Protein 1YBD (pdb70)

Nearest PDB structures (foldseek):
  2bnf-assembly1_A  TM=9.638E-01  e=8.164E-30  Escherichia coli K-12
  2bne-assembly1_A  TM=9.513E-01  e=4.466E-29  Escherichia coli K-12
  2v4y-assembly1_F  TM=9.463E-01  e=2.380E-29  Escherichia coli K-12
  2v4y-assembly1_D  TM=9.470E-01  e=2.154E-28  Escherichia coli K-12
  3nwy-assembly1_C  TM=9.348E-01  e=4.104E-25  Mycobacterium tuberculosis H37Rv

Radius of gyration: 32.01 Å; Cα contacts (8 Å, |Δi|>4): 1488; chains: 3; bounding box: 89×68×78 Å

Foldseek 3Di:
DFDWQEDEEEEEQVQLDDDQADHDPVRLLLLLVVVVVVLVRHQYEYQYFAPRHLVVVVVVCVVPQFVSLCGHQLCLQVSQVSNVVVVAHEFEAECDDPDSHHHDDLVVSVVCSVVSHYYYYYDQNVGGPDDSLQSSLVVPLSDTQAEYADQAFAWWLDPCVVPVPIDHAQEDELVRCVVSVTPPPPNSSVSCQVSFHKYFYGHSSPPPQVVCVRHPHRTYYIYGD/DFPWQEEEEEEEQVQLDPDPADHDVVRLLLLLVQVLVVLVRHQYEYQYFAVRHLVVVVVVCVVPQFVSLCGHQLVLLVNQVSNVVVVAHEAEAECDDDPSHHHDDLVVSVVCSVVSHYYYYYSQNVGTPDDSLLSSLVVCLSDTQAEYADQAFAWWPDDCVVPVVIDHAQEDELVRCVVSVTDPPPNNSVSCVVSQHKYFYGHPVPRPQVVCVRVVHRTYHIYGD/DWPWQEEEEEEELVQLDPDQADHDVVRLLQLLVLVLVVLVRHQYEYQYFAVRHLVVCVVVCVVDQQVSLCGRQLCLLVNQVSCVVVVAHEFEEECDDPPSHHHDDLVVSVVQSVVSHYYYYYCQNVGTPDDSLLSSLVVCLSDTQAEYADQAFAWWLDDCVVPVPIDHAQEEELVVCVVSVTPPPPNSSVSCVVSQHKYFYGHSSPPCQVVQVRRPHRIYYIYGD

B-factor: mean 40.15, std 12.82, range [10.44, 80.34]

Sequence (675 aa):
QIKYKRVLLKLSGESLGSDPFGINHDTIVQTVGEIAEVVKGVQVGIVVGGGNIFRGVSAQAGSDRATADYGATVNALALKDAFETLGIKARVQSALSQQIAETYARPKAIQYLEEGKVVIFAAGTGNPFFTTDTAAALRGAENCDVLKATNVDGVYTADPKKDPSATRYETITFDEALLKNLKVDATAFALCRERKLNIVVFGIAKEGSLKRVITGEDEGTLVHCQIKYKRVLLKLSGESLGSDPFGINHDTIVQTVGEIAEVVKGVQVGIVVGGGNIFRGVSAQAGSDRATADYGATVNALALKDAFETLGIKARVQSALSQQIAETYARPKAIQYLEEGKVVIFAAGTGNPFFTTDTAAALRGAENCDVLKATNVDGVYTADPKKDPSATRYETITFDEALLKNLKVDATAFALCRERKLNIVVFGIAKEGSLKRVITGEDEGTLVHCQIKYKRVLLKLSGESLGSDPFGINHDTIVQTVGEIAEVVKGVQVGIVVGGGNIFRGVSAQAGSDRATADYGATVNALALKDAFETLGIKARVQSALSQQIAETYARPKAIQYLEEGKVVIFAAGTGNPFFTTDTAAALRGAENCDVLKATNVDGVYTADPKKDPSATRYETITFDEALLKNLKVDATAFALCRERKLNIVVFGIAKEGSLKRVITGEDEGTLVHC

Organism: Neisseria meningitidis serogroup B (strain ATCC BAA-335 / MC58) (NCBI:txid122586)

InterPro domains:
  IPR001048 Aspartate/glutamate/uridylate kinase [PF00696] (8-216)
  IPR011817 Uridylate kinase [PIRSF005650] (4-238)
  IPR015963 Uridylate kinase, bacteria [MF_01220_B] (5-238)
  IPR015963 Uridylate kinase, bacteria [TIGR02075] (7-238)
  IPR015963 Uridylate kinase, bacteria [cd04254] (8-238)
  IPR036393 Acetylglutamate kinase-like superfamily [G3DSA:3.40.1160.10] (1-239)
  IPR036393 Acetylglutamate kinase-like superfamily [SSF53633] (5-238)

CATH classification: 3.40.1160.10

Structure (mmCIF, N/CA/C/O backbone):
data_1YBD
#
_entry.id   1YBD
#
_cell.length_a   158.292
_cell.length_b   158.292
_cell.length_c   58.741
_cell.angle_alpha   90.00
_cell.angle_beta   90.00
_cell.angle_gamma   120.00
#
_symmetry.space_group_name_H-M   'P 3 2 1'
#
loop_
_entity.id
_entity.type
_entity.pdbx_description
1 polymer 'Uridylate kinase'
2 non-polymer 'FORMIC ACID'
3 non-polymer GLYCEROL
4 water water
#
loop_
_atom_site.group_PDB
_atom_site.id
_atom_site.type_symbol
_atom_site.label_atom_id
_atom_site.label_alt_id
_atom_site.label_comp_id
_atom_site.label_asym_id
_atom_site.label_entity_id
_atom_site.label_seq_id
_atom_site.pdbx_PDB_ins_code
_atom_site.Cartn_x
_atom_site.Cartn_y
_atom_site.Cartn_z
_atom_site.occupancy
_atom_site.B_iso_or_equiv
_atom_site.auth_seq_id
_atom_site.auth_comp_id
_atom_site.auth_asym_id
_atom_site.auth_atom_id
_atom_site.pdbx_PDB_model_num
ATOM 1 N N . GLN A 1 4 ? 27.224 185.740 36.331 1.00 57.93 6 GLN A N 1
ATOM 2 C CA . GLN A 1 4 ? 26.627 184.448 35.883 1.00 57.44 6 GLN A CA 1
ATOM 3 C C . GLN A 1 4 ? 26.511 184.382 34.355 1.00 56.13 6 GLN A C 1
ATOM 4 O O . GLN A 1 4 ? 27.267 183.661 33.708 1.00 57.07 6 GLN A O 1
ATOM 10 N N . ILE A 1 5 ? 25.571 185.139 33.785 1.00 54.03 7 ILE A N 1
ATOM 11 C CA . ILE A 1 5 ? 25.345 185.166 32.334 1.00 51.13 7 ILE A CA 1
ATOM 12 C C . ILE A 1 5 ? 25.763 186.489 31.679 1.00 49.67 7 ILE A C 1
ATOM 13 O O . ILE A 1 5 ? 25.242 187.546 32.014 1.00 48.76 7 ILE A O 1
ATOM 18 N N . LYS A 1 6 ? 26.691 186.425 30.728 1.00 48.80 8 LYS A N 1
ATOM 19 C CA . LYS A 1 6 ? 27.163 187.629 30.050 1.00 47.38 8 LYS A CA 1
ATOM 20 C C . LYS A 1 6 ? 26.302 188.070 28.868 1.00 46.78 8 LYS A C 1
ATOM 21 O O . LYS A 1 6 ? 26.133 189.265 28.632 1.00 47.36 8 LYS A O 1
ATOM 27 N N . TYR A 1 7 ? 25.773 187.108 28.121 1.00 43.90 9 TYR A N 1
ATOM 28 C CA . TYR A 1 7 ? 24.939 187.401 26.964 1.00 41.86 9 TYR A CA 1
ATOM 29 C C . TYR A 1 7 ? 23.532 186.851 27.189 1.00 41.88 9 TYR A C 1
ATOM 30 O O . TYR A 1 7 ? 23.350 185.638 27.325 1.00 41.09 9 TYR A O 1
ATOM 39 N N . LYS A 1 8 ? 22.539 187.735 27.211 1.00 41.87 10 LYS A N 1
ATOM 40 C CA . LYS A 1 8 ? 21.163 187.312 27.443 1.00 41.44 10 LYS A CA 1
ATOM 41 C C . LYS A 1 8 ? 20.492 186.742 26.201 1.00 38.88 10 LYS A C 1
ATOM 42 O O . LYS A 1 8 ? 19.850 185.692 26.265 1.00 40.26 10 LYS A O 1
ATOM 48 N N . ARG A 1 9 ? 20.628 187.440 25.080 1.00 36.14 11 ARG A N 1
ATOM 49 C CA . ARG A 1 9 ? 20.039 186.994 23.823 1.00 33.80 11 ARG A CA 1
ATOM 50 C C . ARG A 1 9 ? 21.117 186.869 22.764 1.00 33.63 11 ARG A C 1
ATOM 51 O O . ARG A 1 9 ? 21.820 187.839 22.451 1.00 32.90 11 ARG A O 1
ATOM 59 N N . VAL A 1 10 ? 21.224 185.678 22.189 1.00 30.19 12 VAL A N 1
ATOM 60 C CA . VAL A 1 10 ? 22.245 185.423 21.192 1.00 27.61 12 VAL A CA 1
ATOM 61 C C . VAL A 1 10 ? 21.735 184.845 19.889 1.00 25.78 12 VAL A C 1
ATOM 62 O O . VAL A 1 10 ? 20.720 184.155 19.855 1.00 25.52 12 VAL A O 1
ATOM 66 N N . LEU A 1 11 ? 22.446 185.140 18.806 1.00 24.93 13 LEU A N 1
ATOM 67 C CA . LEU A 1 11 ? 22.102 184.541 17.537 1.00 22.60 13 LEU A CA 1
ATOM 68 C C . LEU A 1 11 ? 23.258 183.593 17.248 1.00 22.31 13 LEU A C 1
ATOM 69 O O . LEU A 1 11 ? 24.382 184.015 16.956 1.00 21.90 13 LEU A O 1
ATOM 74 N N . LEU A 1 12 ? 22.975 182.304 17.378 1.00 23.14 14 LEU A N 1
ATOM 75 C CA . LEU A 1 12 ? 23.959 181.251 17.155 1.00 24.07 14 LEU A CA 1
ATOM 76 C C . LEU A 1 12 ? 23.940 180.861 15.700 1.00 24.36 14 LEU A C 1
ATOM 77 O O . LEU A 1 12 ? 22.908 180.437 15.187 1.00 26.55 14 LEU A O 1
ATOM 82 N N . LYS A 1 13 ? 25.071 181.010 15.026 1.00 24.23 15 LYS A N 1
ATOM 83 C CA . LYS A 1 13 ? 25.137 180.637 13.625 1.00 25.02 15 LYS A CA 1
ATOM 84 C C . LYS A 1 13 ? 25.847 179.290 13.504 1.00 24.51 15 LYS A C 1
ATOM 85 O O . LYS A 1 13 ? 27.011 179.168 13.858 1.00 23.87 15 LYS A O 1
ATOM 91 N N . LEU A 1 14 ? 25.126 178.283 13.024 1.00 23.83 16 LEU A N 1
ATOM 92 C CA . LEU A 1 14 ? 25.668 176.943 12.843 1.00 25.28 16 LEU A CA 1
ATOM 93 C C . LEU A 1 14 ? 25.695 176.592 11.375 1.00 27.38 16 LEU A C 1
ATOM 94 O O . LEU A 1 14 ? 24.678 176.718 10.684 1.00 27.53 16 LEU A O 1
ATOM 99 N N . SER A 1 15 ? 26.846 176.140 10.893 1.00 26.71 17 SER A N 1
ATOM 100 C CA . SER A 1 15 ? 26.949 175.742 9.498 1.00 27.32 17 SER A CA 1
ATOM 101 C C . SER A 1 15 ? 26.384 174.328 9.430 1.00 26.79 17 SER A C 1
ATOM 102 O O . SER A 1 15 ? 26.354 173.616 10.432 1.00 27.17 17 SER A O 1
ATOM 105 N N . GLY A 1 16 ? 25.923 173.924 8.259 1.00 27.04 18 GLY A N 1
ATOM 106 C CA . GLY A 1 16 ? 25.396 172.583 8.126 1.00 30.62 18 GLY A CA 1
ATOM 107 C C . GLY A 1 16 ? 26.460 171.553 8.464 1.00 31.31 18 GLY A C 1
ATOM 108 O O . GLY A 1 16 ? 26.165 170.511 9.049 1.00 32.63 18 GLY A O 1
ATOM 109 N N . GLU A 1 17 ? 27.707 171.853 8.117 1.00 30.91 19 GLU A N 1
ATOM 110 C CA . GLU A 1 17 ? 28.803 170.929 8.374 1.00 30.32 19 GLU A CA 1
ATOM 111 C C . GLU A 1 17 ? 28.962 170.587 9.846 1.00 29.74 19 GLU A C 1
ATOM 112 O O . GLU A 1 17 ? 29.379 169.484 10.192 1.00 29.00 19 GLU A O 1
ATOM 118 N N . SER A 1 18 ? 28.631 171.525 10.721 1.00 28.50 20 SER A N 1
ATOM 119 C CA . SER A 1 18 ? 28.761 171.253 12.136 1.00 29.17 20 SER A CA 1
ATOM 120 C C . SER A 1 18 ? 27.920 170.042 12.548 1.00 29.00 20 SER A C 1
ATOM 121 O O . SER A 1 18 ? 28.295 169.310 13.447 1.00 32.43 20 SER A O 1
ATOM 124 N N . LEU A 1 19 ? 26.795 169.812 11.882 1.00 29.38 21 LEU A N 1
ATOM 125 C CA . LEU A 1 19 ? 25.930 168.682 12.228 1.00 29.06 21 LEU A CA 1
ATOM 126 C C . LEU A 1 19 ? 26.372 167.388 11.515 1.00 30.38 21 LEU A C 1
ATOM 127 O O . LEU A 1 19 ? 25.795 166.313 11.697 1.00 30.33 21 LEU A O 1
ATOM 140 N N . GLY A 1 21 ? 29.477 165.883 11.758 1.00 38.37 23 GLY A N 1
ATOM 141 C CA . GLY A 1 21 ? 30.432 165.041 12.464 1.00 40.79 23 GLY A CA 1
ATOM 142 C C . GLY A 1 21 ? 31.523 164.524 11.536 1.00 42.83 23 GLY A C 1
ATOM 143 O O . GLY A 1 21 ? 32.049 165.264 10.706 1.00 43.66 23 GLY A O 1
ATOM 144 N N . SER A 1 22 ? 31.869 163.251 11.655 1.00 44.52 24 SER A N 1
ATOM 145 C CA . SER A 1 22 ? 32.903 162.692 10.794 1.00 46.02 24 SER A CA 1
ATOM 146 C C . SER A 1 22 ? 32.333 162.238 9.461 1.00 46.64 24 SER A C 1
ATOM 147 O O . SER A 1 22 ? 33.058 162.157 8.471 1.00 47.92 24 SER A O 1
ATOM 150 N N . ASP A 1 23 ? 31.039 161.940 9.428 1.00 46.47 25 ASP A N 1
ATOM 151 C CA . ASP A 1 23 ? 30.426 161.492 8.187 1.00 46.46 25 ASP A CA 1
ATOM 152 C C . ASP A 1 23 ? 30.758 162.443 7.041 1.00 45.89 25 ASP A C 1
ATOM 153 O O . ASP A 1 23 ? 31.133 163.597 7.261 1.00 45.06 25 ASP A O 1
ATOM 158 N N . PRO A 1 24 ? 30.635 161.962 5.797 1.00 45.70 26 PRO A N 1
ATOM 159 C CA . PRO A 1 24 ? 30.925 162.772 4.611 1.00 46.20 26 PRO A CA 1
ATOM 160 C C . PRO A 1 24 ? 29.692 163.430 3.993 1.00 44.62 26 PRO A C 1
ATOM 161 O O . PRO A 1 24 ? 29.784 164.045 2.936 1.00 45.15 26 PRO A O 1
ATOM 165 N N . PHE A 1 25 ? 28.548 163.302 4.658 1.00 44.63 27 PHE A N 1
ATOM 166 C CA . PHE A 1 25 ? 27.294 163.846 4.145 1.00 43.00 27 PHE A CA 1
ATOM 167 C C . PHE A 1 25 ? 26.188 163.750 5.192 1.00 40.78 27 PHE A C 1
ATOM 168 O O . PHE A 1 25 ? 26.220 162.881 6.058 1.00 40.41 27 PHE A O 1
ATOM 176 N N . GLY A 1 26 ? 25.222 164.659 5.109 1.00 37.90 28 GLY A N 1
ATOM 177 C CA . GLY A 1 26 ? 24.090 164.637 6.016 1.00 34.92 28 GLY A CA 1
ATOM 178 C C . GLY A 1 26 ? 24.279 164.956 7.484 1.00 33.39 28 GLY A C 1
ATOM 179 O O . GLY A 1 26 ? 25.235 165.613 7.878 1.00 33.93 28 GLY A O 1
ATOM 180 N N . ILE A 1 27 ? 23.336 164.478 8.291 1.00 32.18 29 ILE A N 1
ATOM 181 C CA . ILE A 1 27 ? 23.335 164.701 9.730 1.00 31.30 29 ILE A CA 1
ATOM 182 C C . ILE A 1 27 ? 23.726 163.457 10.519 1.00 33.32 29 ILE A C 1
ATOM 183 O O . ILE A 1 27 ? 23.103 162.400 10.382 1.00 33.66 29 ILE A O 1
ATOM 188 N N . ASN A 1 28 ? 24.762 163.598 11.341 1.00 33.94 30 ASN A N 1
ATOM 189 C CA . ASN A 1 28 ? 25.230 162.510 12.181 1.00 34.96 30 ASN A CA 1
ATOM 190 C C . ASN A 1 28 ? 24.503 162.605 13.519 1.00 36.83 30 ASN A C 1
ATOM 191 O O . ASN A 1 28 ? 24.673 163.575 14.266 1.00 36.76 30 ASN A O 1
ATOM 196 N N . HIS A 1 29 ? 23.689 161.594 13.810 1.00 37.26 31 HIS A N 1
ATOM 197 C CA . HIS A 1 29 ? 22.911 161.543 15.044 1.00 38.69 31 HIS A CA 1
ATOM 198 C C . HIS A 1 29 ? 23.675 161.977 16.289 1.00 38.79 31 HIS A C 1
ATOM 199 O O . HIS A 1 29 ? 23.193 162.795 17.066 1.00 38.16 31 HIS A O 1
ATOM 206 N N . ASP A 1 30 ? 24.867 161.431 16.482 1.00 39.36 32 ASP A N 1
ATOM 207 C CA . ASP A 1 30 ? 25.655 161.779 17.658 1.00 41.08 32 ASP A CA 1
ATOM 208 C C . ASP A 1 30 ? 26.023 163.246 17.744 1.00 40.09 32 ASP A C 1
ATOM 209 O O . ASP A 1 30 ? 25.914 163.850 18.809 1.00 41.95 32 ASP A O 1
ATOM 214 N N . THR A 1 31 ? 26.457 163.826 16.632 1.00 36.91 33 THR A N 1
ATOM 215 C CA . THR A 1 31 ? 26.859 165.221 16.650 1.00 33.83 33 THR A CA 1
ATOM 216 C C . THR A 1 31 ? 25.701 166.158 16.960 1.00 32.97 33 THR A C 1
ATOM 217 O O . THR A 1 31 ? 25.821 167.039 17.814 1.00 31.17 33 THR A O 1
ATOM 221 N N . ILE A 1 32 ? 24.574 165.974 16.278 1.00 30.93 34 ILE A N 1
ATOM 222 C CA . ILE A 1 32 ? 23.459 166.867 16.513 1.00 30.02 34 ILE A CA 1
ATOM 223 C C . ILE A 1 32 ? 22.963 166.765 17.942 1.00 31.61 34 ILE A C 1
ATOM 224 O O . ILE A 1 32 ? 22.617 167.782 18.551 1.00 31.43 34 ILE A O 1
ATOM 229 N N . VAL A 1 33 ? 22.954 165.554 18.495 1.00 29.79 35 VAL A N 1
ATOM 230 C CA . VAL A 1 33 ? 22.502 165.385 19.872 1.00 30.21 35 VAL A CA 1
ATOM 231 C C . VAL A 1 33 ? 23.451 166.099 20.830 1.00 29.51 35 VAL A C 1
ATOM 232 O O . VAL A 1 33 ? 23.022 166.746 21.781 1.00 28.52 35 VAL A O 1
ATOM 236 N N . GLN A 1 34 ? 24.746 165.995 20.567 1.00 29.63 36 GLN A N 1
ATOM 237 C CA . GLN A 1 34 ? 25.738 166.658 21.406 1.00 29.56 36 GLN A CA 1
ATOM 238 C C . GLN A 1 34 ? 25.572 168.174 21.308 1.00 28.23 36 GLN A C 1
ATOM 239 O O . GLN A 1 34 ? 25.663 168.884 22.309 1.00 27.57 36 GLN A O 1
ATOM 245 N N . THR A 1 35 ? 25.314 168.654 20.093 1.00 28.64 37 THR A N 1
ATOM 246 C CA . THR A 1 35 ? 25.144 170.083 19.834 1.00 28.66 37 THR A CA 1
ATOM 247 C C . THR A 1 35 ? 23.865 170.637 20.468 1.00 27.98 37 THR A C 1
ATOM 248 O O . THR A 1 35 ? 23.891 171.648 21.163 1.00 27.22 37 THR A O 1
ATOM 252 N N . VAL A 1 36 ? 22.742 169.982 20.216 1.00 27.74 38 VAL A N 1
ATOM 253 C CA . VAL A 1 36 ? 21.490 170.445 20.775 1.00 29.38 38 VAL A CA 1
ATOM 254 C C . VAL A 1 36 ? 21.599 170.481 22.291 1.00 29.68 38 VAL A C 1
ATOM 255 O O . VAL A 1 36 ? 21.228 171.470 22.921 1.00 30.33 38 VAL A O 1
ATOM 259 N N . GLY A 1 37 ? 22.128 169.408 22.868 1.00 29.01 39 GLY A N 1
ATOM 260 C CA . GLY A 1 37 ? 22.276 169.346 24.306 1.00 28.28 39 GLY A CA 1
ATOM 261 C C . GLY A 1 37 ? 23.046 170.530 24.850 1.00 30.31 39 GLY A C 1
ATOM 262 O O . GLY A 1 37 ? 22.667 171.113 25.869 1.00 31.26 39 GLY A O 1
ATOM 263 N N . GLU A 1 38 ? 24.130 170.896 24.176 1.00 30.55 40 GLU A N 1
ATOM 264 C CA . GLU A 1 38 ? 24.932 172.027 24.615 1.00 31.76 40 GLU A CA 1
ATOM 265 C C . GLU A 1 38 ? 24.181 173.330 24.515 1.00 31.36 40 GLU A C 1
ATOM 266 O O . GLU A 1 38 ? 24.355 174.210 25.345 1.00 34.02 40 GLU A O 1
ATOM 272 N N . ILE A 1 39 ? 23.348 173.468 23.497 1.00 31.01 41 ILE A N 1
ATOM 273 C CA . ILE A 1 39 ? 22.582 174.691 23.359 1.00 32.41 41 ILE A CA 1
ATOM 274 C C . ILE A 1 39 ? 21.500 174.682 24.435 1.00 34.29 41 ILE A C 1
ATOM 275 O O . ILE A 1 39 ? 21.219 175.705 25.055 1.00 34.01 41 ILE A O 1
ATOM 280 N N . ALA A 1 40 ? 20.913 173.512 24.668 1.00 36.83 42 ALA A N 1
ATOM 281 C CA . ALA A 1 40 ? 19.863 173.366 25.675 1.00 39.64 42 ALA A CA 1
ATOM 282 C C . ALA A 1 40 ? 20.351 173.833 27.035 1.00 42.05 42 ALA A C 1
ATOM 283 O O . ALA A 1 40 ? 19.621 174.482 27.782 1.00 42.13 42 ALA A O 1
ATOM 285 N N . GLU A 1 41 ? 21.595 173.500 27.349 1.00 44.03 43 GLU A N 1
ATOM 286 C CA . GLU A 1 41 ? 22.163 173.886 28.620 1.00 46.52 43 GLU A CA 1
ATOM 287 C C . GLU A 1 41 ? 22.114 175.391 28.874 1.00 46.69 43 GLU A C 1
ATOM 288 O O . GLU A 1 41 ? 21.731 175.816 29.964 1.00 48.45 43 GLU A O 1
ATOM 294 N N . VAL A 1 42 ? 22.493 176.200 27.886 1.00 44.94 44 VAL A N 1
ATOM 295 C CA . VAL A 1 42 ? 22.475 177.652 28.074 1.00 43.30 44 VAL A CA 1
ATOM 296 C C . VAL A 1 42 ? 21.055 178.213 28.043 1.00 43.14 44 VAL A C 1
ATOM 297 O O . VAL A 1 42 ? 20.799 179.301 28.560 1.00 42.17 44 VAL A O 1
ATOM 301 N N . VAL A 1 43 ? 20.135 177.481 27.424 1.00 41.35 45 VAL A N 1
ATOM 302 C CA . VAL A 1 43 ? 18.758 177.937 27.385 1.00 41.62 45 VAL A CA 1
ATOM 303 C C . VAL A 1 43 ? 18.202 177.757 28.794 1.00 42.75 45 VAL A C 1
ATOM 304 O O . VAL A 1 43 ? 17.572 178.656 29.345 1.00 42.95 45 VAL A O 1
ATOM 308 N N . LYS A 1 44 ? 18.454 176.590 29.380 1.00 43.85 46 LYS A N 1
ATOM 309 C CA . LYS A 1 44 ? 17.985 176.302 30.731 1.00 45.10 46 LYS A CA 1
ATOM 310 C C . LYS A 1 44 ? 18.604 177.259 31.741 1.00 44.67 46 LYS A C 1
ATOM 311 O O . LYS A 1 44 ? 18.102 177.408 32.853 1.00 46.21 46 LYS A O 1
ATOM 325 N N . GLY A 1 46 ? 18.626 180.182 31.134 1.00 42.88 48 GLY A N 1
ATOM 326 C CA . GLY A 1 46 ? 17.854 181.381 30.861 1.00 42.95 48 GLY A CA 1
ATOM 327 C C . GLY A 1 46 ? 18.247 182.209 29.648 1.00 42.41 48 GLY A C 1
ATOM 328 O O . GLY A 1 46 ? 17.716 183.309 29.460 1.00 43.19 48 GLY A O 1
ATOM 329 N N . VAL A 1 47 ? 19.169 181.708 28.828 1.00 40.71 49 VAL A N 1
ATOM 330 C CA . VAL A 1 47 ? 19.587 182.438 27.632 1.00 38.29 49 VAL A CA 1
ATOM 331 C C . VAL A 1 47 ? 18.557 182.278 26.521 1.00 36.59 49 VAL A C 1
ATOM 332 O O . VAL A 1 47 ? 18.038 181.188 26.303 1.00 36.00 49 VAL A O 1
ATOM 336 N N . GLN A 1 48 ? 18.256 183.367 25.826 1.00 35.51 50 GLN A N 1
ATOM 337 C CA . GLN A 1 48 ? 17.315 183.309 24.719 1.00 33.37 50 GLN A CA 1
ATOM 338 C C . GLN A 1 48 ? 18.175 183.054 23.494 1.00 30.41 50 GLN A C 1
ATOM 339 O O . GLN A 1 48 ? 19.059 183.843 23.169 1.00 29.44 50 GLN A O 1
ATOM 345 N N . VAL A 1 49 ? 17.921 181.949 22.809 1.00 28.81 51 VAL A N 1
ATOM 346 C CA . VAL A 1 49 ? 18.721 181.606 21.646 1.00 25.37 51 VAL A CA 1
ATOM 347 C C . VAL A 1 49 ? 18.044 181.621 20.291 1.00 24.23 51 VAL A C 1
ATOM 348 O O . VAL A 1 49 ? 16.992 181.022 20.098 1.00 23.69 51 VAL A O 1
ATOM 352 N N . GLY A 1 50 ? 18.686 182.302 19.349 1.00 24.09 52 GLY A N 1
ATOM 353 C CA . GLY A 1 50 ? 18.200 182.352 17.986 1.00 22.90 52 GLY A CA 1
ATOM 354 C C . GLY A 1 50 ? 19.233 181.604 17.155 1.00 22.70 52 GLY A C 1
ATOM 355 O O . GLY A 1 50 ? 20.434 181.817 17.309 1.00 22.44 52 GLY A O 1
ATOM 356 N N . ILE A 1 51 ? 18.782 180.722 16.278 1.00 22.00 53 ILE A N 1
ATOM 357 C CA . ILE A 1 51 ? 19.702 179.950 15.454 1.00 20.92 53 ILE A CA 1
ATOM 358 C C . ILE A 1 51 ? 19.447 180.119 13.963 1.00 19.60 53 ILE A C 1
ATOM 359 O O . ILE A 1 51 ? 18.316 180.009 13.506 1.00 22.05 53 ILE A O 1
ATOM 364 N N . VAL A 1 52 ? 20.509 180.400 13.216 1.00 19.17 54 VAL A N 1
ATOM 365 C CA . VAL A 1 52 ? 20.453 180.515 11.765 1.00 16.78 54 VAL A CA 1
ATOM 366 C C . VAL A 1 52 ? 21.342 179.354 11.374 1.00 18.21 54 VAL A C 1
ATOM 367 O O . VAL A 1 52 ? 22.509 179.324 11.747 1.00 20.67 54 VAL A O 1
ATOM 371 N N . VAL A 1 53 ? 20.803 178.391 10.641 1.00 19.22 55 VAL A N 1
ATOM 372 C CA . VAL A 1 53 ? 21.579 177.211 10.266 1.00 19.68 55 VAL A CA 1
ATOM 373 C C . VAL A 1 53 ? 21.786 177.047 8.760 1.00 19.32 55 VAL A C 1
ATOM 374 O O . VAL A 1 53 ? 20.894 177.318 7.966 1.00 20.03 55 VAL A O 1
ATOM 378 N N . GLY A 1 54 ? 22.981 176.599 8.382 1.00 21.29 56 GLY A N 1
ATOM 379 C CA . GLY A 1 54 ? 23.310 176.400 6.977 1.00 19.50 56 GLY A CA 1
ATOM 380 C C . GLY A 1 54 ? 22.929 175.036 6.426 1.00 19.85 56 GLY A C 1
ATOM 381 O O . GLY A 1 54 ? 22.314 174.215 7.128 1.00 20.74 56 GLY A O 1
ATOM 382 N N . GLY A 1 55 ? 23.294 174.786 5.171 1.00 17.13 57 GLY A N 1
ATOM 383 C CA . GLY A 1 55 ? 22.957 173.517 4.557 1.00 19.68 57 GLY A CA 1
ATOM 384 C C . GLY A 1 55 ? 24.083 172.846 3.790 1.00 21.76 57 GLY A C 1
ATOM 385 O O . GLY A 1 55 ? 23.836 172.006 2.916 1.00 21.83 57 GLY A O 1
ATOM 386 N N . GLY A 1 56 ? 25.321 173.194 4.119 1.00 21.33 58 GLY A N 1
ATOM 387 C CA . GLY A 1 56 ? 26.448 172.603 3.424 1.00 22.38 58 GLY A CA 1
ATOM 388 C C . GLY A 1 56 ? 26.541 171.096 3.569 1.00 23.86 58 GLY A C 1
ATOM 389 O O . GLY A 1 56 ? 26.909 170.404 2.622 1.00 24.07 58 GLY A O 1
ATOM 390 N N . ASN A 1 57 ? 26.214 170.581 4.750 1.00 24.43 59 ASN A N 1
ATOM 391 C CA . ASN A 1 57 ? 26.274 169.147 4.995 1.00 23.75 59 ASN A CA 1
ATOM 392 C C . ASN A 1 57 ? 25.348 168.359 4.075 1.00 24.66 59 ASN A C 1
ATOM 393 O O . ASN A 1 57 ? 25.633 167.212 3.749 1.00 26.17 59 ASN A O 1
ATOM 398 N N . ILE A 1 58 ? 24.239 168.964 3.659 1.00 24.97 60 ILE A N 1
ATOM 399 C CA . ILE A 1 58 ? 23.298 168.278 2.775 1.00 25.86 60 ILE A CA 1
ATOM 400 C C . ILE A 1 58 ? 23.451 168.712 1.318 1.00 26.84 60 ILE A C 1
ATOM 401 O O . ILE A 1 58 ? 23.119 167.960 0.398 1.00 26.84 60 ILE A O 1
ATOM 406 N N . PHE A 1 59 ? 23.960 169.921 1.112 1.00 27.93 61 PHE A N 1
ATOM 407 C CA . PHE A 1 59 ? 24.181 170.434 -0.235 1.00 32.87 61 PHE A CA 1
ATOM 408 C C . PHE A 1 59 ? 25.214 169.550 -0.959 1.00 36.27 61 PHE A C 1
ATOM 409 O O . PHE A 1 59 ? 25.121 169.329 -2.169 1.00 36.18 61 PHE A O 1
ATOM 417 N N . ARG A 1 60 ? 26.194 169.054 -0.204 1.00 38.28 62 ARG A N 1
ATOM 418 C CA . ARG A 1 60 ? 27.239 168.185 -0.744 1.00 40.88 62 ARG A CA 1
ATOM 419 C C . ARG A 1 60 ? 26.698 167.138 -1.708 1.00 42.35 62 ARG A C 1
ATOM 420 O O . ARG A 1 60 ? 27.269 166.911 -2.775 1.00 43.34 62 ARG A O 1
ATOM 428 N N . GLY A 1 61 ? 25.600 166.497 -1.322 1.00 42.36 63 GLY A N 1
ATOM 429 C CA . GLY A 1 61 ? 25.015 165.466 -2.159 1.00 42.48 63 GLY A CA 1
ATOM 430 C C . GLY A 1 61 ? 24.504 165.978 -3.487 1.00 41.63 63 GLY A C 1
ATOM 431 O O . GLY A 1 61 ? 24.195 165.208 -4.394 1.00 40.81 63 GLY A O 1
ATOM 432 N N . VAL A 1 62 ? 24.418 167.289 -3.619 1.00 42.27 64 VAL A N 1
ATOM 433 C CA . VAL A 1 62 ? 23.919 167.849 -4.851 1.00 43.39 64 VAL A CA 1
ATOM 434 C C . VAL A 1 62 ? 24.877 168.903 -5.374 1.00 44.24 64 VAL A C 1
ATOM 435 O O . VAL A 1 62 ? 24.606 169.571 -6.373 1.00 44.37 64 VAL A O 1
ATOM 439 N N . SER A 1 63 ? 26.015 169.029 -4.698 1.00 45.30 65 SER A N 1
ATOM 440 C CA . SER A 1 63 ? 27.040 169.998 -5.078 1.00 46.49 65 SER A CA 1
ATOM 441 C C . SER A 1 63 ? 27.460 169.803 -6.533 1.00 46.85 65 SER A C 1
ATOM 442 O O . SER A 1 63 ? 27.430 170.742 -7.338 1.00 45.92 65 SER A O 1
ATOM 445 N N . ALA A 1 64 ? 27.845 168.571 -6.855 1.00 47.96 66 ALA A N 1
ATOM 446 C CA . ALA A 1 64 ? 28.287 168.212 -8.195 1.00 48.21 66 ALA A CA 1
ATOM 447 C C . ALA A 1 64 ? 27.350 168.719 -9.291 1.00 48.71 66 ALA A C 1
ATOM 448 O O . ALA A 1 64 ? 27.784 169.415 -10.207 1.00 48.47 66 ALA A O 1
ATOM 450 N N . GLN A 1 65 ? 26.069 168.381 -9.203 1.00 49.78 67 GLN A N 1
ATOM 451 C CA . GLN A 1 65 ? 25.119 168.826 -10.217 1.00 51.08 67 GLN A CA 1
ATOM 452 C C . GLN A 1 65 ? 24.979 170.343 -10.233 1.00 51.83 67 GLN A C 1
ATOM 453 O O . GLN A 1 65 ? 24.758 170.938 -11.289 1.00 51.99 67 GLN A O 1
ATOM 459 N N . ALA A 1 66 ? 25.103 170.963 -9.059 1.00 52.67 68 ALA A N 1
ATOM 460 C CA . ALA A 1 66 ? 24.985 172.416 -8.932 1.00 51.81 68 ALA A CA 1
ATOM 461 C C . ALA A 1 66 ? 25.910 173.096 -9.928 1.00 52.61 68 ALA A C 1
ATOM 462 O O . ALA A 1 66 ? 25.532 174.078 -10.577 1.00 50.96 68 ALA A O 1
ATOM 464 N N . GLY A 1 67 ? 27.121 172.550 -10.038 1.00 52.62 69 GLY A N 1
ATOM 465 C CA . GLY A 1 67 ? 28.126 173.078 -10.944 1.00 52.62 69 GLY A CA 1
ATOM 466 C C . GLY A 1 67 ? 27.581 173.485 -12.295 1.00 52.67 69 GLY A C 1
ATOM 467 O O . GLY A 1 67 ? 27.898 174.564 -12.796 1.00 54.49 69 GLY A O 1
ATOM 468 N N . SER A 1 68 ? 26.758 172.631 -12.890 1.00 52.06 70 SER A N 1
ATOM 469 C CA . SER A 1 68 ? 26.180 172.931 -14.190 1.00 52.50 70 SER A CA 1
ATOM 470 C C . SER A 1 68 ? 24.764 173.492 -14.072 1.00 52.35 70 SER A C 1
ATOM 471 O O . SER A 1 68 ? 23.940 173.322 -14.971 1.00 52.53 70 SER A O 1
ATOM 482 N N . ASP A 1 70 ? 22.170 176.960 -12.747 1.00 47.36 72 ASP A N 1
ATOM 483 C CA . ASP A 1 70 ? 22.139 178.401 -12.569 1.00 46.35 72 ASP A CA 1
ATOM 484 C C . ASP A 1 70 ? 22.363 178.642 -11.075 1.00 44.97 72 ASP A C 1
ATOM 485 O O . ASP A 1 70 ? 21.629 178.106 -10.243 1.00 44.39 72 ASP A O 1
ATOM 490 N N . ARG A 1 71 ? 23.365 179.446 -10.737 1.00 43.63 73 ARG A N 1
ATOM 491 C CA . ARG A 1 71 ? 23.694 179.715 -9.336 1.00 43.53 73 ARG A CA 1
ATOM 492 C C . ARG A 1 71 ? 22.482 179.964 -8.438 1.00 41.37 73 ARG A C 1
ATOM 493 O O . ARG A 1 71 ? 22.361 179.368 -7.368 1.00 40.85 73 ARG A O 1
ATOM 501 N N . ALA A 1 72 ? 21.592 180.847 -8.861 1.00 38.03 74 ALA A N 1
ATOM 502 C CA . ALA A 1 72 ? 20.414 181.135 -8.068 1.00 37.76 74 ALA A CA 1
ATOM 503 C C . ALA A 1 72 ? 19.698 179.834 -7.712 1.00 36.99 74 ALA A C 1
ATOM 504 O O . ALA A 1 72 ? 19.319 179.604 -6.559 1.00 37.39 74 ALA A O 1
ATOM 506 N N . THR A 1 73 ? 19.522 178.976 -8.705 1.00 34.90 75 THR A N 1
ATOM 507 C CA . THR A 1 73 ? 18.841 177.717 -8.473 1.00 33.67 75 THR A CA 1
ATOM 508 C C . THR A 1 73 ? 19.638 176.864 -7.505 1.00 32.15 75 THR A C 1
ATOM 509 O O . THR A 1 73 ? 19.074 176.214 -6.625 1.00 31.89 75 THR A O 1
ATOM 513 N N . ALA A 1 74 ? 20.956 176.871 -7.659 1.00 30.67 76 ALA A N 1
ATOM 514 C CA . ALA A 1 74 ? 21.803 176.094 -6.767 1.00 28.81 76 ALA A CA 1
ATOM 515 C C . ALA A 1 74 ? 21.605 176.596 -5.340 1.00 28.41 76 ALA A C 1
ATOM 516 O O . ALA A 1 74 ? 21.545 175.809 -4.398 1.00 27.55 76 ALA A O 1
ATOM 518 N N . ASP A 1 75 ? 21.500 177.914 -5.192 1.00 28.30 77 ASP A N 1
ATOM 519 C CA . ASP A 1 75 ? 21.304 178.518 -3.888 1.00 28.31 77 ASP A CA 1
ATOM 520 C C . ASP A 1 75 ? 19.936 178.175 -3.304 1.00 28.37 77 ASP A C 1
ATOM 521 O O . ASP A 1 75 ? 19.790 178.044 -2.084 1.00 27.15 77 ASP A O 1
ATOM 526 N N . TYR A 1 76 ? 18.930 178.042 -4.158 1.00 26.36 78 TYR A N 1
ATOM 527 C CA . TYR A 1 76 ? 17.619 177.703 -3.644 1.00 27.46 78 TYR A CA 1
ATOM 528 C C . TYR A 1 76 ? 17.671 176.310 -3.059 1.00 28.69 78 TYR A C 1
ATOM 529 O O . TYR A 1 76 ? 16.997 176.027 -2.064 1.00 29.38 78 TYR A O 1
ATOM 546 N N . GLY A 1 78 ? 20.214 175.099 -1.648 1.00 23.56 80 GLY A N 1
ATOM 547 C CA . GLY A 1 78 ? 20.905 175.257 -0.393 1.00 24.09 80 GLY A CA 1
ATOM 548 C C . GLY A 1 78 ? 19.920 175.646 0.688 1.00 23.98 80 GLY A C 1
ATOM 549 O O . GLY A 1 78 ? 19.969 175.125 1.811 1.00 21.71 80 GLY A O 1
ATOM 566 N N . ALA A 1 81 ? 18.015 172.913 1.848 1.00 26.82 83 ALA A N 1
ATOM 567 C CA . ALA A 1 81 ? 18.841 172.101 2.720 1.00 23.44 83 ALA A CA 1
ATOM 568 C C . ALA A 1 81 ? 18.795 172.663 4.152 1.00 22.34 83 ALA A C 1
ATOM 569 O O . ALA A 1 81 ? 18.679 171.888 5.098 1.00 25.93 83 ALA A O 1
ATOM 571 N N . THR A 1 82 ? 18.871 173.983 4.334 1.00 18.68 84 THR A N 1
ATOM 572 C CA . THR A 1 82 ? 18.827 174.523 5.704 1.00 19.42 84 THR A CA 1
ATOM 573 C C . THR A 1 82 ? 17.523 174.126 6.407 1.00 18.77 84 THR A C 1
ATOM 574 O O . THR A 1 82 ? 17.515 173.789 7.595 1.00 15.89 84 THR A O 1
ATOM 578 N N . VAL A 1 83 ? 16.422 174.164 5.668 1.00 17.80 85 VAL A N 1
ATOM 579 C CA . VAL A 1 83 ? 15.145 173.802 6.239 1.00 18.79 85 VAL A CA 1
ATOM 580 C C . VAL A 1 83 ? 15.208 172.382 6.788 1.00 19.85 85 VAL A C 1
ATOM 581 O O . VAL A 1 83 ? 14.652 172.095 7.846 1.00 21.07 85 VAL A O 1
ATOM 593 N N . ASN A 1 85 ? 17.839 170.860 8.011 1.00 24.34 87 ASN A N 1
ATOM 594 C CA . ASN A 1 85 ? 18.588 170.919 9.265 1.00 25.40 87 ASN A CA 1
ATOM 595 C C . ASN A 1 85 ? 17.751 171.628 10.310 1.00 25.70 87 ASN A C 1
ATOM 596 O O . ASN A 1 85 ? 17.782 171.267 11.483 1.00 25.67 87 ASN A O 1
ATOM 601 N N . ALA A 1 86 ? 17.001 172.640 9.889 1.00 25.15 88 ALA A N 1
ATOM 602 C CA . ALA A 1 86 ? 16.158 173.361 10.829 1.00 26.76 88 ALA A CA 1
ATOM 603 C C . ALA A 1 86 ? 15.170 172.370 11.470 1.00 27.55 88 ALA A C 1
ATOM 604 O O . ALA A 1 86 ? 15.019 172.317 12.692 1.00 25.29 88 ALA A O 1
ATOM 606 N N . LEU A 1 87 ? 14.517 171.571 10.635 1.00 27.70 89 LEU A N 1
ATOM 607 C CA . LEU A 1 87 ? 13.556 170.598 11.117 1.00 28.11 89 LEU A CA 1
ATOM 608 C C . LEU A 1 87 ? 14.149 169.623 12.106 1.00 29.96 89 LEU A C 1
ATOM 609 O O . LEU A 1 87 ? 13.648 169.480 13.224 1.00 31.86 89 LEU A O 1
ATOM 614 N N . ALA A 1 88 ? 15.214 168.946 11.690 1.00 30.51 90 ALA A N 1
ATOM 615 C CA . ALA A 1 88 ? 15.862 167.962 12.539 1.00 29.72 90 ALA A CA 1
ATOM 616 C C . ALA A 1 88 ? 16.337 168.609 13.822 1.00 29.02 90 ALA A C 1
ATOM 617 O O . ALA A 1 88 ? 16.269 168.016 14.897 1.00 31.10 90 ALA A O 1
ATOM 619 N N . LEU A 1 89 ? 16.808 169.837 13.703 1.00 27.55 91 LEU A N 1
ATOM 620 C CA . LEU A 1 89 ? 17.307 170.572 14.848 1.00 28.49 91 LEU A CA 1
ATOM 621 C C . LEU A 1 89 ? 16.188 170.761 15.863 1.00 30.88 91 LEU A C 1
ATOM 622 O O . LEU A 1 89 ? 16.384 170.565 17.065 1.00 31.81 91 LEU A O 1
ATOM 627 N N . LYS A 1 90 ? 15.006 171.125 15.375 1.00 33.26 92 LYS A N 1
ATOM 628 C CA . LYS A 1 90 ? 13.856 171.347 16.245 1.00 34.74 92 LYS A CA 1
ATOM 629 C C . LYS A 1 90 ? 13.442 170.047 16.922 1.00 35.96 92 LYS A C 1
ATOM 630 O O . LYS A 1 90 ? 13.213 170.003 18.130 1.00 36.88 92 LYS A O 1
ATOM 636 N N . ASP A 1 91 ? 13.338 168.992 16.128 1.00 35.50 93 ASP A N 1
ATOM 637 C CA . ASP A 1 91 ? 12.955 167.699 16.644 1.00 36.20 93 ASP A CA 1
ATOM 638 C C . ASP A 1 91 ? 13.845 167.321 17.815 1.00 36.74 93 ASP A C 1
ATOM 639 O O . ASP A 1 91 ? 13.372 166.822 18.830 1.00 37.79 93 ASP A O 1
ATOM 644 N N . ALA A 1 92 ? 15.142 167.550 17.660 1.00 36.81 94 ALA A N 1
ATOM 645 C CA . ALA A 1 92 ? 16.105 167.240 18.704 1.00 36.39 94 ALA A CA 1
ATOM 646 C C . ALA A 1 92 ? 15.860 168.031 19.992 1.00 35.79 94 ALA A C 1
ATOM 647 O O . ALA A 1 92 ? 16.104 167.529 21.083 1.00 37.23 94 ALA A O 1
ATOM 649 N N . PHE A 1 93 ? 15.397 169.269 19.876 1.00 34.66 95 PHE A N 1
ATOM 650 C CA . PHE A 1 93 ? 15.142 170.051 21.072 1.00 34.11 95 PHE A CA 1
ATOM 651 C C . PHE A 1 93 ? 13.914 169.521 21.790 1.00 36.39 95 PHE A C 1
ATOM 652 O O . PHE A 1 93 ? 13.906 169.394 23.017 1.00 34.45 95 PHE A O 1
ATOM 660 N N . GLU A 1 94 ? 12.875 169.208 21.023 1.00 39.83 96 GLU A N 1
ATOM 661 C CA . GLU A 1 94 ? 11.637 168.699 21.605 1.00 43.25 96 GLU A CA 1
ATOM 662 C C . GLU A 1 94 ? 11.932 167.435 22.423 1.00 43.08 96 GLU A C 1
ATOM 663 O O . GLU A 1 94 ? 11.316 167.196 23.462 1.00 43.22 96 GLU A O 1
ATOM 669 N N . THR A 1 95 ? 12.887 166.639 21.952 1.00 42.56 97 THR A N 1
ATOM 670 C CA . THR A 1 95 ? 13.285 165.418 22.643 1.00 41.73 97 THR A CA 1
ATOM 671 C C . THR A 1 95 ? 13.912 165.767 24.002 1.00 41.56 97 THR A C 1
ATOM 672 O O . THR A 1 95 ? 13.814 164.997 24.952 1.00 43.17 97 THR A O 1
ATOM 676 N N . LEU A 1 96 ? 14.553 166.928 24.091 1.00 41.41 98 LEU A N 1
ATOM 677 C CA . LEU A 1 96 ? 15.182 167.353 25.338 1.00 40.57 98 LEU A CA 1
ATOM 678 C C . LEU A 1 96 ? 14.226 168.135 26.205 1.00 40.35 98 LEU A C 1
ATOM 679 O O . LEU A 1 96 ? 14.619 168.638 27.256 1.00 40.93 98 LEU A O 1
ATOM 684 N N . GLY A 1 97 ? 12.980 168.253 25.759 1.00 40.51 99 GLY A N 1
ATOM 685 C CA . GLY A 1 97 ? 11.996 169.006 26.516 1.00 39.82 99 GLY A CA 1
ATOM 686 C C . GLY A 1 97 ? 12.015 170.514 26.280 1.00 40.35 99 GLY A C 1
ATOM 687 O O . GLY A 1 97 ? 11.361 171.260 27.012 1.00 41.75 99 GLY A O 1
ATOM 688 N N . ILE A 1 98 ? 12.763 170.971 25.273 1.00 40.32 100 ILE A N 1
ATOM 689 C CA . ILE A 1 98 ? 12.841 172.402 24.942 1.00 38.44 100 ILE A CA 1
ATOM 690 C C . ILE A 1 98 ? 12.004 172.698 23.694 1.00 37.39 100 ILE A C 1
ATOM 691 O O . ILE A 1 98 ? 12.232 172.117 22.635 1.00 36.69 100 ILE A O 1
ATOM 696 N N . LYS A 1 99 ? 11.038 173.601 23.815 1.00 36.82 101 LYS A N 1
ATOM 697 C CA . LYS A 1 99 ? 10.195 173.939 22.673 1.00 36.39 101 LYS A CA 1
ATOM 698 C C . LYS A 1 99 ? 10.941 174.830 21.685 1.00 33.94 101 LYS A C 1
ATOM 699 O O . LYS A 1 99 ? 11.614 175.779 22.083 1.00 32.05 101 LYS A O 1
ATOM 705 N N . ALA A 1 100 ? 10.815 174.523 20.396 1.00 32.13 102 ALA A N 1
ATOM 706 C CA . ALA A 1 100 ? 11.494 175.298 19.363 1.00 30.62 102 ALA A CA 1
ATOM 707 C C . ALA A 1 100 ? 10.608 175.551 18.160 1.00 29.66 102 ALA A C 1
ATOM 708 O O . ALA A 1 100 ? 9.797 174.707 17.791 1.00 28.64 102 ALA A O 1
ATOM 710 N N . ARG A 1 101 ? 10.784 176.715 17.541 1.00 30.14 103 ARG A N 1
ATOM 711 C CA . ARG A 1 101 ? 9.993 177.107 16.371 1.00 28.91 103 ARG A CA 1
ATOM 712 C C . ARG A 1 101 ? 10.890 177.430 15.193 1.00 26.85 103 ARG A C 1
ATOM 713 O O . ARG A 1 101 ? 11.915 178.089 15.349 1.00 26.10 103 ARG A O 1
ATOM 721 N N . VAL A 1 102 ? 10.490 176.973 14.012 1.00 25.09 104 VAL A N 1
ATOM 722 C CA . VAL A 1 102 ? 11.253 177.209 12.798 1.00 23.64 104 VAL A CA 1
ATOM 723 C C . VAL A 1 102 ? 10.621 178.297 11.941 1.00 24.79 104 VAL A C 1
ATOM 724 O O . VAL A 1 102 ? 9.509 178.136 11.439 1.00 26.08 104 VAL A O 1
ATOM 728 N N . GLN A 1 103 ? 11.325 179.409 11.772 1.00 23.84 105 GLN A N 1
ATOM 729 C CA . GLN A 1 103 ? 10.806 180.482 10.943 1.00 23.22 105 GLN A CA 1
ATOM 730 C C . GLN A 1 103 ? 11.599 180.523 9.652 1.00 21.18 105 GLN A C 1
ATOM 731 O O . GLN A 1 103 ? 12.814 180.646 9.675 1.00 23.82 105 GLN A O 1
ATOM 737 N N . SER A 1 104 ? 10.911 180.418 8.526 1.00 21.60 106 SER A N 1
ATOM 738 C CA . SER A 1 104 ? 11.571 180.425 7.234 1.00 20.06 106 SER A CA 1
ATOM 739 C C . SER A 1 104 ? 11.517 181.804 6.582 1.00 21.46 106 SER A C 1
ATOM 740 O O . SER A 1 104 ? 10.548 182.544 6.745 1.00 21.95 106 SER A O 1
ATOM 743 N N . ALA A 1 105 ? 12.570 182.160 5.856 1.00 20.57 107 ALA A N 1
ATOM 744 C CA . ALA A 1 105 ? 12.614 183.456 5.202 1.00 20.74 107 ALA A CA 1
ATOM 745 C C . ALA A 1 105 ? 11.682 183.412 3.992 1.00 22.36 107 ALA A C 1
ATOM 746 O O . ALA A 1 105 ? 11.193 184.445 3.525 1.00 20.11 107 ALA A O 1
ATOM 748 N N . LEU A 1 106 ? 11.459 182.204 3.481 1.00 22.78 108 LEU A N 1
ATOM 749 C CA . LEU A 1 106 ? 10.552 181.986 2.361 1.00 22.97 108 LEU A CA 1
ATOM 750 C C . LEU A 1 106 ? 9.355 181.281 2.976 1.00 26.53 108 LEU A C 1
ATOM 751 O O . LEU A 1 106 ? 9.516 180.324 3.736 1.00 26.76 108 LEU A O 1
ATOM 756 N N . SER A 1 107 ? 8.155 181.766 2.676 1.00 30.59 109 SER A N 1
ATOM 757 C CA . SER A 1 107 ? 6.943 181.181 3.246 1.00 36.20 109 SER A CA 1
ATOM 758 C C . SER A 1 107 ? 6.731 179.725 2.847 1.00 37.76 109 SER A C 1
ATOM 759 O O . SER A 1 107 ? 6.888 179.355 1.686 1.00 36.72 109 SER A O 1
ATOM 770 N N . GLN A 1 109 ? 4.036 176.328 3.743 1.00 48.82 111 GLN A N 1
ATOM 771 C CA . GLN A 1 109 ? 2.765 175.894 4.307 1.00 49.57 111 GLN A CA 1
ATOM 772 C C . GLN A 1 109 ? 2.731 175.149 5.637 1.00 47.94 111 GLN A C 1
ATOM 773 O O . GLN A 1 109 ? 2.314 175.703 6.654 1.00 49.30 111 GLN A O 1
ATOM 779 N N . GLN A 1 110 ? 3.138 173.891 5.650 1.00 45.87 112 GLN A N 1
ATOM 780 C CA . GLN A 1 110 ? 3.070 173.153 6.902 1.00 42.70 112 GLN A CA 1
ATOM 781 C C . GLN A 1 110 ? 4.424 172.825 7.510 1.00 41.46 112 GLN A C 1
ATOM 782 O O . GLN A 1 110 ? 4.500 172.523 8.696 1.00 40.34 112 GLN A O 1
ATOM 788 N N . ILE A 1 111 ? 5.487 172.874 6.709 1.00 39.25 113 ILE A N 1
ATOM 789 C CA . ILE A 1 111 ? 6.809 172.558 7.225 1.00 37.72 113 ILE A CA 1
ATOM 790 C C . ILE A 1 111 ? 7.254 173.591 8.240 1.00 35.95 113 ILE A C 1
ATOM 791 O O . ILE A 1 111 ? 7.788 173.244 9.290 1.00 34.89 113 ILE A O 1
ATOM 796 N N . ALA A 1 112 ? 7.043 174.866 7.929 1.00 34.01 114 ALA A N 1
ATOM 797 C CA . ALA A 1 112 ? 7.446 175.918 8.852 1.00 33.47 114 ALA A CA 1
ATOM 798 C C . ALA A 1 112 ? 6.719 177.255 8.735 1.00 33.01 114 ALA A C 1
ATOM 799 O O . ALA A 1 112 ? 6.188 177.637 7.691 1.00 34.19 114 ALA A O 1
ATOM 801 N N . GLU A 1 113 ? 6.730 177.965 9.849 1.00 31.29 115 GLU A N 1
ATOM 802 C CA . GLU A 1 113 ? 6.118 179.268 9.978 1.00 31.66 115 GLU A CA 1
ATOM 803 C C . GLU A 1 113 ? 6.924 180.278 9.161 1.00 31.93 115 GLU A C 1
ATOM 804 O O . GLU A 1 113 ? 8.138 180.142 9.019 1.00 33.36 115 GLU A O 1
ATOM 810 N N . THR A 1 114 ? 6.258 181.282 8.611 1.00 30.75 116 THR A N 1
ATOM 811 C CA . THR A 1 114 ? 6.966 182.303 7.852 1.00 30.06 116 THR A CA 1
ATOM 812 C C . THR A 1 114 ? 7.626 183.272 8.825 1.00 29.68 116 THR A C 1
ATOM 813 O O . THR A 1 114 ? 7.089 183.531 9.903 1.00 31.24 116 THR A O 1
ATOM 817 N N . TYR A 1 115 ? 8.788 183.806 8.458 1.00 28.45 117 TYR A N 1
ATOM 818 C CA . TYR A 1 115 ? 9.479 184.728 9.342 1.00 26.58 117 TYR A CA 1
ATOM 819 C C . TYR A 1 115 ? 8.638 185.944 9.636 1.00 26.18 117 TYR A C 1
ATOM 820 O O . TYR A 1 115 ? 8.075 186.549 8.733 1.00 28.54 117 TYR A O 1
ATOM 829 N N . ALA A 1 116 ? 8.569 186.308 10.905 1.00 27.93 118 ALA A N 1
ATOM 830 C CA . ALA A 1 116 ? 7.810 187.477 11.330 1.00 30.52 118 ALA A CA 1
ATOM 831 C C . ALA A 1 116 ? 8.404 187.957 12.653 1.00 33.18 118 ALA A C 1
ATOM 832 O O . ALA A 1 116 ? 8.274 187.295 13.691 1.00 34.36 118 ALA A O 1
ATOM 834 N N . ARG A 1 117 ? 9.054 189.117 12.599 1.00 34.95 119 ARG A N 1
ATOM 835 C CA . ARG A 1 117 ? 9.727 189.719 13.746 1.00 35.66 119 ARG A CA 1
ATOM 836 C C . ARG A 1 117 ? 8.994 189.738 15.081 1.00 35.60 119 ARG A C 1
ATOM 837 O O . ARG A 1 117 ? 9.547 189.354 16.107 1.00 33.58 119 ARG A O 1
ATOM 845 N N . PRO A 1 118 ? 7.739 190.189 15.092 1.00 37.08 120 PRO A N 1
ATOM 846 C CA . PRO A 1 118 ? 7.018 190.222 16.367 1.00 37.21 120 PRO A CA 1
ATOM 847 C C . PRO A 1 118 ? 6.859 188.849 17.019 1.00 37.99 120 PRO A C 1
ATOM 848 O O . PRO A 1 118 ? 7.019 188.717 18.234 1.00 37.97 120 PRO A O 1
ATOM 852 N N . LYS A 1 119 ? 6.542 187.832 16.214 1.00 38.18 121 LYS A N 1
ATOM 853 C CA . LYS A 1 119 ? 6.344 186.478 16.734 1.00 39.22 121 LYS A CA 1
ATOM 854 C C . LYS A 1 119 ? 7.632 185.858 17.237 1.00 37.93 121 LYS A C 1
ATOM 855 O O . LYS A 1 119 ? 7.665 185.267 18.315 1.00 36.57 121 LYS A O 1
ATOM 861 N N . ALA A 1 120 ? 8.694 185.987 16.448 1.00 37.08 122 ALA A N 1
ATOM 862 C CA . ALA A 1 120 ? 9.982 185.431 16.829 1.00 36.17 122 ALA A CA 1
ATOM 863 C C . ALA A 1 120 ? 10.451 186.042 18.155 1.00 35.78 122 ALA A C 1
ATOM 864 O O . ALA A 1 120 ? 10.852 185.311 19.069 1.00 34.44 122 ALA A O 1
ATOM 866 N N . ILE A 1 121 ? 10.397 187.369 18.273 1.00 35.53 123 ILE A N 1
ATOM 867 C CA . ILE A 1 121 ? 10.803 188.006 19.525 1.00 38.13 123 ILE A CA 1
ATOM 868 C C . ILE A 1 121 ? 10.020 187.364 20.655 1.00 41.12 123 ILE A C 1
ATOM 869 O O . ILE A 1 121 ? 10.582 186.964 21.675 1.00 42.20 123 ILE A O 1
ATOM 874 N N . GLN A 1 122 ? 8.710 187.280 20.467 1.00 42.22 124 GLN A N 1
ATOM 875 C CA . GLN A 1 122 ? 7.845 186.685 21.464 1.00 45.08 124 GLN A CA 1
ATOM 876 C C . GLN A 1 122 ? 8.343 185.294 21.830 1.00 46.07 124 GLN A C 1
ATOM 877 O O . GLN A 1 122 ? 8.546 184.998 23.010 1.00 48.33 124 GLN A O 1
ATOM 883 N N . TYR A 1 123 ? 8.540 184.444 20.821 1.00 44.78 125 TYR A N 1
ATOM 884 C CA . TYR A 1 123 ? 9.020 183.081 21.049 1.00 43.31 125 TYR A CA 1
ATOM 885 C C . TYR A 1 123 ? 10.249 183.047 21.949 1.00 43.30 125 TYR A C 1
ATOM 886 O O . TYR A 1 123 ? 10.337 182.221 22.862 1.00 43.49 125 TYR A O 1
ATOM 895 N N . LEU A 1 124 ? 11.201 183.936 21.686 1.00 41.93 126 LEU A N 1
ATOM 896 C CA . LEU A 1 124 ? 12.404 183.987 22.495 1.00 41.97 126 LEU A CA 1
ATOM 897 C C . LEU A 1 124 ? 11.985 184.252 23.939 1.00 44.36 126 LEU A C 1
ATOM 898 O O . LEU A 1 124 ? 12.364 183.516 24.853 1.00 44.23 126 LEU A O 1
ATOM 903 N N . GLU A 1 125 ? 11.183 185.296 24.131 1.00 45.85 127 GLU A N 1
ATOM 904 C CA . GLU A 1 125 ? 10.692 185.667 25.454 1.00 46.97 127 GLU A CA 1
ATOM 905 C C . GLU A 1 125 ? 9.975 184.499 26.125 1.00 46.23 127 GLU A C 1
ATOM 906 O O . GLU A 1 125 ? 10.153 184.254 27.317 1.00 46.11 127 GLU A O 1
ATOM 912 N N . GLU A 1 126 ? 9.160 183.783 25.357 1.00 45.60 128 GLU A N 1
ATOM 913 C CA . GLU A 1 126 ? 8.425 182.644 25.889 1.00 44.92 128 GLU A CA 1
ATOM 914 C C . GLU A 1 126 ? 9.369 181.483 26.225 1.00 44.57 128 GLU A C 1
ATOM 915 O O . GLU A 1 126 ? 8.915 180.397 26.598 1.00 44.73 128 GLU A O 1
ATOM 921 N N . GLY A 1 127 ? 10.675 181.719 26.082 1.00 43.46 129 GLY A N 1
ATOM 922 C CA . GLY A 1 127 ? 11.679 180.703 26.383 1.00 41.31 129 GLY A CA 1
ATOM 923 C C . GLY A 1 127 ? 11.946 179.642 25.322 1.00 40.05 129 GLY A C 1
ATOM 924 O O . GLY A 1 127 ? 12.625 178.650 25.583 1.00 39.17 129 GLY A O 1
ATOM 925 N N . LYS A 1 128 ? 11.421 179.835 24.122 1.00 38.87 130 LYS A N 1
ATOM 926 C CA . LYS A 1 128 ? 11.624 178.854 23.068 1.00 38.04 130 LYS A CA 1
ATOM 927 C C . LYS A 1 128 ? 12.838 179.208 22.227 1.00 36.22 130 LYS A C 1
ATOM 928 O O . LYS A 1 128 ? 13.229 180.372 22.159 1.00 35.52 130 LYS A O 1
ATOM 934 N N . VAL A 1 129 ? 13.435 178.192 21.602 1.00 33.69 131 VAL A N 1
ATOM 935 C CA . VAL A 1 129 ? 14.577 178.389 20.711 1.00 30.23 131 VAL A CA 1
ATOM 936 C C . VAL A 1 129 ? 13.957 178.663 19.337 1.00 27.87 131 VAL A C 1
ATOM 937 O O . VAL A 1 129 ? 13.076 177.923 18.885 1.00 27.39 131 VAL A O 1
ATOM 941 N N . VAL A 1 130 ? 14.382 179.737 18.684 1.00 24.11 132 VAL A N 1
ATOM 942 C CA . VAL A 1 130 ? 13.858 180.050 17.359 1.00 21.45 132 VAL A CA 1
ATOM 943 C C . VAL A 1 130 ? 14.926 179.700 16.334 1.00 19.40 132 VAL A C 1
ATOM 944 O O . VAL A 1 130 ? 16.050 180.187 16.425 1.00 21.62 132 VAL A O 1
ATOM 948 N N . ILE A 1 131 ? 14.583 178.849 15.372 1.00 17.72 133 ILE A N 1
ATOM 949 C CA . ILE A 1 131 ? 15.533 178.432 14.341 1.00 17.31 133 ILE A CA 1
ATOM 950 C C . ILE A 1 131 ? 15.149 179.040 13.005 1.00 17.61 133 ILE A C 1
ATOM 951 O O . ILE A 1 131 ? 14.091 178.734 12.459 1.00 18.71 133 ILE A O 1
ATOM 956 N N . PHE A 1 132 ? 16.018 179.891 12.475 1.00 16.98 134 PHE A N 1
ATOM 957 C CA . PHE A 1 132 ? 15.756 180.563 11.213 1.00 16.47 134 PHE A CA 1
ATOM 958 C C . PHE A 1 132 ? 16.285 179.761 10.045 1.00 15.61 134 PHE A C 1
ATOM 959 O O . PHE A 1 132 ? 17.472 179.446 9.972 1.00 18.30 134 PHE A O 1
ATOM 967 N N . ALA A 1 133 ? 15.396 179.447 9.116 1.00 13.89 135 ALA A N 1
ATOM 968 C CA . ALA A 1 133 ? 15.761 178.684 7.941 1.00 12.11 135 ALA A CA 1
ATOM 969 C C . ALA A 1 133 ? 15.642 179.502 6.669 1.00 10.80 135 ALA A C 1
ATOM 970 O O . ALA A 1 133 ? 14.994 180.545 6.640 1.00 10.44 135 ALA A O 1
ATOM 972 N N . ALA A 1 134 ? 16.281 178.993 5.623 1.00 12.42 136 ALA A N 1
ATOM 973 C CA . ALA A 1 134 ? 16.295 179.583 4.287 1.00 14.27 136 ALA A CA 1
ATOM 974 C C . ALA A 1 134 ? 17.066 180.895 4.145 1.00 15.57 136 ALA A C 1
ATOM 975 O O . ALA A 1 134 ? 16.785 181.698 3.256 1.00 17.00 136 ALA A O 1
ATOM 977 N N . GLY A 1 135 ? 18.049 181.096 5.015 1.00 16.66 137 GLY A N 1
ATOM 978 C CA . GLY A 1 135 ? 18.880 182.286 4.952 1.00 17.51 137 GLY A CA 1
ATOM 979 C C . GLY A 1 135 ? 18.150 183.605 4.952 1.00 18.64 137 GLY A C 1
ATOM 980 O O . GLY A 1 135 ? 17.391 183.890 5.875 1.00 18.84 137 GLY A O 1
ATOM 981 N N . THR A 1 136 ? 18.394 184.413 3.922 1.00 19.66 138 THR A N 1
ATOM 982 C CA . THR A 1 136 ? 17.749 185.718 3.798 1.00 20.16 138 THR A CA 1
ATOM 983 C C . THR A 1 136 ? 16.595 185.612 2.819 1.00 18.83 138 THR A C 1
ATOM 984 O O . THR A 1 136 ? 15.842 186.563 2.624 1.00 19.94 138 THR A O 1
ATOM 988 N N . GLY A 1 137 ? 16.466 184.449 2.199 1.00 18.56 139 GLY A N 1
ATOM 989 C CA . GLY A 1 137 ? 15.399 184.248 1.240 1.00 18.03 139 GLY A CA 1
ATOM 990 C C . GLY A 1 137 ? 15.859 184.521 -0.177 1.00 19.53 139 GLY A C 1
ATOM 991 O O . GLY A 1 137 ? 15.174 184.159 -1.143 1.00 19.81 139 GLY A O 1
ATOM 992 N N . ASN A 1 138 ? 17.028 185.144 -0.311 1.00 19.05 140 ASN A N 1
ATOM 993 C CA . ASN A 1 138 ? 17.557 185.462 -1.631 1.00 21.58 140 ASN A CA 1
ATOM 994 C C . ASN A 1 138 ? 18.819 184.701 -1.972 1.00 22.66 140 ASN A C 1
ATOM 995 O O . ASN A 1 138 ? 19.575 184.300 -1.093 1.00 24.57 140 ASN A O 1
ATOM 1000 N N . PRO A 1 139 ? 19.055 184.476 -3.266 1.00 23.98 141 PRO A N 1
ATOM 1001 C CA . PRO A 1 139 ? 20.278 183.766 -3.631 1.00 24.61 141 PRO A CA 1
ATOM 1002 C C . PRO A 1 139 ? 21.422 184.773 -3.541 1.00 25.35 141 PRO A C 1
ATOM 1003 O O . PRO A 1 139 ? 21.200 185.954 -3.294 1.00 23.61 141 PRO A O 1
ATOM 1007 N N . PHE A 1 140 ? 22.643 184.294 -3.730 1.00 25.31 142 PHE A N 1
ATOM 1008 C CA . PHE A 1 140 ? 23.821 185.147 -3.698 1.00 24.65 142 PHE A CA 1
ATOM 1009 C C . PHE A 1 140 ? 24.178 185.741 -2.337 1.00 24.98 142 PHE A C 1
ATOM 1010 O O . PHE A 1 140 ? 25.045 186.602 -2.263 1.00 28.07 142 PHE A O 1
ATOM 1018 N N . PHE A 1 141 ? 23.523 185.295 -1.268 1.00 24.59 143 PHE A N 1
ATOM 1019 C CA . PHE A 1 141 ? 23.838 185.790 0.071 1.00 24.60 143 PHE A CA 1
ATOM 1020 C C . PHE A 1 141 ? 24.252 184.610 0.934 1.00 24.30 143 PHE A C 1
ATOM 1021 O O . PHE A 1 141 ? 23.662 183.536 0.842 1.00 26.23 143 PHE A O 1
ATOM 1029 N N . THR A 1 142 ? 25.264 184.798 1.774 1.00 21.67 144 THR A N 1
ATOM 1030 C CA . THR A 1 142 ? 25.732 183.707 2.625 1.00 19.73 144 THR A CA 1
ATOM 1031 C C . THR A 1 142 ? 24.903 183.532 3.887 1.00 18.24 144 THR A C 1
ATOM 1032 O O . THR A 1 142 ? 24.061 184.365 4.219 1.00 19.80 144 THR A O 1
ATOM 1036 N N . THR A 1 143 ? 25.169 182.436 4.587 1.00 15.87 145 THR A N 1
ATOM 1037 C CA . THR A 1 143 ? 24.489 182.124 5.823 1.00 15.53 145 THR A CA 1
ATOM 1038 C C . THR A 1 143 ? 24.912 183.157 6.847 1.00 17.59 145 THR A C 1
ATOM 1039 O O . THR A 1 143 ? 24.081 183.648 7.628 1.00 19.18 145 THR A O 1
ATOM 1043 N N . ASP A 1 144 ? 26.202 183.486 6.838 1.00 18.78 146 ASP A N 1
ATOM 1044 C CA . ASP A 1 144 ? 26.744 184.482 7.750 1.00 20.07 146 ASP A CA 1
ATOM 1045 C C . ASP A 1 144 ? 25.932 185.756 7.611 1.00 20.21 146 ASP A C 1
ATOM 1046 O O . ASP A 1 144 ? 25.594 186.402 8.608 1.00 18.57 146 ASP A O 1
ATOM 1051 N N . THR A 1 145 ? 25.606 186.117 6.371 1.00 19.64 147 THR A N 1
ATOM 1052 C CA . THR A 1 145 ? 24.814 187.316 6.147 1.00 20.15 147 THR A CA 1
ATOM 1053 C C . THR A 1 145 ? 23.445 187.178 6.810 1.00 20.38 147 THR A C 1
ATOM 1054 O O . THR A 1 145 ? 22.988 188.089 7.500 1.00 21.55 147 THR A O 1
ATOM 1058 N N . ALA A 1 146 ? 22.800 186.037 6.600 1.00 19.52 148 ALA A N 1
ATOM 1059 C CA . ALA A 1 146 ? 21.500 185.781 7.200 1.00 20.95 148 ALA A CA 1
ATOM 1060 C C . ALA A 1 146 ? 21.607 185.836 8.731 1.00 22.86 148 ALA A C 1
ATOM 1061 O O . ALA A 1 146 ? 20.665 186.263 9.409 1.00 22.40 148 ALA A O 1
ATOM 1063 N N . ALA A 1 147 ? 22.753 185.421 9.277 1.00 22.96 149 ALA A N 1
ATOM 1064 C CA . ALA A 1 147 ? 22.953 185.451 10.732 1.00 24.21 149 ALA A CA 1
ATOM 1065 C C . ALA A 1 147 ? 23.012 186.904 11.244 1.00 23.58 149 ALA A C 1
ATOM 1066 O O . ALA A 1 147 ? 22.426 187.229 12.284 1.00 24.27 149 ALA A O 1
ATOM 1068 N N . ALA A 1 148 ? 23.707 187.774 10.513 1.00 23.53 150 ALA A N 1
ATOM 1069 C CA . ALA A 1 148 ? 23.801 189.180 10.901 1.00 23.24 150 ALA A CA 1
ATOM 1070 C C . ALA A 1 148 ? 22.405 189.834 10.833 1.00 23.59 150 ALA A C 1
ATOM 1071 O O . ALA A 1 148 ? 21.992 190.550 11.749 1.00 23.23 150 ALA A O 1
ATOM 1073 N N . LEU A 1 149 ? 21.685 189.571 9.744 1.00 22.23 151 LEU A N 1
ATOM 1074 C CA . LEU A 1 149 ? 20.334 190.098 9.543 1.00 22.81 151 LEU A CA 1
ATOM 1075 C C . LEU A 1 149 ? 19.393 189.712 10.683 1.00 21.84 151 LEU A C 1
ATOM 1076 O O . LEU A 1 149 ? 18.816 190.572 11.343 1.00 23.65 151 LEU A O 1
ATOM 1081 N N . ARG A 1 150 ? 19.231 188.417 10.913 1.00 20.20 152 ARG A N 1
ATOM 1082 C CA . ARG A 1 150 ? 18.352 187.972 11.978 1.00 20.04 152 ARG A CA 1
ATOM 1083 C C . ARG A 1 150 ? 18.856 188.477 13.327 1.00 23.17 152 ARG A C 1
ATOM 1084 O O . ARG A 1 150 ? 18.056 188.832 14.205 1.00 23.31 152 ARG A O 1
ATOM 1092 N N . GLY A 1 151 ? 20.183 188.511 13.493 1.00 23.99 153 GLY A N 1
ATOM 1093 C CA . GLY A 1 151 ? 20.760 188.985 14.742 1.00 24.35 153 GLY A CA 1
ATOM 1094 C C . GLY A 1 151 ? 20.341 190.420 15.035 1.00 24.71 153 GLY A C 1
ATOM 1095 O O . GLY A 1 151 ? 19.858 190.727 16.123 1.00 19.70 153 GLY A O 1
ATOM 1096 N N . ALA A 1 152 ? 20.520 191.298 14.051 1.00 27.39 154 ALA A N 1
ATOM 1097 C CA . ALA A 1 152 ? 20.149 192.706 14.192 1.00 29.40 154 ALA A CA 1
ATOM 1098 C C . ALA A 1 152 ? 18.644 192.842 14.374 1.00 30.02 154 ALA A C 1
ATOM 1099 O O . ALA A 1 152 ? 18.183 193.665 15.168 1.00 31.48 154 ALA A O 1
ATOM 1101 N N . GLU A 1 153 ? 17.880 192.036 13.639 1.00 30.96 155 GLU A N 1
ATOM 1102 C CA . GLU A 1 153 ? 16.422 192.083 13.733 1.00 32.69 155 GLU A CA 1
ATOM 1103 C C . GLU A 1 153 ? 15.919 191.636 15.096 1.00 34.33 155 GLU A C 1
ATOM 1104 O O . GLU A 1 153 ? 14.976 192.208 15.634 1.00 36.83 155 GLU A O 1
ATOM 1118 N N . ASN A 1 155 ? 17.499 191.925 17.768 1.00 38.64 157 ASN A N 1
ATOM 1119 C CA . ASN A 1 155 ? 18.138 192.757 18.778 1.00 39.06 157 ASN A CA 1
ATOM 1120 C C . ASN A 1 155 ? 18.955 191.900 19.731 1.00 38.39 157 ASN A C 1
ATOM 1121 O O . ASN A 1 155 ? 18.899 192.087 20.944 1.00 39.79 157 ASN A O 1
ATOM 1126 N N . CYS A 1 156 ? 19.709 190.953 19.182 1.00 36.92 158 CYS A N 1
ATOM 1127 C CA . CYS A 1 156 ? 20.537 190.085 20.005 1.00 35.58 158 CYS A CA 1
ATOM 1128 C C . CYS A 1 156 ? 21.727 190.868 20.530 1.00 34.69 158 CYS A C 1
ATOM 1129 O O . CYS A 1 156 ? 22.153 191.846 19.920 1.00 34.17 158 CYS A O 1
ATOM 1132 N N . ASP A 1 157 ? 22.263 190.433 21.664 1.00 33.94 159 ASP A N 1
ATOM 1133 C CA . ASP A 1 157 ? 23.406 191.097 22.268 1.00 33.41 159 ASP A CA 1
ATOM 1134 C C . ASP A 1 157 ? 24.710 190.830 21.526 1.00 32.35 159 ASP A C 1
ATOM 1135 O O . ASP A 1 157 ? 25.626 191.656 21.539 1.00 32.60 159 ASP A O 1
ATOM 1140 N N . VAL A 1 158 ? 24.790 189.682 20.867 1.00 29.66 160 VAL A N 1
ATOM 1141 C CA . VAL A 1 158 ? 25.989 189.324 20.124 1.00 28.09 160 VAL A CA 1
ATOM 1142 C C . VAL A 1 158 ? 25.634 188.175 19.211 1.00 27.48 160 VAL A C 1
ATOM 1143 O O . VAL A 1 158 ? 24.644 187.487 19.451 1.00 28.01 160 VAL A O 1
ATOM 1155 N N . LEU A 1 160 ? 26.944 184.619 17.821 1.00 26.55 162 LEU A N 1
ATOM 1156 C CA . LEU A 1 160 ? 27.907 183.546 18.069 1.00 25.30 162 LEU A CA 1
ATOM 1157 C C . LEU A 1 160 ? 28.143 182.743 16.792 1.00 26.20 162 LEU A C 1
ATOM 1158 O O . LEU A 1 160 ? 27.337 181.887 16.418 1.00 27.78 162 LEU A O 1
ATOM 1163 N N . LYS A 1 161 ? 29.249 183.045 16.122 1.00 25.11 163 LYS A N 1
ATOM 1164 C CA . LYS A 1 161 ? 29.636 182.381 14.888 1.00 24.81 163 LYS A CA 1
ATOM 1165 C C . LYS A 1 161 ? 30.384 181.104 15.247 1.00 25.03 163 LYS A C 1
ATOM 1166 O O . LYS A 1 161 ? 31.551 181.150 15.624 1.00 29.43 163 LYS A O 1
ATOM 1172 N N . ALA A 1 162 ? 29.708 179.967 15.154 1.00 24.70 164 ALA A N 1
ATOM 1173 C CA . ALA A 1 162 ? 30.331 178.692 15.482 1.00 27.80 164 ALA A CA 1
ATOM 1174 C C . ALA A 1 162 ? 31.080 178.184 14.264 1.00 30.75 164 ALA A C 1
ATOM 1175 O O . ALA A 1 162 ? 30.559 178.208 13.153 1.00 31.49 164 ALA A O 1
ATOM 1177 N N . THR A 1 163 ? 32.305 177.720 14.470 1.00 32.60 165 THR A N 1
ATOM 1178 C CA . THR A 1 163 ? 33.105 177.233 13.361 1.00 34.57 165 THR A CA 1
ATOM 1179 C C . THR A 1 163 ? 33.975 176.035 13.761 1.00 35.52 165 THR A C 1
ATOM 1180 O O . THR A 1 163 ? 33.986 175.620 14.923 1.00 35.29 165 THR A O 1
ATOM 1184 N N . ASN A 1 164 ? 34.700 175.487 12.788 1.00 36.79 166 ASN A N 1
ATOM 1185 C CA . ASN A 1 164 ? 35.565 174.333 13.006 1.00 38.98 166 ASN A CA 1
ATOM 1186 C C . ASN A 1 164 ? 36.906 174.703 13.644 1.00 38.70 166 ASN A C 1
ATOM 1187 O O . ASN A 1 164 ? 37.788 173.862 13.772 1.00 40.42 166 ASN A O 1
ATOM 1192 N N . VAL A 1 165 ? 37.063 175.966 14.020 1.00 38.29 167 VAL A N 1
ATOM 1193 C CA . VAL A 1 165 ? 38.276 176.434 14.678 1.00 37.87 167 VAL A CA 1
ATOM 1194 C C . VAL A 1 165 ? 37.789 177.111 15.946 1.00 37.68 167 VAL A C 1
ATOM 1195 O O . VAL A 1 165 ? 36.738 177.737 15.935 1.00 39.91 167 VAL A O 1
ATOM 1199 N N . ASP A 1 166 ? 38.536 176.998 17.036 1.00 36.64 168 ASP A N 1
ATOM 1200 C CA . ASP A 1 166 ? 38.081 177.572 18.294 1.00 38.25 168 ASP A CA 1
ATOM 1201 C C . ASP A 1 166 ? 38.225 179.078 18.434 1.00 37.54 168 ASP A C 1
ATOM 1202 O O . ASP A 1 166 ? 38.149 179.607 19.545 1.00 37.69 168 ASP A O 1
ATOM 1207 N N . GLY A 1 167 ? 38.417 179.772 17.316 1.00 36.80 169 GLY A N 1
ATOM 1208 C CA . GLY A 1 167 ? 38.558 181.219 17.374 1.00 35.11 169 GLY A CA 1
ATOM 1209 C C . GLY A 1 167 ? 39.226 181.812 16.151 1.00 34.67 169 GLY A C 1
ATOM 1210 O O . GLY A 1 167 ? 39.271 181.181 15.100 1.00 32.86 169 GLY A O 1
ATOM 1211 N N . VAL A 1 168 ? 39.739 183.031 16.284 1.00 35.95 170 VAL A N 1
ATOM 1212 C CA . VAL A 1 168 ? 40.419 183.703 15.181 1.00 39.27 170 VAL A CA 1
ATOM 1213 C C . VAL A 1 168 ? 41.930 183.661 15.385 1.00 41.52 170 VAL A C 1
ATOM 1214 O O . VAL A 1 168 ? 42.447 184.194 16.371 1.00 42.97 170 VAL A O 1
ATOM 1218 N N . TYR A 1 169 ? 42.638 183.035 14.448 1.00 43.83 171 TYR A N 1
ATOM 1219 C CA . TYR A 1 169 ? 44.092 182.910 14.540 1.00 46.91 171 TYR A CA 1
ATOM 1220 C C . TYR A 1 169 ? 44.880 183.851 13.636 1.00 47.98 171 TYR A C 1
ATOM 1221 O O . TYR A 1 169 ? 44.367 184.352 12.635 1.00 47.84 171 TYR A O 1
ATOM 1230 N N . THR A 1 170 ? 46.134 184.087 14.004 1.00 48.87 172 THR A N 1
ATOM 1231 C CA . THR A 1 170 ? 47.009 184.961 13.236 1.00 49.92 172 THR A CA 1
ATOM 1232 C C . THR A 1 170 ? 47.184 184.400 11.823 1.00 50.94 172 THR A C 1
ATOM 1233 O O . THR A 1 170 ? 47.611 185.101 10.907 1.00 51.07 172 THR A O 1
ATOM 1237 N N . ALA A 1 171 ? 46.850 183.125 11.663 1.00 52.80 173 ALA A N 1
ATOM 1238 C CA . ALA A 1 171 ? 46.936 182.446 10.374 1.00 54.52 173 ALA A CA 1
ATOM 1239 C C . ALA A 1 171 ? 46.314 181.062 10.544 1.00 54.80 173 ALA A C 1
ATOM 1240 O O . ALA A 1 171 ? 46.122 180.606 11.677 1.00 53.62 173 ALA A O 1
ATOM 1242 N N . ASP A 1 172 ? 45.998 180.401 9.429 1.00 55.73 174 ASP A N 1
ATOM 1243 C CA . ASP A 1 172 ? 45.379 179.073 9.476 1.00 57.80 174 ASP A CA 1
ATOM 1244 C C . ASP A 1 172 ? 46.123 178.117 10.404 1.00 59.01 174 ASP A C 1
ATOM 1245 O O . ASP A 1 172 ? 47.162 177.563 10.046 1.00 59.01 174 ASP A O 1
ATOM 1250 N N . PRO A 1 173 ? 45.577 177.890 11.606 1.00 60.29 175 PRO A N 1
ATOM 1251 C CA . PRO A 1 173 ? 46.204 176.997 12.582 1.00 60.94 175 PRO A CA 1
ATOM 1252 C C . PRO A 1 173 ? 46.326 175.540 12.129 1.00 62.20 175 PRO A C 1
ATOM 1253 O O . PRO A 1 173 ? 47.376 174.920 12.312 1.00 63.12 175 PRO A O 1
ATOM 1257 N N . LYS A 1 174 ? 45.262 174.998 11.537 1.00 62.84 176 LYS A N 1
ATOM 1258 C CA . LYS A 1 174 ? 45.272 173.611 11.073 1.00 63.43 176 LYS A CA 1
ATOM 1259 C C . LYS A 1 174 ? 46.426 173.313 10.123 1.00 64.18 176 LYS A C 1
ATOM 1260 O O . LYS A 1 174 ? 46.762 172.149 9.899 1.00 63.72 176 LYS A O 1
ATOM 1266 N N . LYS A 1 175 ? 47.032 174.362 9.571 1.00 64.93 177 LYS A N 1
ATOM 1267 C CA . LYS A 1 175 ? 48.154 174.204 8.648 1.00 66.30 177 LYS A CA 1
ATOM 1268 C C . LYS A 1 175 ? 49.358 175.079 9.004 1.00 66.52 177 LYS A C 1
ATOM 1269 O O . LYS A 1 175 ? 50.271 175.269 8.200 1.00 65.90 177 LYS A O 1
ATOM 1275 N N . ASP A 1 176 ? 49.342 175.607 10.223 1.00 67.28 178 ASP A N 1
ATOM 1276 C CA . ASP A 1 176 ? 50.425 176.437 10.743 1.00 67.23 178 ASP A CA 1
ATOM 1277 C C . ASP A 1 176 ? 50.340 176.349 12.265 1.00 67.18 178 ASP A C 1
ATOM 1278 O O . ASP A 1 176 ? 49.646 177.138 12.908 1.00 67.40 178 ASP A O 1
ATOM 1283 N N . PRO A 1 177 ? 51.044 175.373 12.856 1.00 66.53 179 PRO A N 1
ATOM 1284 C CA . PRO A 1 177 ? 51.083 175.127 14.302 1.00 66.21 179 PRO A CA 1
ATOM 1285 C C . PRO A 1 177 ? 51.489 176.317 15.176 1.00 66.06 179 PRO A C 1
ATOM 1286 O O . PRO A 1 177 ? 51.181 176.338 16.369 1.00 67.27 179 PRO A O 1
ATOM 1290 N N . SER A 1 178 ? 52.171 177.300 14.589 1.00 64.90 180 SER A N 1
ATOM 1291 C CA . SER A 1 178 ? 52.627 178.474 15.336 1.00 63.31 180 SER A CA 1
ATOM 1292 C C . SER A 1 178 ? 51.616 179.617 15.359 1.00 62.60 180 SER A C 1
ATOM 1293 O O . SER A 1 178 ? 51.942 180.735 15.769 1.00 62.85 180 SER A O 1
ATOM 1296 N N . ALA A 1 179 ? 50.394 179.341 14.913 1.00 60.58 181 ALA A N 1
ATOM 1297 C CA . ALA A 1 179 ? 49.348 180.356 14.892 1.00 58.50 181 ALA A CA 1
ATOM 1298 C C . ALA A 1 179 ? 48.804 180.595 16.299 1.00 57.81 181 ALA A C 1
ATOM 1299 O O . ALA A 1 179 ? 48.653 179.659 17.088 1.00 58.69 181 ALA A O 1
ATOM 1301 N N . THR A 1 180 ? 48.514 181.854 16.607 1.00 56.09 182 THR A N 1
ATOM 1302 C CA . THR A 1 180 ? 47.990 182.216 17.913 1.00 54.91 182 THR A CA 1
ATOM 1303 C C . THR A 1 180 ? 46.551 182.718 17.813 1.00 55.01 182 THR A C 1
ATOM 1304 O O . THR A 1 180 ? 46.146 183.281 16.791 1.00 54.98 182 THR A O 1
ATOM 1308 N N . ARG A 1 181 ? 45.781 182.500 18.875 1.00 52.97 183 ARG A N 1
ATOM 1309 C CA . ARG A 1 181 ? 44.390 182.922 18.909 1.00 51.73 183 ARG A CA 1
ATOM 1310 C C . ARG A 1 181 ? 44.210 184.298 19.529 1.00 50.41 183 ARG A C 1
ATOM 1311 O O . ARG A 1 181 ? 44.632 184.539 20.660 1.00 50.56 183 ARG A O 1
ATOM 1319 N N . TYR A 1 182 ? 43.577 185.197 18.784 1.00 49.12 184 TYR A N 1
ATOM 1320 C CA . TYR A 1 182 ? 43.312 186.546 19.276 1.00 47.47 184 TYR A CA 1
ATOM 1321 C C . TYR A 1 182 ? 42.234 186.455 20.350 1.00 47.66 184 TYR A C 1
ATOM 1322 O O . TYR A 1 182 ? 41.282 185.696 20.206 1.00 49.08 184 TYR A O 1
ATOM 1331 N N . GLU A 1 183 ? 42.380 187.208 21.430 1.00 48.91 185 GLU A N 1
ATOM 1332 C CA . GLU A 1 183 ? 41.370 187.181 22.480 1.00 50.36 185 GLU A CA 1
ATOM 1333 C C . GLU A 1 183 ? 40.321 188.237 22.216 1.00 48.91 185 GLU A C 1
ATOM 1334 O O . GLU A 1 183 ? 39.169 188.095 22.615 1.00 49.46 185 GLU A O 1
ATOM 1340 N N . THR A 1 184 ? 40.732 189.297 21.535 1.00 47.71 186 THR A N 1
ATOM 1341 C CA . THR A 1 184 ? 39.839 190.394 21.203 1.00 46.91 186 THR A CA 1
ATOM 1342 C C . THR A 1 184 ? 40.416 191.208 20.055 1.00 46.48 186 THR A C 1
ATOM 1343 O O . THR A 1 184 ? 41.611 191.481 20.018 1.00 47.97 186 THR A O 1
ATOM 1347 N N . ILE A 1 185 ? 39.570 191.581 19.107 1.00 45.24 187 ILE A N 1
ATOM 1348 C CA . ILE A 1 185 ? 40.018 192.379 17.981 1.00 45.22 187 ILE A CA 1
ATOM 1349 C C . ILE A 1 185 ? 38.904 193.284 17.489 1.00 46.16 187 ILE A C 1
ATOM 1350 O O . ILE A 1 185 ? 37.726 193.044 17.751 1.00 45.55 187 ILE A O 1
ATOM 1355 N N . THR A 1 186 ? 39.288 194.331 16.769 1.00 46.59 188 THR A N 1
ATOM 1356 C CA . THR A 1 186 ? 38.325 195.277 16.234 1.00 46.04 188 THR A CA 1
ATOM 1357 C C . THR A 1 186 ? 38.030 194.953 14.777 1.00 46.29 188 THR A C 1
ATOM 1358 O O . THR A 1 186 ? 38.787 194.230 14.113 1.00 46.07 188 THR A O 1
ATOM 1362 N N . PHE A 1 187 ? 36.928 195.504 14.286 1.00 45.20 189 PHE A N 1
ATOM 1363 C CA . PHE A 1 187 ? 36.529 195.291 12.912 1.00 44.87 189 PHE A CA 1
ATOM 1364 C C . PHE A 1 187 ? 37.621 195.755 11.978 1.00 45.47 189 PHE A C 1
ATOM 1365 O O . PHE A 1 187 ? 38.001 195.040 11.054 1.00 44.39 189 PHE A O 1
ATOM 1373 N N . ASP A 1 188 ? 38.136 196.952 12.227 1.00 47.76 190 ASP A N 1
ATOM 1374 C CA . ASP A 1 188 ? 39.183 197.495 11.377 1.00 49.40 190 ASP A CA 1
ATOM 1375 C C . ASP A 1 188 ? 40.445 196.659 11.485 1.00 48.59 190 ASP A C 1
ATOM 1376 O O . ASP A 1 188 ? 41.126 196.405 10.485 1.00 45.90 190 ASP A O 1
ATOM 1381 N N . GLU A 1 189 ? 40.749 196.218 12.700 1.00 48.11 191 GLU A N 1
ATOM 1382 C CA . GLU A 1 189 ? 41.934 195.408 12.915 1.00 48.02 191 GLU A CA 1
ATOM 1383 C C . GLU A 1 189 ? 41.813 194.124 12.109 1.00 47.82 191 GLU A C 1
ATOM 1384 O O . GLU A 1 189 ? 42.734 193.748 11.377 1.00 45.95 191 GLU A O 1
ATOM 1390 N N . ALA A 1 190 ? 40.665 193.463 12.232 1.00 46.95 192 ALA A N 1
ATOM 1391 C CA . ALA A 1 190 ? 40.425 192.224 11.505 1.00 46.95 192 ALA A CA 1
ATOM 1392 C C . ALA A 1 190 ? 40.689 192.424 10.012 1.00 47.32 192 ALA A C 1
ATOM 1393 O O . ALA A 1 190 ? 41.298 191.575 9.359 1.00 46.39 192 ALA A O 1
ATOM 1395 N N . LEU A 1 191 ? 40.226 193.561 9.492 1.00 48.75 193 LEU A N 1
ATOM 1396 C CA . LEU A 1 191 ? 40.380 193.927 8.084 1.00 50.10 193 LEU A CA 1
ATOM 1397 C C . LEU A 1 191 ? 41.820 194.268 7.727 1.00 51.83 193 LEU A C 1
ATOM 1398 O O . LEU A 1 191 ? 42.391 193.701 6.791 1.00 51.25 193 LEU A O 1
ATOM 1403 N N . LEU A 1 192 ? 42.392 195.214 8.464 1.00 53.62 194 LEU A N 1
ATOM 1404 C CA . LEU A 1 192 ? 43.769 195.631 8.236 1.00 55.05 194 LEU A CA 1
ATOM 1405 C C . LEU A 1 192 ? 44.668 194.406 8.215 1.00 55.47 194 LEU A C 1
ATOM 1406 O O . LEU A 1 192 ? 45.579 194.304 7.394 1.00 55.90 194 LEU A O 1
ATOM 1411 N N . LYS A 1 193 ? 44.395 193.469 9.116 1.00 55.69 195 LYS A N 1
ATOM 1412 C CA . LYS A 1 193 ? 45.197 192.262 9.218 1.00 55.68 195 LYS A CA 1
ATOM 1413 C C . LYS A 1 193 ? 44.756 191.134 8.302 1.00 54.95 195 LYS A C 1
ATOM 1414 O O . LYS A 1 193 ? 45.329 190.048 8.337 1.00 54.72 195 LYS A O 1
ATOM 1420 N N . ASN A 1 194 ? 43.748 191.388 7.478 1.00 55.12 196 ASN A N 1
ATOM 1421 C CA . ASN A 1 194 ? 43.263 190.373 6.554 1.00 54.68 196 ASN A CA 1
ATOM 1422 C C . ASN A 1 194 ? 42.931 189.079 7.300 1.00 53.04 196 ASN A C 1
ATOM 1423 O O . ASN A 1 194 ? 43.228 187.978 6.839 1.00 51.75 196 ASN A O 1
ATOM 1428 N N . LEU A 1 195 ? 42.323 189.221 8.471 1.00 51.90 197 LEU A N 1
ATOM 1429 C CA . LEU A 1 195 ? 41.940 188.063 9.264 1.00 51.46 197 LEU A CA 1
ATOM 1430 C C . LEU A 1 195 ? 40.634 187.525 8.698 1.00 51.95 197 LEU A C 1
ATOM 1431 O O . LEU A 1 195 ? 39.797 188.291 8.220 1.00 53.67 197 LEU A O 1
ATOM 1436 N N . LYS A 1 196 ? 40.453 186.213 8.739 1.00 51.63 198 LYS A N 1
ATOM 1437 C CA . LYS A 1 196 ? 39.219 185.640 8.228 1.00 51.45 198 LYS A CA 1
ATOM 1438 C C . LYS A 1 196 ? 38.201 185.493 9.353 1.00 49.43 198 LYS A C 1
ATOM 1439 O O . LYS A 1 196 ? 38.392 184.700 10.278 1.00 48.75 198 LYS A O 1
ATOM 1445 N N . VAL A 1 197 ? 37.137 186.289 9.284 1.00 46.16 199 VAL A N 1
ATOM 1446 C CA . VAL A 1 197 ? 36.074 186.247 10.287 1.00 43.30 199 VAL A CA 1
ATOM 1447 C C . VAL A 1 197 ? 34.797 185.791 9.590 1.00 41.61 199 VAL A C 1
ATOM 1448 O O . VAL A 1 197 ? 34.119 184.875 10.048 1.00 41.21 199 VAL A O 1
ATOM 1460 N N . ASP A 1 199 ? 32.461 186.686 5.461 1.00 36.92 201 ASP A N 1
ATOM 1461 C CA . ASP A 1 199 ? 32.493 187.409 4.203 1.00 34.58 201 ASP A CA 1
ATOM 1462 C C . ASP A 1 199 ? 32.196 188.893 4.395 1.00 33.94 201 ASP A C 1
ATOM 1463 O O . ASP A 1 199 ? 31.522 189.295 5.343 1.00 32.19 201 ASP A O 1
ATOM 1468 N N . ALA A 1 200 ? 32.739 189.698 3.490 1.00 35.13 202 ALA A N 1
ATOM 1469 C CA . ALA A 1 200 ? 32.592 191.149 3.518 1.00 34.67 202 ALA A CA 1
ATOM 1470 C C . ALA A 1 200 ? 31.185 191.646 3.812 1.00 35.95 202 ALA A C 1
ATOM 1471 O O . ALA A 1 200 ? 30.984 192.447 4.728 1.00 36.04 202 ALA A O 1
ATOM 1473 N N . THR A 1 201 ? 30.214 191.176 3.033 1.00 33.83 203 THR A N 1
ATOM 1474 C CA . THR A 1 201 ? 28.837 191.610 3.196 1.00 30.78 203 THR A CA 1
ATOM 1475 C C . THR A 1 201 ? 28.323 191.393 4.606 1.00 29.80 203 THR A C 1
ATOM 1476 O O . THR A 1 201 ? 27.772 192.304 5.224 1.00 29.91 203 THR A O 1
ATOM 1480 N N . ALA A 1 202 ? 28.516 190.187 5.118 1.00 29.89 204 ALA A N 1
ATOM 1481 C CA . ALA A 1 202 ? 28.055 189.864 6.455 1.00 30.13 204 ALA A CA 1
ATOM 1482 C C . ALA A 1 202 ? 28.782 190.707 7.484 1.00 29.34 204 ALA A C 1
ATOM 1483 O O . ALA A 1 202 ? 28.184 191.184 8.445 1.00 29.46 204 ALA A O 1
ATOM 1485 N N . PHE A 1 203 ? 30.078 190.889 7.267 1.00 30.81 205 PHE A N 1
ATOM 1486 C CA . PHE A 1 203 ? 30.915 191.648 8.184 1.00 32.70 205 PHE A CA 1
ATOM 1487 C C . PHE A 1 203 ? 30.446 193.092 8.279 1.00 31.55 205 PHE A C 1
ATOM 1488 O O . PHE A 1 203 ? 30.334 193.649 9.373 1.00 30.94 205 PHE A O 1
ATOM 1496 N N . ALA A 1 204 ? 30.164 193.686 7.123 1.00 30.57 206 ALA A N 1
ATOM 1497 C CA . ALA A 1 204 ? 29.684 195.063 7.037 1.00 28.66 206 ALA A CA 1
ATOM 1498 C C . ALA A 1 204 ? 28.371 195.217 7.778 1.00 29.90 206 ALA A C 1
ATOM 1499 O O . ALA A 1 204 ? 28.174 196.188 8.509 1.00 30.97 206 ALA A O 1
ATOM 1501 N N . LEU A 1 205 ? 27.472 194.255 7.580 1.00 30.72 207 LEU A N 1
ATOM 1502 C CA . LEU A 1 205 ? 26.172 194.283 8.226 1.00 30.85 207 LEU A CA 1
ATOM 1503 C C . LEU A 1 205 ? 26.316 194.273 9.747 1.00 31.13 207 LEU A C 1
ATOM 1504 O O . LEU A 1 205 ? 25.613 195.000 10.442 1.00 30.75 207 LEU A O 1
ATOM 1509 N N . CYS A 1 206 ? 27.228 193.460 10.269 1.00 33.00 208 CYS A N 1
ATOM 1510 C CA . CYS A 1 206 ? 27.426 193.404 11.715 1.00 36.08 208 CYS A CA 1
ATOM 1511 C C . CYS A 1 206 ? 27.956 194.730 12.234 1.00 37.23 208 CYS A C 1
ATOM 1512 O O . CYS A 1 206 ? 27.581 195.189 13.312 1.00 37.20 208 CYS A O 1
ATOM 1515 N N . ARG A 1 207 ? 28.840 195.348 11.467 1.00 39.17 209 ARG A N 1
ATOM 1516 C CA . ARG A 1 207 ? 29.382 196.628 11.876 1.00 41.40 209 ARG A CA 1
ATOM 1517 C C . ARG A 1 207 ? 28.255 197.670 11.841 1.00 41.09 209 ARG A C 1
ATOM 1518 O O . ARG A 1 207 ? 27.883 198.232 12.873 1.00 41.11 209 ARG A O 1
ATOM 1526 N N . GLU A 1 208 ? 27.695 197.901 10.656 1.00 40.84 210 GLU A N 1
ATOM 1527 C CA . GLU A 1 208 ? 26.623 198.883 10.482 1.00 41.06 210 GLU A CA 1
ATOM 1528 C C . GLU A 1 208 ? 25.493 198.746 11.509 1.00 38.47 210 GLU A C 1
ATOM 1529 O O . GLU A 1 208 ? 24.836 199.723 11.852 1.00 36.52 210 GLU A O 1
ATOM 1535 N N . ARG A 1 209 ? 25.274 197.538 12.013 1.00 37.25 211 ARG A N 1
ATOM 1536 C CA . ARG A 1 209 ? 24.220 197.328 12.992 1.00 36.54 211 ARG A CA 1
ATOM 1537 C C . ARG A 1 209 ? 24.761 197.235 14.409 1.00 36.89 211 ARG A C 1
ATOM 1538 O O . ARG A 1 209 ? 24.000 197.004 15.355 1.00 34.58 211 ARG A O 1
ATOM 1546 N N . LYS A 1 210 ? 26.074 197.425 14.549 1.00 37.68 212 LYS A N 1
ATOM 1547 C CA . LYS A 1 210 ? 26.738 197.361 15.848 1.00 36.67 212 LYS A CA 1
ATOM 1548 C C . LYS A 1 210 ? 26.460 196.030 16.540 1.00 35.64 212 LYS A C 1
ATOM 1549 O O . LYS A 1 210 ? 26.140 195.976 17.727 1.00 34.90 212 LYS A O 1
ATOM 1555 N N . LEU A 1 211 ? 26.569 194.950 15.780 1.00 34.36 213 LEU A N 1
ATOM 1556 C CA . LEU A 1 211 ? 26.357 193.621 16.327 1.00 33.90 213 LEU A CA 1
ATOM 1557 C C . LEU A 1 211 ? 27.729 192.973 16.499 1.00 33.51 213 LEU A C 1
ATOM 1558 O O . LEU A 1 211 ? 28.392 192.624 15.521 1.00 32.43 213 LEU A O 1
ATOM 1563 N N . ASN A 1 212 ? 28.172 192.837 17.742 1.00 34.18 214 ASN A N 1
ATOM 1564 C CA . ASN A 1 212 ? 29.466 192.219 17.985 1.00 34.97 214 ASN A CA 1
ATOM 1565 C C . ASN A 1 212 ? 29.426 190.740 17.638 1.00 34.80 214 ASN A C 1
ATOM 1566 O O . ASN A 1 212 ? 28.357 190.124 17.587 1.00 35.12 214 ASN A O 1
ATOM 1571 N N . ILE A 1 213 ? 30.606 190.180 17.408 1.00 35.30 215 ILE A N 1
ATOM 1572 C CA . ILE A 1 213 ? 30.744 188.785 17.023 1.00 35.47 215 ILE A CA 1
ATOM 1573 C C . ILE A 1 213 ? 31.734 188.001 17.875 1.00 35.57 215 ILE A C 1
ATOM 1574 O O . ILE A 1 213 ? 32.812 188.493 18.196 1.00 36.61 215 ILE A O 1
ATOM 1579 N N . VAL A 1 214 ? 31.365 186.778 18.237 1.00 35.61 216 VAL A N 1
ATOM 1580 C CA . VAL A 1 214 ? 32.274 185.911 18.972 1.00 34.84 216 VAL A CA 1
ATOM 1581 C C . VAL A 1 214 ? 32.460 184.659 18.121 1.00 34.14 216 VAL A C 1
ATOM 1582 O O . VAL A 1 214 ? 31.506 183.935 17.849 1.00 33.95 216 VAL A O 1
ATOM 1586 N N . VAL A 1 215 ? 33.687 184.439 17.668 1.00 31.54 217 VAL A N 1
ATOM 1587 C CA . VAL A 1 215 ? 34.012 183.275 16.859 1.00 31.86 217 VAL A CA 1
ATOM 1588 C C . VAL A 1 215 ? 34.479 182.168 17.802 1.00 33.47 217 VAL A C 1
ATOM 1589 O O . VAL A 1 215 ? 35.337 182.403 18.651 1.00 33.60 217 VAL A O 1
ATOM 1593 N N . PHE A 1 216 ? 33.912 180.972 17.671 1.00 33.10 218 PHE A N 1
ATOM 1594 C CA . PHE A 1 216 ? 34.315 179.865 18.529 1.00 32.83 218 PHE A CA 1
ATOM 1595 C C . PHE A 1 216 ? 34.033 178.526 17.868 1.00 32.74 218 PHE A C 1
ATOM 1596 O O . PHE A 1 216 ? 33.363 178.464 16.833 1.00 32.07 218 PHE A O 1
ATOM 1604 N N . GLY A 1 217 ? 34.565 177.462 18.465 1.00 31.84 219 GLY A N 1
ATOM 1605 C CA . GLY A 1 217 ? 34.375 176.122 17.935 1.00 32.05 219 GLY A CA 1
ATOM 1606 C C . GLY A 1 217 ? 33.360 175.372 18.770 1.00 32.84 219 GLY A C 1
ATOM 1607 O O . GLY A 1 217 ? 33.658 174.924 19.873 1.00 32.55 219 GLY A O 1
ATOM 1608 N N . ILE A 1 218 ? 32.153 175.236 18.238 1.00 32.64 220 ILE A N 1
ATOM 1609 C CA . ILE A 1 218 ? 31.068 174.570 18.939 1.00 33.31 220 ILE A CA 1
ATOM 1610 C C . ILE A 1 218 ? 31.378 173.118 19.318 1.00 33.28 220 ILE A C 1
ATOM 1611 O O . ILE A 1 218 ? 31.035 172.676 20.413 1.00 31.74 220 ILE A O 1
ATOM 1616 N N . ALA A 1 219 ? 32.035 172.385 18.422 1.00 32.36 221 ALA A N 1
ATOM 1617 C CA . ALA A 1 219 ? 32.362 170.984 18.675 1.00 33.94 221 ALA A CA 1
ATOM 1618 C C . ALA A 1 219 ? 33.289 170.774 19.872 1.00 35.70 221 ALA A C 1
ATOM 1619 O O . ALA A 1 219 ? 33.397 169.665 20.391 1.00 37.43 221 ALA A O 1
ATOM 1621 N N . LYS A 1 220 ? 33.965 171.832 20.299 1.00 35.84 222 LYS A N 1
ATOM 1622 C CA . LYS A 1 220 ? 34.857 171.760 21.442 1.00 36.36 222 LYS A CA 1
ATOM 1623 C C . LYS A 1 220 ? 33.974 171.788 22.685 1.00 37.61 222 LYS A C 1
ATOM 1624 O O . LYS A 1 220 ? 33.683 172.850 23.231 1.00 38.54 222 LYS A O 1
ATOM 1630 N N . GLU A 1 221 ? 33.550 170.611 23.128 1.00 39.52 223 GLU A N 1
ATOM 1631 C CA . GLU A 1 221 ? 32.667 170.490 24.279 1.00 43.04 223 GLU A CA 1
ATOM 1632 C C . GLU A 1 221 ? 32.861 171.498 25.403 1.00 43.02 223 GLU A C 1
ATOM 1633 O O . GLU A 1 221 ? 33.963 171.662 25.922 1.00 44.00 223 GLU A O 1
ATOM 1639 N N . GLY A 1 222 ? 31.773 172.178 25.763 1.00 42.33 224 GLY A N 1
ATOM 1640 C CA . GLY A 1 222 ? 31.804 173.132 26.855 1.00 39.76 224 GLY A CA 1
ATOM 1641 C C . GLY A 1 222 ? 32.106 174.580 26.548 1.00 40.10 224 GLY A C 1
ATOM 1642 O O . GLY A 1 222 ? 31.950 175.440 27.421 1.00 39.62 224 GLY A O 1
ATOM 1643 N N . SER A 1 223 ? 32.530 174.876 25.327 1.00 39.05 225 SER A N 1
ATOM 1644 C CA . SER A 1 223 ? 32.857 176.253 25.006 1.00 39.90 225 SER A CA 1
ATOM 1645 C C . SER A 1 223 ? 31.660 177.177 24.804 1.00 39.27 225 SER A C 1
ATOM 1646 O O . SER A 1 223 ? 31.774 178.388 25.019 1.00 39.36 225 SER A O 1
ATOM 1649 N N . LEU A 1 224 ? 30.516 176.628 24.397 1.00 38.40 226 LEU A N 1
ATOM 1650 C CA . LEU A 1 224 ? 29.339 177.466 24.202 1.00 37.23 226 LEU A CA 1
ATOM 1651 C C . LEU A 1 224 ? 28.949 178.072 25.538 1.00 37.64 226 LEU A C 1
ATOM 1652 O O . LEU A 1 224 ? 28.658 179.263 25.636 1.00 37.56 226 LEU A O 1
ATOM 1657 N N . LYS A 1 225 ? 28.960 177.242 26.573 1.00 39.91 227 LYS A N 1
ATOM 1658 C CA . LYS A 1 225 ? 28.617 177.686 27.918 1.00 42.25 227 LYS A CA 1
ATOM 1659 C C . LYS A 1 225 ? 29.673 178.676 28.423 1.00 43.08 227 LYS A C 1
ATOM 1660 O O . LYS A 1 225 ? 29.346 179.691 29.038 1.00 42.32 227 LYS A O 1
ATOM 1666 N N . ARG A 1 226 ? 30.940 178.384 28.146 1.00 43.64 228 ARG A N 1
ATOM 1667 C CA . ARG A 1 226 ? 32.023 179.262 28.569 1.00 45.23 228 ARG A CA 1
ATOM 1668 C C . ARG A 1 226 ? 31.882 180.669 27.988 1.00 45.12 228 ARG A C 1
ATOM 1669 O O . ARG A 1 226 ? 32.065 181.662 28.696 1.00 44.88 228 ARG A O 1
ATOM 1677 N N . VAL A 1 227 ? 31.562 180.750 26.700 1.00 44.47 229 VAL A N 1
ATOM 1678 C CA . VAL A 1 227 ? 31.391 182.039 26.037 1.00 43.13 229 VAL A CA 1
ATOM 1679 C C . VAL A 1 227 ? 30.187 182.757 26.629 1.00 42.98 229 VAL A C 1
ATOM 1680 O O . VAL A 1 227 ? 30.248 183.946 26.923 1.00 42.32 229 VAL A O 1
ATOM 1684 N N . ILE A 1 228 ? 29.096 182.023 26.809 1.00 43.12 230 ILE A N 1
ATOM 1685 C CA . ILE A 1 228 ? 27.882 182.596 27.360 1.00 44.67 230 ILE A CA 1
ATOM 1686 C C . ILE A 1 228 ? 28.102 183.131 28.765 1.00 46.54 230 ILE A C 1
ATOM 1687 O O . ILE A 1 228 ? 27.473 184.112 29.168 1.00 47.36 230 ILE A O 1
ATOM 1692 N N . THR A 1 229 ? 29.007 182.496 29.502 1.00 48.19 231 THR A N 1
ATOM 1693 C CA . THR A 1 229 ? 29.282 182.890 30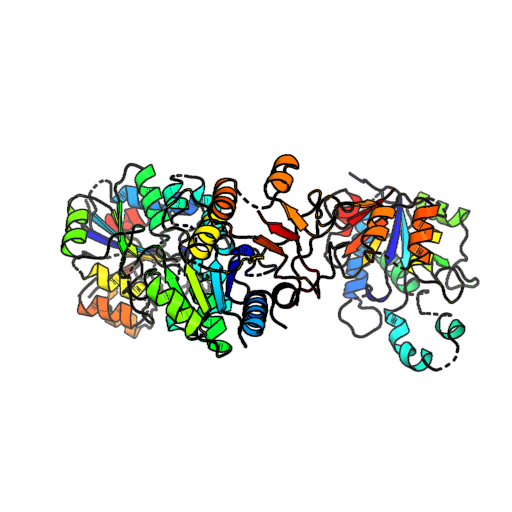.882 1.00 49.86 231 THR A CA 1
ATOM 1694 C C . THR A 1 229 ? 30.380 183.931 31.056 1.00 50.75 231 THR A C 1
ATOM 1695 O O . THR A 1 229 ? 30.542 184.486 32.144 1.00 51.34 231 THR A O 1
ATOM 1699 N N . GLY A 1 230 ? 31.140 184.186 29.997 1.00 51.09 232 GLY A N 1
ATOM 1700 C CA . GLY A 1 230 ? 32.188 185.182 30.081 1.00 51.30 232 GLY A CA 1
ATOM 1701 C C . GLY A 1 230 ? 33.597 184.653 30.238 1.00 52.93 232 GLY A C 1
ATOM 1702 O O . GLY A 1 230 ? 34.531 185.435 30.376 1.00 53.06 232 GLY A O 1
ATOM 1703 N N . GLU A 1 231 ? 33.770 183.337 30.228 1.00 54.92 233 GLU A N 1
ATOM 1704 C CA . GLU A 1 231 ? 35.108 182.772 30.364 1.00 56.61 233 GLU A CA 1
ATOM 1705 C C . GLU A 1 231 ? 35.938 183.084 29.124 1.00 55.47 233 GLU A C 1
ATOM 1706 O O . GLU A 1 231 ? 35.420 183.623 28.149 1.00 55.46 233 GLU A O 1
ATOM 1712 N N . ASP A 1 232 ? 37.226 182.758 29.167 1.00 54.39 234 ASP A N 1
ATOM 1713 C CA . ASP A 1 232 ? 38.102 182.998 28.023 1.00 53.65 234 ASP A CA 1
ATOM 1714 C C . ASP A 1 232 ? 37.882 181.880 27.007 1.00 52.47 234 ASP A C 1
ATOM 1715 O O . ASP A 1 232 ? 38.284 180.736 27.232 1.00 53.09 234 ASP A O 1
ATOM 1720 N N . GLU A 1 233 ? 37.238 182.211 25.895 1.00 49.48 235 GLU A N 1
ATOM 1721 C CA . GLU A 1 233 ? 36.947 181.224 24.865 1.00 46.90 235 GLU A CA 1
ATOM 1722 C C . GLU A 1 233 ? 36.598 181.921 23.556 1.00 45.46 235 GLU A C 1
ATOM 1723 O O . GLU A 1 233 ? 35.780 182.841 23.534 1.00 45.86 235 GLU A O 1
ATOM 1729 N N . GLY A 1 234 ? 37.231 181.488 22.470 1.00 43.97 236 GLY A N 1
ATOM 1730 C CA . GLY A 1 234 ? 36.977 182.092 21.177 1.00 42.80 236 GLY A CA 1
ATOM 1731 C C . GLY A 1 234 ? 37.495 183.516 21.065 1.00 43.14 236 GLY A C 1
ATOM 1732 O O . GLY A 1 234 ? 38.092 184.048 21.998 1.00 42.88 236 GLY A O 1
ATOM 1733 N N . THR A 1 235 ? 37.254 184.137 19.914 1.00 41.98 237 THR A N 1
ATOM 1734 C CA . THR A 1 235 ? 37.690 185.498 19.647 1.00 40.69 237 THR A CA 1
ATOM 1735 C C . THR A 1 235 ? 36.511 186.464 19.614 1.00 42.01 237 THR A C 1
ATOM 1736 O O . THR A 1 235 ? 35.514 186.203 18.948 1.00 43.25 237 THR A O 1
ATOM 1740 N N . LEU A 1 236 ? 36.627 187.582 20.322 1.00 42.36 238 LEU A N 1
ATOM 1741 C CA . LEU A 1 236 ? 35.567 188.586 20.336 1.00 41.69 238 LEU A CA 1
ATOM 1742 C C . LEU A 1 236 ? 35.889 189.688 19.342 1.00 41.52 238 LEU A C 1
ATOM 1743 O O . LEU A 1 236 ? 36.918 190.339 19.452 1.00 40.56 238 LEU A O 1
ATOM 1748 N N . VAL A 1 237 ? 35.014 189.882 18.363 1.00 43.64 239 VAL A N 1
ATOM 1749 C CA . VAL A 1 237 ? 35.210 190.927 17.364 1.00 46.35 239 VAL A CA 1
ATOM 1750 C C . VAL A 1 237 ? 34.145 191.990 17.613 1.00 49.20 239 VAL A C 1
ATOM 1751 O O . VAL A 1 237 ? 32.953 191.718 17.494 1.00 50.41 239 VAL A O 1
ATOM 1755 N N . HIS A 1 238 ? 34.573 193.195 17.972 1.00 52.49 240 HIS A N 1
ATOM 1756 C CA . HIS A 1 238 ? 33.634 194.276 18.253 1.00 56.67 240 HIS A CA 1
ATOM 1757 C C . HIS A 1 238 ? 33.943 195.571 17.517 1.00 58.50 240 HIS A C 1
ATOM 1758 O O . HIS A 1 238 ? 35.047 195.768 17.009 1.00 57.08 240 HIS A O 1
ATOM 1765 N N . CYS A 1 239 ? 32.947 196.447 17.459 1.00 61.12 241 CYS A N 1
ATOM 1766 C CA . CYS A 1 239 ? 33.092 197.735 16.794 1.00 65.20 241 CYS A CA 1
ATOM 1767 C C . CYS A 1 239 ? 33.049 198.840 17.838 1.00 65.71 241 CYS A C 1
ATOM 1768 O O . CYS A 1 239 ? 32.996 198.487 19.037 1.00 66.14 241 CYS A O 1
ATOM 1772 N N . GLN B 1 4 ? 60.837 155.767 -5.415 1.00 62.34 6 GLN B N 1
ATOM 1773 C CA . GLN B 1 4 ? 59.532 155.268 -4.884 1.00 62.80 6 GLN B CA 1
ATOM 1774 C C . GLN B 1 4 ? 59.620 154.988 -3.373 1.00 62.35 6 GLN B C 1
ATOM 1775 O O . GLN B 1 4 ? 58.624 154.636 -2.735 1.00 63.70 6 GLN B O 1
ATOM 1781 N N . ILE B 1 5 ? 60.815 155.142 -2.809 1.00 59.76 7 ILE B N 1
ATOM 1782 C CA . ILE B 1 5 ? 61.030 154.922 -1.380 1.00 57.20 7 ILE B CA 1
ATOM 1783 C C . ILE B 1 5 ? 61.603 156.198 -0.765 1.00 55.18 7 ILE B C 1
ATOM 1784 O O . ILE B 1 5 ? 62.755 156.544 -1.010 1.00 54.10 7 ILE B O 1
ATOM 1789 N N . LYS B 1 6 ? 60.803 156.894 0.035 1.00 53.03 8 LYS B N 1
ATOM 1790 C CA . LYS B 1 6 ? 61.254 158.136 0.659 1.00 51.96 8 LYS B CA 1
ATOM 1791 C C . LYS B 1 6 ? 62.221 157.925 1.822 1.00 50.65 8 LYS B C 1
ATOM 1792 O O . LYS B 1 6 ? 63.100 158.752 2.066 1.00 51.26 8 LYS B O 1
ATOM 1798 N N . TYR B 1 7 ? 62.046 156.825 2.546 1.00 48.50 9 TYR B N 1
ATOM 1799 C CA . TYR B 1 7 ? 62.897 156.504 3.683 1.00 45.83 9 TYR B CA 1
ATOM 1800 C C . TYR B 1 7 ? 63.632 155.188 3.440 1.00 44.57 9 TYR B C 1
ATOM 1801 O O . TYR B 1 7 ? 63.012 154.135 3.362 1.00 45.12 9 TYR B O 1
ATOM 1810 N N . LYS B 1 8 ? 64.951 155.250 3.318 1.00 44.73 10 LYS B N 1
ATOM 1811 C CA . LYS B 1 8 ? 65.751 154.051 3.076 1.00 45.33 10 LYS B CA 1
ATOM 1812 C C . LYS B 1 8 ? 65.885 153.158 4.323 1.00 43.13 10 LYS B C 1
ATOM 1813 O O . LYS B 1 8 ? 65.748 151.930 4.239 1.00 42.39 10 LYS B O 1
ATOM 1819 N N . ARG B 1 9 ? 66.167 153.779 5.467 1.00 39.06 11 ARG B N 1
ATOM 1820 C CA . ARG B 1 9 ? 66.311 153.051 6.719 1.00 35.81 11 ARG B CA 1
ATOM 1821 C C . ARG B 1 9 ? 65.353 153.647 7.731 1.00 34.21 11 ARG B C 1
ATOM 1822 O O . ARG B 1 9 ? 65.305 154.860 7.905 1.00 33.79 11 ARG B O 1
ATOM 1830 N N . VAL B 1 10 ? 64.598 152.789 8.405 1.00 32.16 12 VAL B N 1
ATOM 1831 C CA . VAL B 1 10 ? 63.623 153.257 9.375 1.00 30.44 12 VAL B CA 1
ATOM 1832 C C . VAL B 1 10 ? 63.640 152.468 10.664 1.00 30.57 12 VAL B C 1
ATOM 1833 O O . VAL B 1 10 ? 63.982 151.286 10.687 1.00 31.38 12 VAL B O 1
ATOM 1837 N N . LEU B 1 11 ? 63.281 153.125 11.756 1.00 30.17 13 LEU B N 1
ATOM 1838 C CA . LEU B 1 11 ? 63.193 152.404 13.003 1.00 28.83 13 LEU B CA 1
ATOM 1839 C C . LEU B 1 11 ? 61.713 152.414 13.364 1.00 29.05 13 LEU B C 1
ATOM 1840 O O . LEU B 1 11 ? 61.151 153.438 13.753 1.00 28.08 13 LEU B O 1
ATOM 1845 N N . LEU B 1 12 ? 61.082 151.263 13.178 1.00 28.11 14 LEU B N 1
ATOM 1846 C CA . LEU B 1 12 ? 59.670 151.098 13.457 1.00 28.05 14 LEU B CA 1
ATOM 1847 C C . LEU B 1 12 ? 59.458 150.779 14.923 1.00 28.24 14 LEU B C 1
ATOM 1848 O O . LEU B 1 12 ? 60.014 149.811 15.442 1.00 29.57 14 LEU B O 1
ATOM 1853 N N . LYS B 1 13 ? 58.658 151.599 15.592 1.00 27.63 15 LYS B N 1
ATOM 1854 C CA . LYS B 1 13 ? 58.363 151.377 16.997 1.00 28.00 15 LYS B CA 1
ATOM 1855 C C . LYS B 1 13 ? 56.973 150.738 17.086 1.00 28.88 15 LYS B C 1
ATOM 1856 O O . LYS B 1 13 ? 55.974 151.344 16.710 1.00 27.88 15 LYS B O 1
ATOM 1862 N N . LEU B 1 14 ? 56.919 149.498 17.556 1.00 29.03 16 LEU B N 1
ATOM 1863 C CA . LEU B 1 14 ? 55.653 148.795 17.699 1.00 30.48 16 LEU B CA 1
ATOM 1864 C C . LEU B 1 14 ? 55.393 148.565 19.168 1.00 30.45 16 LEU B C 1
ATOM 1865 O O . LEU B 1 14 ? 56.244 148.042 19.878 1.00 31.52 16 LEU B O 1
ATOM 1870 N N . SER B 1 15 ? 54.223 148.965 19.637 1.00 31.21 17 SER B N 1
ATOM 1871 C CA . SER B 1 15 ? 53.892 148.738 21.028 1.00 31.36 17 SER B CA 1
ATOM 1872 C C . SER B 1 15 ? 53.504 147.270 21.090 1.00 31.43 17 SER B C 1
ATOM 1873 O O . SER B 1 15 ? 53.190 146.669 20.067 1.00 31.33 17 SER B O 1
ATOM 1876 N N . GLY B 1 16 ? 53.536 146.684 22.278 1.00 32.49 18 GLY B N 1
ATOM 1877 C CA . GLY B 1 16 ? 53.152 145.291 22.393 1.00 33.70 18 GLY B CA 1
ATOM 1878 C C . GLY B 1 16 ? 51.679 145.149 22.046 1.00 35.29 18 GLY B C 1
ATOM 1879 O O . GLY B 1 16 ? 51.270 144.178 21.405 1.00 34.76 18 GLY B O 1
ATOM 1880 N N . GLU B 1 17 ? 50.889 146.139 22.454 1.00 34.57 19 GLU B N 1
ATOM 1881 C CA . GLU B 1 17 ? 49.450 146.150 22.215 1.00 34.70 19 GLU B CA 1
ATOM 1882 C C . GLU B 1 17 ? 49.047 146.071 20.745 1.00 33.85 19 GLU B C 1
ATOM 1883 O O . GLU B 1 17 ? 47.953 145.608 20.419 1.00 32.14 19 GLU B O 1
ATOM 1889 N N . SER B 1 18 ? 49.926 146.515 19.857 1.00 33.14 20 SER B N 1
ATOM 1890 C CA . SER B 1 18 ? 49.622 146.475 18.434 1.00 33.63 20 SER B CA 1
ATOM 1891 C C . SER B 1 18 ? 49.612 145.042 17.918 1.00 33.34 20 SER B C 1
ATOM 1892 O O . SER B 1 18 ? 49.052 144.756 16.866 1.00 36.08 20 SER B O 1
ATOM 1895 N N . LEU B 1 19 ? 50.234 144.135 18.654 1.00 32.95 21 LEU B N 1
ATOM 1896 C CA . LEU B 1 19 ? 50.272 142.739 18.230 1.00 32.35 21 LEU B CA 1
ATOM 1897 C C . LEU B 1 19 ? 49.099 141.989 18.850 1.00 32.88 21 LEU B C 1
ATOM 1898 O O . LEU B 1 19 ? 48.850 140.820 18.558 1.00 32.52 21 LEU B O 1
ATOM 1911 N N . GLY B 1 21 ? 45.704 142.870 18.693 1.00 38.96 23 GLY B N 1
ATOM 1912 C CA . GLY B 1 21 ? 44.426 142.860 18.013 1.00 40.82 23 GLY B CA 1
ATOM 1913 C C . GLY B 1 21 ? 43.335 143.183 19.016 1.00 43.77 23 GLY B C 1
ATOM 1914 O O . GLY B 1 21 ? 43.567 143.926 19.968 1.00 44.74 23 GLY B O 1
ATOM 1915 N N . SER B 1 22 ? 42.150 142.618 18.831 1.00 46.08 24 SER B N 1
ATOM 1916 C CA . SER B 1 22 ? 41.059 142.893 19.751 1.00 47.86 24 SER B CA 1
ATOM 1917 C C . SER B 1 22 ? 41.032 141.938 20.939 1.00 49.65 24 SER B C 1
ATOM 1918 O O . SER B 1 22 ? 40.098 141.973 21.735 1.00 51.24 24 SER B O 1
ATOM 1921 N N . ASP B 1 23 ? 42.048 141.089 21.074 1.00 50.25 25 ASP B N 1
ATOM 1922 C CA . ASP B 1 23 ? 42.076 140.169 22.207 1.00 50.38 25 ASP B CA 1
ATOM 1923 C C . ASP B 1 23 ? 42.356 140.950 23.490 1.00 51.09 25 ASP B C 1
ATOM 1924 O O . ASP B 1 23 ? 42.767 142.111 23.440 1.00 50.45 25 ASP B O 1
ATOM 1929 N N . PRO B 1 24 ? 42.121 140.326 24.658 1.00 51.68 26 PRO B N 1
ATOM 1930 C CA . PRO B 1 24 ? 42.343 140.953 25.966 1.00 51.81 26 PRO B CA 1
ATOM 1931 C C . PRO B 1 24 ? 43.820 141.062 26.306 1.00 51.51 26 PRO B C 1
ATOM 1932 O O . PRO B 1 24 ? 44.254 142.028 26.928 1.00 52.60 26 PRO B O 1
ATOM 1936 N N . PHE B 1 25 ? 44.586 140.059 25.893 1.00 50.77 27 PHE B N 1
ATOM 1937 C CA . PHE B 1 25 ? 46.013 140.019 26.171 1.00 49.40 27 PHE B CA 1
ATOM 1938 C C . PHE B 1 25 ? 46.720 139.071 25.211 1.00 45.85 27 PHE B C 1
ATOM 1939 O O . PHE B 1 25 ? 46.082 138.367 24.431 1.00 45.41 27 PHE B O 1
ATOM 1947 N N . GLY B 1 26 ? 48.046 139.048 25.299 1.00 42.50 28 GLY B N 1
ATOM 1948 C CA . GLY B 1 26 ? 48.840 138.167 24.466 1.00 37.76 28 GLY B CA 1
ATOM 1949 C C . GLY B 1 26 ? 49.070 138.619 23.042 1.00 36.26 28 GLY B C 1
ATOM 1950 O O . GLY B 1 26 ? 49.033 139.809 22.731 1.00 37.24 28 GLY B O 1
ATOM 1951 N N . ILE B 1 27 ? 49.332 137.651 22.175 1.00 33.42 29 ILE B N 1
ATOM 1952 C CA . ILE B 1 27 ? 49.575 137.914 20.765 1.00 32.76 29 ILE B CA 1
ATOM 1953 C C . ILE B 1 27 ? 48.446 137.289 19.954 1.00 33.77 29 ILE B C 1
ATOM 1954 O O . ILE B 1 27 ? 48.114 136.120 20.143 1.00 33.06 29 ILE B O 1
ATOM 1959 N N . ASN B 1 28 ? 47.842 138.074 19.070 1.00 34.56 30 ASN B N 1
ATOM 1960 C CA . ASN B 1 28 ? 46.781 137.557 18.224 1.00 35.90 30 ASN B CA 1
ATOM 1961 C C . ASN B 1 28 ? 47.406 137.118 16.906 1.00 35.84 30 ASN B C 1
ATOM 1962 O O . ASN B 1 28 ? 47.984 137.933 16.180 1.00 34.78 30 ASN B O 1
ATOM 1967 N N . HIS B 1 29 ? 47.280 135.830 16.603 1.00 36.02 31 HIS B N 1
ATOM 1968 C CA . HIS B 1 29 ? 47.850 135.251 15.393 1.00 37.47 31 HIS B CA 1
ATOM 1969 C C . HIS B 1 29 ? 47.594 136.012 14.102 1.00 38.33 31 HIS B C 1
ATOM 1970 O O . HIS B 1 29 ? 48.516 136.235 13.315 1.00 36.71 31 HIS B O 1
ATOM 1977 N N . ASP B 1 30 ? 46.348 136.399 13.862 1.00 39.28 32 ASP B N 1
ATOM 1978 C CA . ASP B 1 30 ? 46.054 137.119 12.633 1.00 40.04 32 ASP B CA 1
ATOM 1979 C C . ASP B 1 30 ? 46.726 138.486 12.585 1.00 38.31 32 ASP B C 1
ATOM 1980 O O . ASP B 1 30 ? 47.303 138.873 11.560 1.00 39.91 32 ASP B O 1
ATOM 1985 N N . THR B 1 31 ? 46.672 139.200 13.701 1.00 35.03 33 THR B N 1
ATOM 1986 C CA . THR B 1 31 ? 47.252 140.527 13.777 1.00 33.00 33 THR B CA 1
ATOM 1987 C C . THR B 1 31 ? 48.758 140.566 13.533 1.00 32.86 33 THR B C 1
ATOM 1988 O O . THR B 1 31 ? 49.246 141.400 12.764 1.00 30.24 33 THR B O 1
ATOM 1992 N N . ILE B 1 32 ? 49.505 139.671 14.176 1.00 33.06 34 ILE B N 1
ATOM 1993 C CA . ILE B 1 32 ? 50.949 139.691 13.992 1.00 33.78 34 ILE B CA 1
ATOM 1994 C C . ILE B 1 32 ? 51.314 139.351 12.560 1.00 33.57 34 ILE B C 1
ATOM 1995 O O . ILE B 1 32 ? 52.267 139.903 12.009 1.00 33.72 34 ILE B O 1
ATOM 2000 N N . VAL B 1 33 ? 50.534 138.459 11.955 1.00 34.19 35 VAL B N 1
ATOM 2001 C CA . VAL B 1 33 ? 50.747 138.054 10.569 1.00 34.00 35 VAL B CA 1
ATOM 2002 C C . VAL B 1 33 ? 50.462 139.228 9.633 1.00 33.50 35 VAL B C 1
ATOM 2003 O O . VAL B 1 33 ? 51.207 139.475 8.685 1.00 32.12 35 VAL B O 1
ATOM 2007 N N . GLN B 1 34 ? 49.378 139.947 9.904 1.00 32.79 36 GLN B N 1
ATOM 2008 C CA . GLN B 1 34 ? 49.010 141.106 9.100 1.00 32.65 36 GLN B CA 1
ATOM 2009 C C . GLN B 1 34 ? 50.109 142.161 9.217 1.00 33.37 36 GLN B C 1
ATOM 2010 O O . GLN B 1 34 ? 50.527 142.766 8.221 1.00 34.02 36 GLN B O 1
ATOM 2016 N N . THR B 1 35 ? 50.581 142.370 10.443 1.00 33.38 37 THR B N 1
ATOM 2017 C CA . THR B 1 35 ? 51.624 143.351 10.697 1.00 32.22 37 THR B CA 1
ATOM 2018 C C . THR B 1 35 ? 52.957 142.943 10.070 1.00 30.73 37 THR B C 1
ATOM 2019 O O . THR B 1 35 ? 53.580 143.725 9.345 1.00 29.52 37 THR B O 1
ATOM 2023 N N . VAL B 1 36 ? 53.403 141.724 10.347 1.00 29.02 38 VAL B N 1
ATOM 2024 C CA . VAL B 1 36 ? 54.670 141.287 9.790 1.00 29.54 38 VAL B CA 1
ATOM 2025 C C . VAL B 1 36 ? 54.590 141.301 8.274 1.00 28.19 38 VAL B C 1
ATOM 2026 O O . VAL B 1 36 ? 55.528 141.728 7.600 1.00 27.66 38 VAL B O 1
ATOM 2030 N N . GLY B 1 37 ? 53.455 140.850 7.748 1.00 28.10 39 GLY B N 1
ATOM 2031 C CA . GLY B 1 37 ? 53.257 140.827 6.315 1.00 27.43 39 GLY B CA 1
ATOM 2032 C C . GLY B 1 37 ? 53.454 142.196 5.694 1.00 29.78 39 GLY B C 1
ATOM 2033 O O . GLY B 1 37 ? 54.109 142.319 4.662 1.00 31.71 39 GLY B O 1
ATOM 2034 N N . GLU B 1 38 ? 52.900 143.230 6.317 1.00 29.91 40 GLU B N 1
ATOM 2035 C CA . GLU B 1 38 ? 53.030 144.580 5.790 1.00 32.20 40 GLU B CA 1
ATOM 2036 C C . GLU B 1 38 ? 54.444 145.125 5.850 1.00 33.71 40 GLU B C 1
ATOM 2037 O O . GLU B 1 38 ? 54.910 145.742 4.895 1.00 35.95 40 GLU B O 1
ATOM 2043 N N . ILE B 1 39 ? 55.125 144.918 6.971 1.00 35.54 41 ILE B N 1
ATOM 2044 C CA . ILE B 1 39 ? 56.504 145.377 7.104 1.00 34.87 41 ILE B CA 1
ATOM 2045 C C . ILE B 1 39 ? 57.305 144.589 6.069 1.00 35.28 41 ILE B C 1
ATOM 2046 O O . ILE B 1 39 ? 58.160 145.136 5.376 1.00 35.79 41 ILE B O 1
ATOM 2051 N N . ALA B 1 40 ? 57.009 143.296 5.963 1.00 35.28 42 ALA B N 1
ATOM 2052 C CA . ALA B 1 40 ? 57.690 142.430 5.012 1.00 36.62 42 ALA B CA 1
ATOM 2053 C C . ALA B 1 40 ? 57.599 143.029 3.618 1.00 37.80 42 ALA B C 1
ATOM 2054 O O . ALA B 1 40 ? 58.513 142.888 2.803 1.00 36.47 42 ALA B O 1
ATOM 2056 N N . GLU B 1 41 ? 56.493 143.715 3.356 1.00 39.79 43 GLU B N 1
ATOM 2057 C CA . GLU B 1 41 ? 56.281 144.326 2.057 1.00 42.56 43 GLU B CA 1
ATOM 2058 C C . GLU B 1 41 ? 57.298 145.417 1.763 1.00 41.87 43 GLU B C 1
ATOM 2059 O O . GLU B 1 41 ? 57.855 145.462 0.666 1.00 43.48 43 GLU B O 1
ATOM 2065 N N . VAL B 1 42 ? 57.547 146.291 2.735 1.00 40.30 44 VAL B N 1
ATOM 2066 C CA . VAL B 1 42 ? 58.503 147.372 2.535 1.00 39.38 44 VAL B CA 1
ATOM 2067 C C . VAL B 1 42 ? 59.960 146.890 2.557 1.00 39.95 44 VAL B C 1
ATOM 2068 O O . VAL B 1 42 ? 60.843 147.540 1.993 1.00 39.18 44 VAL B O 1
ATOM 2072 N N . VAL B 1 43 ? 60.220 145.754 3.202 1.00 39.89 45 VAL B N 1
ATOM 2073 C CA . VAL B 1 43 ? 61.583 145.231 3.247 1.00 40.46 45 VAL B CA 1
ATOM 2074 C C . VAL B 1 43 ? 61.977 144.845 1.830 1.00 41.87 45 VAL B C 1
ATOM 2075 O O . VAL B 1 43 ? 63.083 145.151 1.375 1.00 41.47 45 VAL B O 1
ATOM 2079 N N . LYS B 1 44 ? 61.048 144.179 1.142 1.00 42.81 46 LYS B N 1
ATOM 2080 C CA . LYS B 1 44 ? 61.246 143.723 -0.232 1.00 42.90 46 LYS B CA 1
ATOM 2081 C C . LYS B 1 44 ? 61.439 144.879 -1.202 1.00 43.06 46 LYS B C 1
ATOM 2082 O O . LYS B 1 44 ? 61.964 144.694 -2.299 1.00 43.61 46 LYS B O 1
ATOM 2096 N N . GLY B 1 46 ? 63.293 147.339 -0.500 1.00 40.49 48 GLY B N 1
ATOM 2097 C CA . GLY B 1 46 ? 64.608 147.896 -0.239 1.00 39.07 48 GLY B CA 1
ATOM 2098 C C . GLY B 1 46 ? 64.757 148.731 1.022 1.00 38.12 48 GLY B C 1
ATOM 2099 O O . GLY B 1 46 ? 65.808 149.333 1.248 1.00 38.59 48 GLY B O 1
ATOM 2100 N N . VAL B 1 47 ? 63.716 148.777 1.846 1.00 37.73 49 VAL B N 1
ATOM 2101 C CA . VAL B 1 47 ? 63.759 149.535 3.095 1.00 35.18 49 VAL B CA 1
ATOM 2102 C C . VAL B 1 47 ? 64.432 148.717 4.210 1.00 32.96 49 VAL B C 1
ATOM 2103 O O . VAL B 1 47 ? 64.035 147.588 4.483 1.00 33.40 49 VAL B O 1
ATOM 2107 N N . GLN B 1 48 ? 65.471 149.272 4.827 1.00 32.16 50 GLN B N 1
ATOM 2108 C CA . GLN B 1 48 ? 66.157 148.582 5.914 1.00 31.22 50 GLN B CA 1
ATOM 2109 C C . GLN B 1 48 ? 65.325 148.912 7.135 1.00 30.55 50 GLN B C 1
ATOM 2110 O O . GLN B 1 48 ? 65.161 150.085 7.485 1.00 28.81 50 GLN B O 1
ATOM 2116 N N . VAL B 1 49 ? 64.793 147.876 7.776 1.00 29.03 51 VAL B N 1
ATOM 2117 C CA . VAL B 1 49 ? 63.921 148.062 8.923 1.00 28.35 51 VAL B CA 1
ATOM 2118 C C . VAL B 1 49 ? 64.382 147.512 10.257 1.00 27.67 51 VAL B C 1
ATOM 2119 O O . VAL B 1 49 ? 64.632 146.314 10.402 1.00 25.86 51 VAL B O 1
ATOM 2123 N N . GLY B 1 50 ? 64.468 148.417 11.230 1.00 27.27 52 GLY B N 1
ATOM 2124 C CA . GLY B 1 50 ? 64.837 148.057 12.585 1.00 25.04 52 GLY B CA 1
ATOM 2125 C C . GLY B 1 50 ? 63.579 148.236 13.420 1.00 25.31 52 GLY B C 1
ATOM 2126 O O . GLY B 1 50 ? 62.844 149.210 13.261 1.00 26.36 52 GLY B O 1
ATOM 2127 N N . ILE B 1 51 ? 63.313 147.304 14.316 1.00 24.70 53 ILE B N 1
ATOM 2128 C CA . ILE B 1 51 ? 62.124 147.403 15.138 1.00 22.29 53 ILE B CA 1
ATOM 2129 C C . ILE B 1 51 ? 62.416 147.420 16.636 1.00 21.83 53 ILE B C 1
ATOM 2130 O O . ILE B 1 51 ? 63.289 146.704 17.119 1.00 24.80 53 ILE B O 1
ATOM 2135 N N . VAL B 1 52 ? 61.684 148.260 17.357 1.00 18.75 54 VAL B N 1
ATOM 2136 C CA . VAL B 1 52 ? 61.776 148.328 18.800 1.00 16.03 54 VAL B CA 1
ATOM 2137 C C . VAL B 1 52 ? 60.343 147.956 19.150 1.00 15.36 54 VAL B C 1
ATOM 2138 O O . VAL B 1 52 ? 59.401 148.603 18.690 1.00 15.33 54 VAL B O 1
ATOM 2142 N N . VAL B 1 53 ? 60.167 146.899 19.927 1.00 13.32 55 VAL B N 1
ATOM 2143 C CA . VAL B 1 53 ? 58.832 146.461 20.270 1.00 14.36 55 VAL B CA 1
ATOM 2144 C C . VAL B 1 53 ? 58.575 146.521 21.775 1.00 16.97 55 VAL B C 1
ATOM 2145 O O . VAL B 1 53 ? 59.460 146.225 22.577 1.00 19.31 55 VAL B O 1
ATOM 2149 N N . GLY B 1 54 ? 57.356 146.910 22.147 1.00 16.80 56 GLY B N 1
ATOM 2150 C CA . GLY B 1 54 ? 57.002 147.028 23.551 1.00 18.74 56 GLY B CA 1
ATOM 2151 C C . GLY B 1 54 ? 56.505 145.727 24.128 1.00 17.67 56 GLY B C 1
ATOM 2152 O O . GLY B 1 54 ? 56.576 144.707 23.452 1.00 20.03 56 GLY B O 1
ATOM 2153 N N . GLY B 1 55 ? 56.000 145.759 25.359 1.00 17.84 57 GLY B N 1
ATOM 2154 C CA . GLY B 1 55 ? 55.509 144.544 25.987 1.00 19.50 57 GLY B CA 1
ATOM 2155 C C . GLY B 1 55 ? 54.138 144.623 26.653 1.00 22.95 57 GLY B C 1
ATOM 2156 O O . GLY B 1 55 ? 53.718 143.683 27.340 1.00 24.20 57 GLY B O 1
ATOM 2157 N N . GLY B 1 56 ? 53.423 145.726 26.446 1.00 23.68 58 GLY B N 1
ATOM 2158 C CA . GLY B 1 56 ? 52.110 145.878 27.053 1.00 23.64 58 GLY B CA 1
ATOM 2159 C C . GLY B 1 56 ? 51.155 144.704 26.899 1.00 25.16 58 GLY B C 1
ATOM 2160 O O . GLY B 1 56 ? 50.457 144.337 27.849 1.00 25.27 58 GLY B O 1
ATOM 2161 N N . ASN B 1 57 ? 51.110 144.111 25.708 1.00 26.29 59 ASN B N 1
ATOM 2162 C CA . ASN B 1 57 ? 50.210 142.989 25.466 1.00 26.55 59 ASN B CA 1
ATOM 2163 C C . ASN B 1 57 ? 50.445 141.832 26.412 1.00 26.73 59 ASN B C 1
ATOM 2164 O O . ASN B 1 57 ? 49.513 141.140 26.778 1.00 28.39 59 ASN B O 1
ATOM 2169 N N . ILE B 1 58 ? 51.687 141.610 26.810 1.00 28.13 60 ILE B N 1
ATOM 2170 C CA . ILE B 1 58 ? 51.961 140.513 27.723 1.00 28.77 60 ILE B CA 1
ATOM 2171 C C . ILE B 1 58 ? 52.018 140.992 29.173 1.00 30.98 60 ILE B C 1
ATOM 2172 O O . ILE B 1 58 ? 51.655 140.263 30.099 1.00 28.71 60 ILE B O 1
ATOM 2177 N N . PHE B 1 59 ? 52.447 142.232 29.371 1.00 33.20 61 PHE B N 1
ATOM 2178 C CA . PHE B 1 59 ? 52.549 142.758 30.717 1.00 36.11 61 PHE B CA 1
ATOM 2179 C C . PHE B 1 59 ? 51.199 142.879 31.417 1.00 38.58 61 PHE B C 1
ATOM 2180 O O . PHE B 1 59 ? 51.143 143.132 32.622 1.00 38.66 61 PHE B O 1
ATOM 2188 N N . ARG B 1 60 ? 50.116 142.696 30.668 1.00 40.11 62 ARG B N 1
ATOM 2189 C CA . ARG B 1 60 ? 48.780 142.784 31.241 1.00 42.93 62 ARG B CA 1
ATOM 2190 C C . ARG B 1 60 ? 48.522 141.733 32.302 1.00 43.99 62 ARG B C 1
ATOM 2191 O O . ARG B 1 60 ? 47.905 142.032 33.322 1.00 46.78 62 ARG B O 1
ATOM 2199 N N . GLY B 1 61 ? 48.988 140.506 32.066 1.00 44.73 63 GLY B N 1
ATOM 2200 C CA . GLY B 1 61 ? 48.780 139.429 33.025 1.00 42.75 63 GLY B CA 1
ATOM 2201 C C . GLY B 1 61 ? 49.649 139.575 34.255 1.00 42.73 63 GLY B C 1
ATOM 2202 O O . GLY B 1 61 ? 49.690 138.706 35.125 1.00 42.54 63 GLY B O 1
ATOM 2203 N N . VAL B 1 62 ? 50.340 140.701 34.329 1.00 43.22 64 VAL B N 1
ATOM 2204 C CA . VAL B 1 62 ? 51.228 140.973 35.442 1.00 44.75 64 VAL B CA 1
ATOM 2205 C C . VAL B 1 62 ? 50.981 142.360 36.050 1.00 44.66 64 VAL B C 1
ATOM 2206 O O . VAL B 1 62 ? 51.291 142.594 37.213 1.00 44.18 64 VAL B O 1
ATOM 2210 N N . SER B 1 63 ? 50.397 143.263 35.265 1.00 46.27 65 SER B N 1
ATOM 2211 C CA . SER B 1 63 ? 50.119 144.633 35.707 1.00 46.25 65 SER B CA 1
ATOM 2212 C C . SER B 1 63 ? 49.658 144.765 37.152 1.00 45.83 65 SER B C 1
ATOM 2213 O O . SER B 1 63 ? 50.265 145.495 37.939 1.00 45.88 65 SER B O 1
ATOM 2216 N N . ALA B 1 64 ? 48.578 144.062 37.485 1.00 45.00 66 ALA B N 1
ATOM 2217 C CA . ALA B 1 64 ? 48.000 144.093 38.822 1.00 44.26 66 ALA B CA 1
ATOM 2218 C C . ALA B 1 64 ? 49.028 143.783 39.900 1.00 44.51 66 ALA B C 1
ATOM 2219 O O . ALA B 1 64 ? 49.161 144.523 40.884 1.00 45.20 66 ALA B O 1
ATOM 2221 N N . GLN B 1 65 ? 49.756 142.688 39.718 1.00 43.76 67 GLN B N 1
ATOM 2222 C CA . GLN B 1 65 ? 50.776 142.302 40.683 1.00 43.11 67 GLN B CA 1
ATOM 2223 C C . GLN B 1 65 ? 51.892 143.343 40.715 1.00 42.58 67 GLN B C 1
ATOM 2224 O O . GLN B 1 65 ? 52.468 143.623 41.767 1.00 39.79 67 GLN B O 1
ATOM 2230 N N . ALA B 1 66 ? 52.184 143.915 39.550 1.00 43.23 68 ALA B N 1
ATOM 2231 C CA . ALA B 1 66 ? 53.224 144.925 39.423 1.00 44.64 68 ALA B CA 1
ATOM 2232 C C . ALA B 1 66 ? 52.916 146.091 40.354 1.00 45.96 68 ALA B C 1
ATOM 2233 O O . ALA B 1 66 ? 53.824 146.745 40.873 1.00 46.32 68 ALA B O 1
ATOM 2235 N N . GLY B 1 67 ? 51.628 146.338 40.567 1.00 46.58 69 GLY B N 1
ATOM 2236 C CA . GLY B 1 67 ? 51.217 147.425 41.434 1.00 47.09 69 GLY B CA 1
ATOM 2237 C C . GLY B 1 67 ? 51.713 147.269 42.859 1.00 46.99 69 GLY B C 1
ATOM 2238 O O . GLY B 1 67 ? 51.768 148.240 43.611 1.00 48.14 69 GLY B O 1
ATOM 2239 N N . SER B 1 68 ? 52.082 146.050 43.232 1.00 46.49 70 SER B N 1
ATOM 2240 C CA . SER B 1 68 ? 52.565 145.771 44.581 1.00 45.81 70 SER B CA 1
ATOM 2241 C C . SER B 1 68 ? 54.058 145.505 44.537 1.00 45.47 70 SER B C 1
ATOM 2242 O O . SER B 1 68 ? 54.688 145.192 45.550 1.00 45.81 70 SER B O 1
ATOM 2253 N N . ASP B 1 70 ? 58.180 146.426 43.305 1.00 43.29 72 ASP B N 1
ATOM 2254 C CA . ASP B 1 70 ? 59.128 147.503 43.201 1.00 42.98 72 ASP B CA 1
ATOM 2255 C C . ASP B 1 70 ? 59.101 147.855 41.722 1.00 41.44 72 ASP B C 1
ATOM 2256 O O . ASP B 1 70 ? 59.233 146.977 40.875 1.00 41.77 72 ASP B O 1
ATOM 2261 N N . ARG B 1 71 ? 58.923 149.132 41.410 1.00 39.84 73 ARG B N 1
ATOM 2262 C CA . ARG B 1 71 ? 58.849 149.577 40.021 1.00 37.61 73 ARG B CA 1
ATOM 2263 C C . ARG B 1 71 ? 59.930 149.024 39.098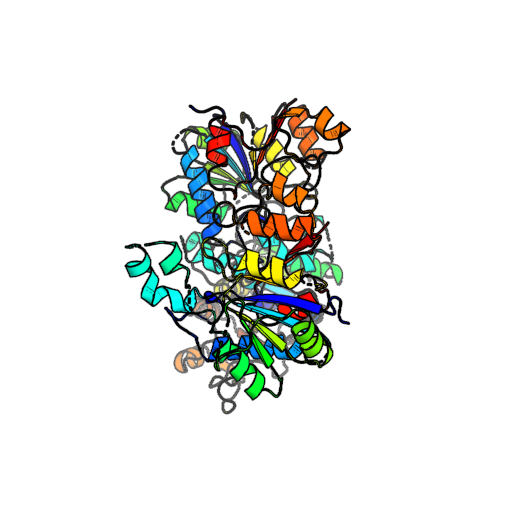 1.00 35.11 73 ARG B C 1
ATOM 2264 O O . ARG B 1 71 ? 59.631 148.516 38.018 1.00 33.22 73 ARG B O 1
ATOM 2272 N N . ALA B 1 72 ? 61.185 149.135 39.516 1.00 33.09 74 ALA B N 1
ATOM 2273 C CA . ALA B 1 72 ? 62.279 148.663 38.694 1.00 31.67 74 ALA B CA 1
ATOM 2274 C C . ALA B 1 72 ? 62.050 147.210 38.330 1.00 32.43 74 ALA B C 1
ATOM 2275 O O . ALA B 1 72 ? 62.254 146.802 37.184 1.00 32.24 74 ALA B O 1
ATOM 2277 N N . THR B 1 73 ? 61.609 146.426 39.305 1.00 32.28 75 THR B N 1
ATOM 2278 C CA . THR B 1 73 ? 61.380 145.015 39.060 1.00 32.17 75 THR B CA 1
ATOM 2279 C C . THR B 1 73 ? 60.238 144.794 38.077 1.00 30.01 75 THR B C 1
ATOM 2280 O O . THR B 1 73 ? 60.315 143.934 37.205 1.00 29.78 75 THR B O 1
ATOM 2284 N N . ALA B 1 74 ? 59.182 145.582 38.203 1.00 28.82 76 ALA B N 1
ATOM 2285 C CA . ALA B 1 74 ? 58.062 145.463 37.286 1.00 26.90 76 ALA B CA 1
ATOM 2286 C C . ALA B 1 74 ? 58.554 145.790 35.869 1.00 26.55 76 ALA B C 1
ATOM 2287 O O . ALA B 1 74 ? 58.103 145.198 34.890 1.00 24.13 76 ALA B O 1
ATOM 2289 N N . ASP B 1 75 ? 59.481 146.735 35.763 1.00 24.98 77 ASP B N 1
ATOM 2290 C CA . ASP B 1 75 ? 60.002 147.101 34.463 1.00 25.24 77 ASP B CA 1
ATOM 2291 C C . ASP B 1 75 ? 60.819 145.965 33.853 1.00 24.47 77 ASP B C 1
ATOM 2292 O O . ASP B 1 75 ? 60.768 145.735 32.641 1.00 25.54 77 ASP B O 1
ATOM 2297 N N . TYR B 1 76 ? 61.574 145.253 34.678 1.00 23.83 78 TYR B N 1
ATOM 2298 C CA . TYR B 1 76 ? 62.346 144.132 34.165 1.00 22.82 78 TYR B CA 1
ATOM 2299 C C . TYR B 1 76 ? 61.391 143.086 33.588 1.00 23.71 78 TYR B C 1
ATOM 2300 O O . TYR B 1 76 ? 61.697 142.443 32.580 1.00 24.51 78 TYR B O 1
ATOM 2317 N N . GLY B 1 78 ? 58.567 143.796 32.220 1.00 23.12 80 GLY B N 1
ATOM 2318 C CA . GLY B 1 78 ? 58.114 144.390 30.983 1.00 20.71 80 GLY B CA 1
ATOM 2319 C C . GLY B 1 78 ? 59.132 144.104 29.900 1.00 21.15 80 GLY B C 1
ATOM 2320 O O . GLY B 1 78 ? 58.774 143.821 28.753 1.00 21.24 80 GLY B O 1
ATOM 2337 N N . ALA B 1 81 ? 58.922 140.770 28.533 1.00 25.76 83 ALA B N 1
ATOM 2338 C CA . ALA B 1 81 ? 57.780 140.679 27.641 1.00 22.64 83 ALA B CA 1
ATOM 2339 C C . ALA B 1 81 ? 58.203 141.119 26.236 1.00 21.31 83 ALA B C 1
ATOM 2340 O O . ALA B 1 81 ? 57.799 140.516 25.251 1.00 20.74 83 ALA B O 1
ATOM 2342 N N . THR B 1 82 ? 59.021 142.160 26.129 1.00 19.63 84 THR B N 1
ATOM 2343 C CA . THR B 1 82 ? 59.427 142.586 24.801 1.00 21.82 84 THR B CA 1
ATOM 2344 C C . THR B 1 82 ? 60.194 141.471 24.090 1.00 22.35 84 THR B C 1
ATOM 2345 O O . THR B 1 82 ? 60.064 141.292 22.873 1.00 22.99 84 THR B O 1
ATOM 2349 N N . VAL B 1 83 ? 60.992 140.727 24.853 1.00 22.93 85 VAL B N 1
ATOM 2350 C CA . VAL B 1 83 ? 61.780 139.624 24.304 1.00 23.50 85 VAL B CA 1
ATOM 2351 C C . VAL B 1 83 ? 60.848 138.563 23.712 1.00 23.18 85 VAL B C 1
ATOM 2352 O O . VAL B 1 83 ? 61.077 138.048 22.619 1.00 23.14 85 VAL B O 1
ATOM 2364 N N . ASN B 1 85 ? 57.810 138.999 22.568 1.00 24.70 87 ASN B N 1
ATOM 2365 C CA . ASN B 1 85 ? 57.238 139.488 21.312 1.00 24.45 87 ASN B CA 1
ATOM 2366 C C . ASN B 1 85 ? 58.285 139.515 20.233 1.00 24.62 87 ASN B C 1
ATOM 2367 O O . ASN B 1 85 ? 57.968 139.332 19.069 1.00 27.96 87 ASN B O 1
ATOM 2372 N N . ALA B 1 86 ? 59.533 139.758 20.605 1.00 23.09 88 ALA B N 1
ATOM 2373 C CA . ALA B 1 86 ? 60.586 139.797 19.604 1.00 23.92 88 ALA B CA 1
ATOM 2374 C C . ALA B 1 86 ? 60.745 138.399 19.005 1.00 23.21 88 ALA B C 1
ATOM 2375 O O . ALA B 1 86 ? 60.928 138.246 17.803 1.00 21.49 88 ALA B O 1
ATOM 2377 N N . LEU B 1 87 ? 60.669 137.373 19.841 1.00 24.16 89 LEU B N 1
ATOM 2378 C CA . LEU B 1 87 ? 60.802 136.019 19.333 1.00 24.90 89 LEU B CA 1
ATOM 2379 C C . LEU B 1 87 ? 59.679 135.693 18.363 1.00 25.43 89 LEU B C 1
ATOM 2380 O O . LEU B 1 87 ? 59.926 135.146 17.287 1.00 26.30 89 LEU B O 1
ATOM 2385 N N . ALA B 1 88 ? 58.445 136.022 18.744 1.00 24.92 90 ALA B N 1
ATOM 2386 C CA . ALA B 1 88 ? 57.296 135.751 17.884 1.00 26.25 90 ALA B CA 1
ATOM 2387 C C . ALA B 1 88 ? 57.395 136.563 16.599 1.00 26.32 90 ALA B C 1
ATOM 2388 O O . ALA B 1 88 ? 57.065 136.077 15.522 1.00 26.03 90 ALA B O 1
ATOM 2390 N N . LEU B 1 89 ? 57.859 137.800 16.730 1.00 25.38 91 LEU B N 1
ATOM 2391 C CA . LEU B 1 89 ? 58.010 138.706 15.608 1.00 26.61 91 LEU B CA 1
ATOM 2392 C C . LEU B 1 89 ? 59.061 138.159 14.628 1.00 30.23 91 LEU B C 1
ATOM 2393 O O . LEU B 1 89 ? 58.847 138.163 13.411 1.00 31.59 91 LEU B O 1
ATOM 2398 N N . LYS B 1 90 ? 60.185 137.672 15.155 1.00 32.11 92 LYS B N 1
ATOM 2399 C CA . LYS B 1 90 ? 61.250 137.125 14.320 1.00 32.44 92 LYS B CA 1
ATOM 2400 C C . LYS B 1 90 ? 60.823 135.844 13.616 1.00 35.55 92 LYS B C 1
ATOM 2401 O O . LYS B 1 90 ? 61.144 135.623 12.445 1.00 36.51 92 LYS B O 1
ATOM 2407 N N . ASP B 1 91 ? 60.114 134.993 14.348 1.00 37.07 93 ASP B N 1
ATOM 2408 C CA . ASP B 1 91 ? 59.632 133.725 13.820 1.00 39.09 93 ASP B CA 1
ATOM 2409 C C . ASP B 1 91 ? 58.636 133.967 12.686 1.00 39.14 93 ASP B C 1
ATOM 2410 O O . ASP B 1 91 ? 58.612 133.233 11.701 1.00 39.57 93 ASP B O 1
ATOM 2415 N N . ALA B 1 92 ? 57.814 135.001 12.837 1.00 38.53 94 ALA B N 1
ATOM 2416 C CA . ALA B 1 92 ? 56.824 135.352 11.831 1.00 37.44 94 ALA B CA 1
ATOM 2417 C C . ALA B 1 92 ? 57.515 135.771 10.538 1.00 38.41 94 ALA B C 1
ATOM 2418 O O . ALA B 1 92 ? 57.095 135.369 9.455 1.00 38.84 94 ALA B O 1
ATOM 2420 N N . PHE B 1 93 ? 58.570 136.579 10.645 1.00 38.67 95 PHE B N 1
ATOM 2421 C CA . PHE B 1 93 ? 59.305 137.011 9.458 1.00 38.90 95 PHE B CA 1
ATOM 2422 C C . PHE B 1 93 ? 59.971 135.813 8.775 1.00 40.55 95 PHE B C 1
ATOM 2423 O O . PHE B 1 93 ? 60.030 135.740 7.546 1.00 39.58 95 PHE B O 1
ATOM 2431 N N . GLU B 1 94 ? 60.481 134.880 9.572 1.00 42.47 96 GLU B N 1
ATOM 2432 C CA . GLU B 1 94 ? 61.131 133.705 9.012 1.00 44.62 96 GLU B CA 1
ATOM 2433 C C . GLU B 1 94 ? 60.111 132.968 8.142 1.00 43.24 96 GLU B C 1
ATOM 2434 O O . GLU B 1 94 ? 60.427 132.504 7.049 1.00 44.38 96 GLU B O 1
ATOM 2440 N N . THR B 1 95 ? 58.878 132.886 8.617 1.00 41.63 97 THR B N 1
ATOM 2441 C CA . THR B 1 95 ? 57.836 132.203 7.872 1.00 41.04 97 THR B CA 1
ATOM 2442 C C . THR B 1 95 ? 57.596 132.786 6.488 1.00 40.17 97 THR B C 1
ATOM 2443 O O . THR B 1 95 ? 57.177 132.064 5.586 1.00 39.57 97 THR B O 1
ATOM 2447 N N . LEU B 1 96 ? 57.857 134.084 6.325 1.00 39.24 98 LEU B N 1
ATOM 2448 C CA . LEU B 1 96 ? 57.660 134.762 5.040 1.00 37.40 98 LEU B CA 1
ATOM 2449 C C . LEU B 1 96 ? 58.935 134.855 4.218 1.00 38.19 98 LEU B C 1
ATOM 2450 O O . LEU B 1 96 ? 58.970 135.551 3.201 1.00 38.22 98 LEU B O 1
ATOM 2455 N N . GLY B 1 97 ? 59.989 134.180 4.662 1.00 38.50 99 GLY B N 1
ATOM 2456 C CA . GLY B 1 97 ? 61.242 134.224 3.929 1.00 38.57 99 GLY B CA 1
ATOM 2457 C C . GLY B 1 97 ? 62.158 135.397 4.242 1.00 39.23 99 GLY B C 1
ATOM 2458 O O . GLY B 1 97 ? 63.234 135.509 3.659 1.00 40.32 99 GLY B O 1
ATOM 2459 N N . ILE B 1 98 ? 61.742 136.285 5.140 1.00 39.35 100 ILE B N 1
ATOM 2460 C CA . ILE B 1 98 ? 62.576 137.423 5.515 1.00 39.01 100 ILE B CA 1
ATOM 2461 C C . ILE B 1 98 ? 63.413 137.034 6.722 1.00 39.15 100 ILE B C 1
ATOM 2462 O O . ILE B 1 98 ? 62.879 136.606 7.744 1.00 40.94 100 ILE B O 1
ATOM 2467 N N . LYS B 1 99 ? 64.726 137.177 6.608 1.00 39.39 101 LYS B N 1
ATOM 2468 C CA . LYS B 1 99 ? 65.599 136.830 7.719 1.00 38.38 101 LYS B CA 1
ATOM 2469 C C . LYS B 1 99 ? 65.574 137.938 8.761 1.00 35.92 101 LYS B C 1
ATOM 2470 O O . LYS B 1 99 ? 65.596 139.120 8.429 1.00 33.85 101 LYS B O 1
ATOM 2476 N N . ALA B 1 100 ? 65.539 137.546 10.027 1.00 33.69 102 ALA B N 1
ATOM 2477 C CA . ALA B 1 100 ? 65.488 138.512 11.101 1.00 31.89 102 ALA B CA 1
ATOM 2478 C C . ALA B 1 100 ? 66.371 138.099 12.265 1.00 31.48 102 ALA B C 1
ATOM 2479 O O . ALA B 1 100 ? 66.457 136.924 12.608 1.00 30.73 102 ALA B O 1
ATOM 2481 N N . ARG B 1 101 ? 67.024 139.083 12.873 1.00 31.76 103 ARG B N 1
ATOM 2482 C CA . ARG B 1 101 ? 67.913 138.842 14.003 1.00 31.49 103 ARG B CA 1
ATOM 2483 C C . ARG B 1 101 ? 67.499 139.716 15.163 1.00 28.43 103 ARG B C 1
ATOM 2484 O O . ARG B 1 101 ? 67.300 140.916 15.001 1.00 27.24 103 ARG B O 1
ATOM 2492 N N . VAL B 1 102 ? 67.370 139.107 16.333 1.00 25.04 104 VAL B N 1
ATOM 2493 C CA . VAL B 1 102 ? 66.970 139.827 17.530 1.00 23.25 104 VAL B CA 1
ATOM 2494 C C . VAL B 1 102 ? 68.177 140.271 18.350 1.00 24.18 104 VAL B C 1
ATOM 2495 O O . VAL B 1 102 ? 69.048 139.464 18.651 1.00 27.10 104 VAL B O 1
ATOM 2499 N N . GLN B 1 103 ? 68.243 141.553 18.695 1.00 22.93 105 GLN B N 1
ATOM 2500 C CA . GLN B 1 103 ? 69.331 142.044 19.536 1.00 23.09 105 GLN B CA 1
ATOM 2501 C C . GLN B 1 103 ? 68.718 142.584 20.813 1.00 20.83 105 GLN B C 1
ATOM 2502 O O . GLN B 1 103 ? 67.760 143.348 20.781 1.00 21.30 105 GLN B O 1
ATOM 2508 N N . SER B 1 104 ? 69.267 142.174 21.944 1.00 20.27 106 SER B N 1
ATOM 2509 C CA . SER B 1 104 ? 68.745 142.611 23.223 1.00 20.91 106 SER B CA 1
ATOM 2510 C C . SER B 1 104 ? 69.668 143.606 23.910 1.00 20.00 106 SER B C 1
ATOM 2511 O O . SER B 1 104 ? 70.880 143.546 23.751 1.00 20.15 106 SER B O 1
ATOM 2514 N N . ALA B 1 105 ? 69.079 144.524 24.670 1.00 20.12 107 ALA B N 1
ATOM 2515 C CA . ALA B 1 105 ? 69.843 145.536 25.390 1.00 18.68 107 ALA B CA 1
ATOM 2516 C C . ALA B 1 105 ? 70.509 144.855 26.577 1.00 20.15 107 ALA B C 1
ATOM 2517 O O . ALA B 1 105 ? 71.632 145.198 26.958 1.00 17.96 107 ALA B O 1
ATOM 2519 N N . LEU B 1 106 ? 69.797 143.895 27.162 1.00 22.42 108 LEU B N 1
ATOM 2520 C CA . LEU B 1 106 ? 70.328 143.124 28.273 1.00 23.21 108 LEU B CA 1
ATOM 2521 C C . LEU B 1 106 ? 70.906 141.878 27.644 1.00 25.94 108 LEU B C 1
ATOM 2522 O O . LEU B 1 106 ? 70.307 141.285 26.751 1.00 24.61 108 LEU B O 1
ATOM 2527 N N . SER B 1 107 ? 72.081 141.484 28.104 1.00 31.83 109 SER B N 1
ATOM 2528 C CA . SER B 1 107 ? 72.737 140.297 27.586 1.00 36.22 109 SER B CA 1
ATOM 2529 C C . SER B 1 107 ? 71.925 139.042 27.863 1.00 37.42 109 SER B C 1
ATOM 2530 O O . SER B 1 107 ? 71.548 138.777 28.999 1.00 35.92 109 SER B O 1
ATOM 2541 N N . GLN B 1 109 ? 71.741 134.764 26.837 1.00 49.05 111 GLN B N 1
ATOM 2542 C CA . GLN B 1 109 ? 72.572 133.695 26.318 1.00 49.48 111 GLN B CA 1
ATOM 2543 C C . GLN B 1 109 ? 72.211 133.027 25.001 1.00 48.37 111 GLN B C 1
ATOM 2544 O O . GLN B 1 109 ? 72.994 133.089 24.051 1.00 51.08 111 GLN B O 1
ATOM 2550 N N . GLN B 1 110 ? 71.059 132.378 24.909 1.00 45.79 112 GLN B N 1
ATOM 2551 C CA . GLN B 1 110 ? 70.764 131.713 23.644 1.00 43.70 112 GLN B CA 1
ATOM 2552 C C . GLN B 1 110 ? 69.441 132.101 22.981 1.00 41.71 112 GLN B C 1
ATOM 2553 O O . GLN B 1 110 ? 69.133 131.630 21.887 1.00 40.13 112 GLN B O 1
ATOM 2559 N N . ILE B 1 111 ? 68.675 132.976 23.632 1.00 39.94 113 ILE B N 1
ATOM 2560 C CA . ILE B 1 111 ? 67.401 133.432 23.085 1.00 37.09 113 ILE B CA 1
ATOM 2561 C C . ILE B 1 111 ? 67.628 134.576 22.110 1.00 34.28 113 ILE B C 1
ATOM 2562 O O . ILE B 1 111 ? 66.947 134.692 21.093 1.00 34.11 113 ILE B O 1
ATOM 2567 N N . ALA B 1 112 ? 68.583 135.431 22.432 1.00 31.69 114 ALA B N 1
ATOM 2568 C CA . ALA B 1 112 ? 68.885 136.558 21.570 1.00 30.86 114 ALA B CA 1
ATOM 2569 C C . ALA B 1 112 ? 70.319 136.976 21.750 1.00 30.63 114 ALA B C 1
ATOM 2570 O O . ALA B 1 112 ? 70.979 136.620 22.725 1.00 32.56 114 ALA B O 1
ATOM 2572 N N . GLU B 1 113 ? 70.789 137.745 20.790 1.00 28.99 115 GLU B N 1
ATOM 2573 C CA . GLU B 1 113 ? 72.148 138.226 20.782 1.00 30.30 115 GLU B CA 1
ATOM 2574 C C . GLU B 1 113 ? 72.167 139.572 21.491 1.00 29.39 115 GLU B C 1
ATOM 2575 O O . GLU B 1 113 ? 71.144 140.245 21.576 1.00 30.94 115 GLU B O 1
ATOM 2581 N N . THR B 1 114 ? 73.315 139.965 22.021 1.00 27.64 116 THR B N 1
ATOM 2582 C CA . THR B 1 114 ? 73.403 141.250 22.694 1.00 26.88 116 THR B CA 1
ATOM 2583 C C . THR B 1 114 ? 73.494 142.394 21.691 1.00 26.69 116 THR B C 1
ATOM 2584 O O . THR B 1 114 ? 74.012 142.225 20.591 1.00 27.53 116 THR B O 1
ATOM 2588 N N . TYR B 1 115 ? 72.982 143.562 22.054 1.00 25.73 117 TYR B N 1
ATOM 2589 C CA . TYR B 1 115 ? 73.046 144.687 21.137 1.00 26.11 117 TYR B CA 1
ATOM 2590 C C . TYR B 1 115 ? 74.487 145.046 20.821 1.00 26.21 117 TYR B C 1
ATOM 2591 O O . TYR B 1 115 ? 75.331 145.105 21.708 1.00 25.57 117 TYR B O 1
ATOM 2600 N N . ALA B 1 116 ? 74.756 145.289 19.547 1.00 28.99 118 ALA B N 1
ATOM 2601 C CA . ALA B 1 116 ? 76.092 145.646 19.091 1.00 32.25 118 ALA B CA 1
ATOM 2602 C C . ALA B 1 116 ? 75.946 146.482 17.832 1.00 33.18 118 ALA B C 1
ATOM 2603 O O . ALA B 1 116 ? 75.722 145.949 16.750 1.00 33.61 118 ALA B O 1
ATOM 2605 N N . ARG B 1 117 ? 76.078 147.793 17.991 1.00 36.08 119 ARG B N 1
ATOM 2606 C CA . ARG B 1 117 ? 75.936 148.749 16.897 1.00 40.23 119 ARG B CA 1
ATOM 2607 C C . ARG B 1 117 ? 76.490 148.250 15.555 1.00 41.61 119 ARG B C 1
ATOM 2608 O O . ARG B 1 117 ? 75.773 148.208 14.551 1.00 41.62 119 ARG B O 1
ATOM 2616 N N . PRO B 1 118 ? 77.766 147.834 15.527 1.00 43.93 120 PRO B N 1
ATOM 2617 C CA . PRO B 1 118 ? 78.391 147.348 14.294 1.00 44.17 120 PRO B CA 1
ATOM 2618 C C . PRO B 1 118 ? 77.652 146.200 13.627 1.00 45.36 120 PRO B C 1
ATOM 2619 O O . PRO B 1 118 ? 77.421 146.225 12.424 1.00 45.19 120 PRO B O 1
ATOM 2623 N N . LYS B 1 119 ? 77.293 145.190 14.409 1.00 46.29 121 LYS B N 1
ATOM 2624 C CA . LYS B 1 119 ? 76.601 144.031 13.871 1.00 49.16 121 LYS B CA 1
ATOM 2625 C C . LYS B 1 119 ? 75.177 144.333 13.430 1.00 50.04 121 LYS B C 1
ATOM 2626 O O . LYS B 1 119 ? 74.710 143.803 12.418 1.00 51.10 121 LYS B O 1
ATOM 2632 N N . ALA B 1 120 ? 74.481 145.174 14.188 1.00 49.33 122 ALA B N 1
ATOM 2633 C CA . ALA B 1 120 ? 73.112 145.526 13.846 1.00 48.07 122 ALA B CA 1
ATOM 2634 C C . ALA B 1 120 ? 73.076 146.223 12.484 1.00 47.82 122 ALA B C 1
ATOM 2635 O O . ALA B 1 120 ? 72.269 145.873 11.620 1.00 48.15 122 ALA B O 1
ATOM 2637 N N . ILE B 1 121 ? 73.956 147.199 12.282 1.00 46.04 123 ILE B N 1
ATOM 2638 C CA . ILE B 1 121 ? 73.986 147.906 11.010 1.00 45.38 123 ILE B CA 1
ATOM 2639 C C . ILE B 1 121 ? 74.284 146.945 9.874 1.00 46.26 123 ILE B C 1
ATOM 2640 O O . ILE B 1 121 ? 73.798 147.110 8.763 1.00 47.29 123 ILE B O 1
ATOM 2645 N N . GLN B 1 122 ? 75.073 145.924 10.162 1.00 47.48 124 GLN B N 1
ATOM 2646 C CA . GLN B 1 122 ? 75.430 144.948 9.151 1.00 48.67 124 GLN B CA 1
ATOM 2647 C C . GLN B 1 122 ? 74.212 144.145 8.698 1.00 48.00 124 GLN B C 1
ATOM 2648 O O . GLN B 1 122 ? 73.995 143.971 7.499 1.00 48.79 124 GLN B O 1
ATOM 2654 N N . TYR B 1 123 ? 73.420 143.658 9.651 1.00 46.01 125 TYR B N 1
ATOM 2655 C CA . TYR B 1 123 ? 72.239 142.876 9.305 1.00 44.05 125 TYR B CA 1
ATOM 2656 C C . TYR B 1 123 ? 71.313 143.679 8.406 1.00 44.39 125 TYR B C 1
ATOM 2657 O O . TYR B 1 123 ? 70.670 143.129 7.510 1.00 42.21 125 TYR B O 1
ATOM 2666 N N . LEU B 1 124 ? 71.242 144.984 8.660 1.00 44.69 126 LEU B N 1
ATOM 2667 C CA . LEU B 1 124 ? 70.396 145.866 7.871 1.00 44.11 126 LEU B CA 1
ATOM 2668 C C . LEU B 1 124 ? 70.917 145.924 6.450 1.00 45.88 126 LEU B C 1
ATOM 2669 O O . LEU B 1 124 ? 70.157 145.778 5.491 1.00 46.20 126 LEU B O 1
ATOM 2674 N N . GLU B 1 125 ? 72.223 146.132 6.320 1.00 47.71 127 GLU B N 1
ATOM 2675 C CA . GLU B 1 125 ? 72.845 146.205 5.011 1.00 48.25 127 GLU B CA 1
ATOM 2676 C C . GLU B 1 125 ? 72.674 144.862 4.340 1.00 48.19 127 GLU B C 1
ATOM 2677 O O . GLU B 1 125 ? 72.616 144.781 3.123 1.00 50.22 127 GLU B O 1
ATOM 2683 N N . GLU B 1 126 ? 72.584 143.803 5.133 1.00 47.54 128 GLU B N 1
ATOM 2684 C CA . GLU B 1 126 ? 72.392 142.477 4.567 1.00 48.56 128 GLU B CA 1
ATOM 2685 C C . GLU B 1 126 ? 70.913 142.246 4.226 1.00 47.65 128 GLU B C 1
ATOM 2686 O O . GLU B 1 126 ? 70.528 141.162 3.788 1.00 48.10 128 GLU B O 1
ATOM 2692 N N . GLY B 1 127 ? 70.090 143.274 4.427 1.00 45.56 129 GLY B N 1
ATOM 2693 C CA . GLY B 1 127 ? 68.671 143.158 4.134 1.00 41.96 129 GLY B CA 1
ATOM 2694 C C . GLY B 1 127 ? 67.858 142.372 5.153 1.00 41.20 129 GLY B C 1
ATOM 2695 O O . GLY B 1 127 ? 66.726 141.961 4.877 1.00 40.60 129 GLY B O 1
ATOM 2696 N N . LYS B 1 128 ? 68.426 142.146 6.332 1.00 39.57 130 LYS B N 1
ATOM 2697 C CA . LYS B 1 128 ? 67.718 141.406 7.369 1.00 36.49 130 LYS B CA 1
ATOM 2698 C C . LYS B 1 128 ? 66.989 142.411 8.236 1.00 34.53 130 LYS B C 1
ATOM 2699 O O . LYS B 1 128 ? 67.385 143.575 8.315 1.00 33.65 130 LYS B O 1
ATOM 2705 N N . VAL B 1 129 ? 65.920 141.966 8.878 1.00 29.89 131 VAL B N 1
ATOM 2706 C CA . VAL B 1 129 ? 65.194 142.832 9.780 1.00 28.87 131 VAL B CA 1
ATOM 2707 C C . VAL B 1 129 ? 65.831 142.642 11.168 1.00 27.99 131 VAL B C 1
ATOM 2708 O O . VAL B 1 129 ? 66.079 141.508 11.599 1.00 25.34 131 VAL B O 1
ATOM 2712 N N . VAL B 1 130 ? 66.120 143.747 11.852 1.00 25.64 132 VAL B N 1
ATOM 2713 C CA . VAL B 1 130 ? 66.707 143.684 13.187 1.00 23.58 132 VAL B CA 1
ATOM 2714 C C . VAL B 1 130 ? 65.673 144.107 14.222 1.00 22.07 132 VAL B C 1
ATOM 2715 O O . VAL B 1 130 ? 65.140 145.211 14.164 1.00 24.12 132 VAL B O 1
ATOM 2719 N N . ILE B 1 131 ? 65.399 143.228 15.175 1.00 20.74 133 ILE B N 1
ATOM 2720 C CA . ILE B 1 131 ? 64.405 143.492 16.208 1.00 19.29 133 ILE B CA 1
ATOM 2721 C C . ILE B 1 131 ? 65.041 143.681 17.585 1.00 20.67 133 ILE B C 1
ATOM 2722 O O . ILE B 1 131 ? 65.405 142.708 18.243 1.00 22.97 133 ILE B O 1
ATOM 2727 N N . PHE B 1 132 ? 65.154 144.934 18.017 1.00 19.52 134 PHE B N 1
ATOM 2728 C CA . PHE B 1 132 ? 65.746 145.277 19.302 1.00 18.80 134 PHE B CA 1
ATOM 2729 C C . PHE B 1 132 ? 64.784 144.996 20.446 1.00 17.60 134 PHE B C 1
ATOM 2730 O O . PHE B 1 132 ? 63.640 145.435 20.414 1.00 20.08 134 PHE B O 1
ATOM 2738 N N . ALA B 1 133 ? 65.236 144.268 21.462 1.00 14.72 135 ALA B N 1
ATOM 2739 C CA . ALA B 1 133 ? 64.360 143.980 22.590 1.00 14.41 135 ALA B CA 1
ATOM 2740 C C . ALA B 1 133 ? 64.899 144.510 23.918 1.00 12.73 135 ALA B C 1
ATOM 2741 O O . ALA B 1 133 ? 66.003 145.052 23.987 1.00 14.53 135 ALA B O 1
ATOM 2743 N N . ALA B 1 134 ? 64.103 144.353 24.968 1.00 12.22 136 ALA B N 1
ATOM 2744 C CA . ALA B 1 134 ? 64.482 144.787 26.308 1.00 13.49 136 ALA B CA 1
ATOM 2745 C C . ALA B 1 134 ? 64.694 146.307 26.447 1.00 16.18 136 ALA B C 1
ATOM 2746 O O . ALA B 1 134 ? 65.377 146.765 27.370 1.00 16.36 136 ALA B O 1
ATOM 2748 N N . GLY B 1 135 ? 64.108 147.082 25.533 1.00 16.25 137 GLY B N 1
ATOM 2749 C CA . GLY B 1 135 ? 64.220 148.529 25.597 1.00 14.15 137 GLY B CA 1
ATOM 2750 C C . GLY B 1 135 ? 65.630 149.073 25.596 1.00 15.80 137 GLY B C 1
ATOM 2751 O O . GLY B 1 135 ? 66.426 148.749 24.710 1.00 17.46 137 GLY B O 1
ATOM 2752 N N . THR B 1 136 ? 65.934 149.916 26.581 1.00 14.85 138 THR B N 1
ATOM 2753 C CA . THR B 1 136 ? 67.259 150.509 26.703 1.00 14.78 138 THR B CA 1
ATOM 2754 C C . THR B 1 136 ? 68.068 149.725 27.699 1.00 15.40 138 THR B C 1
ATOM 2755 O O . THR B 1 136 ? 69.231 150.037 27.934 1.00 20.95 138 THR B O 1
ATOM 2759 N N . GLY B 1 137 ? 67.444 148.723 28.302 1.00 14.09 139 GLY B N 1
ATOM 2760 C CA . GLY B 1 137 ? 68.133 147.902 29.272 1.00 12.51 139 GLY B CA 1
ATOM 2761 C C . GLY B 1 137 ? 68.020 148.403 30.698 1.00 16.48 139 GLY B C 1
ATOM 2762 O O . GLY B 1 137 ? 68.469 147.734 31.630 1.00 12.71 139 GLY B O 1
ATOM 2763 N N . ASN B 1 138 ? 67.402 149.567 30.882 1.00 19.20 140 ASN B N 1
ATOM 2764 C CA . ASN B 1 138 ? 67.268 150.146 32.217 1.00 21.59 140 ASN B CA 1
ATOM 2765 C C . ASN B 1 138 ? 65.821 150.366 32.602 1.00 22.69 140 ASN B C 1
ATOM 2766 O O . ASN B 1 138 ? 64.975 150.543 31.737 1.00 25.27 140 ASN B O 1
ATOM 2771 N N . PRO B 1 139 ? 65.519 150.373 33.915 1.00 24.53 141 PRO B N 1
ATOM 2772 C CA . PRO B 1 139 ? 64.144 150.592 34.379 1.00 24.74 141 PRO B CA 1
ATOM 2773 C C . PRO B 1 139 ? 63.831 152.068 34.186 1.00 24.29 141 PRO B C 1
ATOM 2774 O O . PRO B 1 139 ? 64.708 152.842 33.834 1.00 23.17 141 PRO B O 1
ATOM 2778 N N . PHE B 1 140 ? 62.582 152.450 34.419 1.00 24.69 142 PHE B N 1
ATOM 2779 C CA . PHE B 1 140 ? 62.168 153.849 34.330 1.00 24.41 142 PHE B CA 1
ATOM 2780 C C . PHE B 1 140 ? 62.291 154.551 32.983 1.00 25.09 142 PHE B C 1
ATOM 2781 O O . PHE B 1 140 ? 62.171 155.767 32.912 1.00 26.90 142 PHE B O 1
ATOM 2789 N N . PHE B 1 141 ? 62.543 153.803 31.918 1.00 28.93 143 PHE B N 1
ATOM 2790 C CA . PHE B 1 141 ? 62.642 154.389 30.585 1.00 28.35 143 PHE B CA 1
ATOM 2791 C C . PHE B 1 141 ? 61.549 153.763 29.737 1.00 28.72 143 PHE B C 1
ATOM 2792 O O . PHE B 1 141 ? 61.267 152.577 29.874 1.00 31.11 143 PHE B O 1
ATOM 2800 N N . THR B 1 142 ? 60.927 154.548 28.867 1.00 28.74 144 THR B N 1
ATOM 2801 C CA . THR B 1 142 ? 59.847 154.028 28.031 1.00 29.29 144 THR B CA 1
ATOM 2802 C C . THR B 1 142 ? 60.297 153.336 26.748 1.00 28.04 144 THR B C 1
ATOM 2803 O O . THR B 1 142 ? 61.442 153.465 26.304 1.00 29.04 144 THR B O 1
ATOM 2807 N N . THR B 1 143 ? 59.366 152.605 26.149 1.00 25.85 145 THR B N 1
ATOM 2808 C CA . THR B 1 143 ? 59.632 151.921 24.905 1.00 24.27 145 THR B CA 1
ATOM 2809 C C . THR B 1 143 ? 60.034 153.006 23.920 1.00 23.95 145 THR B C 1
ATOM 2810 O O . THR B 1 143 ? 61.052 152.895 23.249 1.00 22.77 145 THR B O 1
ATOM 2814 N N . ASP B 1 144 ? 59.236 154.069 23.856 1.00 24.51 146 ASP B N 1
ATOM 2815 C CA . ASP B 1 144 ? 59.515 155.164 22.942 1.00 25.33 146 ASP B CA 1
ATOM 2816 C C . ASP B 1 144 ? 60.932 155.718 23.054 1.00 25.20 146 ASP B C 1
ATOM 2817 O O . ASP B 1 144 ? 61.537 156.079 22.040 1.00 25.81 146 ASP B O 1
ATOM 2822 N N . THR B 1 145 ? 61.466 155.799 24.270 1.00 24.00 147 THR B N 1
ATOM 2823 C CA . THR B 1 145 ? 62.827 156.297 24.443 1.00 23.29 147 THR B CA 1
ATOM 2824 C C . THR B 1 145 ? 63.785 155.332 23.758 1.00 23.80 147 THR B C 1
ATOM 2825 O O . THR B 1 145 ? 64.722 155.744 23.071 1.00 25.60 147 THR B O 1
ATOM 2829 N N . ALA B 1 146 ? 63.544 154.042 23.954 1.00 20.55 148 ALA B N 1
ATOM 2830 C CA . ALA B 1 146 ? 64.377 153.024 23.340 1.00 20.25 148 ALA B CA 1
ATOM 2831 C C . ALA B 1 146 ? 64.365 153.175 21.818 1.00 19.01 148 ALA B C 1
ATOM 2832 O O . ALA B 1 146 ? 65.383 152.990 21.155 1.00 19.50 148 ALA B O 1
ATOM 2834 N N . ALA B 1 147 ? 63.207 153.505 21.261 1.00 20.22 149 ALA B N 1
ATOM 2835 C CA . ALA B 1 147 ? 63.100 153.679 19.816 1.00 19.72 149 ALA B CA 1
ATOM 2836 C C . ALA B 1 147 ? 63.993 154.831 19.358 1.00 19.40 149 ALA B C 1
ATOM 2837 O O . ALA B 1 147 ? 64.707 154.711 18.363 1.00 19.32 149 ALA B O 1
ATOM 2839 N N . ALA B 1 148 ? 63.959 155.939 20.097 1.00 19.95 150 ALA B N 1
ATOM 2840 C CA . ALA B 1 148 ? 64.783 157.105 19.769 1.00 19.63 150 ALA B CA 1
ATOM 2841 C C . ALA B 1 148 ? 66.256 156.708 19.827 1.00 20.37 150 ALA B C 1
ATOM 2842 O O . ALA B 1 148 ? 67.012 156.941 18.880 1.00 20.49 150 ALA B O 1
ATOM 2844 N N . LEU B 1 149 ? 66.647 156.109 20.949 1.00 20.42 151 LEU B N 1
ATOM 2845 C CA . LEU B 1 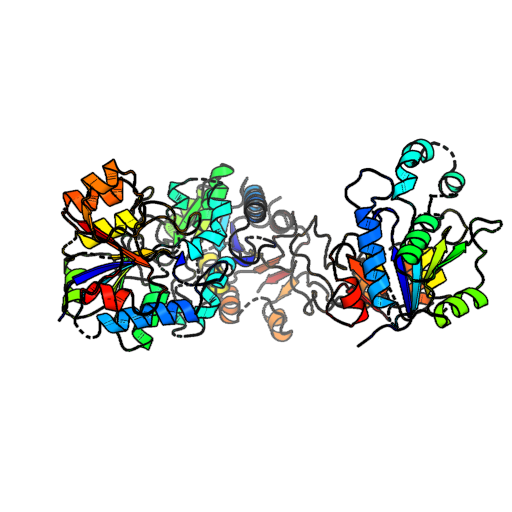149 ? 68.008 155.642 21.164 1.00 20.40 151 LEU B CA 1
ATOM 2846 C C . LEU B 1 149 ? 68.481 154.760 19.988 1.00 19.78 151 LEU B C 1
ATOM 2847 O O . LEU B 1 149 ? 69.480 155.077 19.321 1.00 20.02 151 LEU B O 1
ATOM 2852 N N . ARG B 1 150 ? 67.756 153.674 19.716 1.00 18.34 152 ARG B N 1
ATOM 2853 C CA . ARG B 1 150 ? 68.122 152.776 18.616 1.00 19.75 152 ARG B CA 1
ATOM 2854 C C . ARG B 1 150 ? 68.025 153.456 17.249 1.00 21.18 152 ARG B C 1
ATOM 2855 O O . ARG B 1 150 ? 68.849 153.203 16.362 1.00 22.98 152 ARG B O 1
ATOM 2863 N N . GLY B 1 151 ? 67.012 154.301 17.065 1.00 21.32 153 GLY B N 1
ATOM 2864 C CA . GLY B 1 151 ? 66.867 154.991 15.797 1.00 21.78 153 GLY B CA 1
ATOM 2865 C C . GLY B 1 151 ? 68.100 155.832 15.527 1.00 23.49 153 GLY B C 1
ATOM 2866 O O . GLY B 1 151 ? 68.642 155.823 14.423 1.00 22.60 153 GLY B O 1
ATOM 2867 N N . ALA B 1 152 ? 68.557 156.553 16.549 1.00 26.04 154 ALA B N 1
ATOM 2868 C CA . ALA B 1 152 ? 69.734 157.403 16.418 1.00 27.63 154 ALA B CA 1
ATOM 2869 C C . ALA B 1 152 ? 71.004 156.577 16.238 1.00 29.98 154 ALA B C 1
ATOM 2870 O O . ALA B 1 152 ? 71.829 156.886 15.368 1.00 29.61 154 ALA B O 1
ATOM 2872 N N . GLU B 1 153 ? 71.163 155.532 17.054 1.00 30.01 155 GLU B N 1
ATOM 2873 C CA . GLU B 1 153 ? 72.347 154.676 16.965 1.00 31.03 155 GLU B CA 1
ATOM 2874 C C . GLU B 1 153 ? 72.492 154.044 15.585 1.00 33.24 155 GLU B C 1
ATOM 2875 O O . GLU B 1 153 ? 73.597 153.957 15.045 1.00 32.41 155 GLU B O 1
ATOM 2889 N N . ASN B 1 155 ? 71.451 155.237 12.928 1.00 39.10 157 ASN B N 1
ATOM 2890 C CA . ASN B 1 155 ? 71.487 156.299 11.937 1.00 39.89 157 ASN B CA 1
ATOM 2891 C C . ASN B 1 155 ? 70.311 156.063 10.989 1.00 39.94 157 ASN B C 1
ATOM 2892 O O . ASN B 1 155 ? 70.488 155.969 9.777 1.00 40.77 157 ASN B O 1
ATOM 2897 N N . CYS B 1 156 ? 69.111 155.937 11.549 1.00 38.68 158 CYS B N 1
ATOM 2898 C CA . CYS B 1 156 ? 67.920 155.723 10.736 1.00 37.56 158 CYS B CA 1
ATOM 2899 C C . CYS B 1 156 ? 67.447 157.051 10.179 1.00 37.73 158 CYS B C 1
ATOM 2900 O O . CYS B 1 156 ? 67.603 158.086 10.818 1.00 37.99 158 CYS B O 1
ATOM 2903 N N . ASP B 1 157 ? 66.857 157.013 8.990 1.00 38.67 159 ASP B N 1
ATOM 2904 C CA . ASP B 1 157 ? 66.364 158.213 8.325 1.00 38.76 159 ASP B CA 1
ATOM 2905 C C . ASP B 1 157 ? 65.164 158.825 9.022 1.00 37.73 159 ASP B C 1
ATOM 2906 O O . ASP B 1 157 ? 64.878 160.003 8.845 1.00 39.28 159 ASP B O 1
ATOM 2911 N N . VAL B 1 158 ? 64.462 158.024 9.813 1.00 36.87 160 VAL B N 1
ATOM 2912 C CA . VAL B 1 158 ? 63.275 158.494 10.517 1.00 35.35 160 VAL B CA 1
ATOM 2913 C C . VAL B 1 158 ? 62.775 157.405 11.453 1.00 34.57 160 VAL B C 1
ATOM 2914 O O . VAL B 1 158 ? 63.022 156.228 11.219 1.00 34.97 160 VAL B O 1
ATOM 2926 N N . LEU B 1 160 ? 59.495 155.548 12.980 1.00 32.33 162 LEU B N 1
ATOM 2927 C CA . LEU B 1 160 ? 58.075 155.372 12.695 1.00 29.22 162 LEU B CA 1
ATOM 2928 C C . LEU B 1 160 ? 57.343 154.957 13.953 1.00 29.17 162 LEU B C 1
ATOM 2929 O O . LEU B 1 160 ? 57.468 153.820 14.399 1.00 29.11 162 LEU B O 1
ATOM 2934 N N . LYS B 1 161 ? 56.580 155.877 14.529 1.00 30.80 163 LYS B N 1
ATOM 2935 C CA . LYS B 1 161 ? 55.825 155.555 15.728 1.00 31.27 163 LYS B CA 1
ATOM 2936 C C . LYS B 1 161 ? 54.439 155.017 15.389 1.00 31.27 163 LYS B C 1
ATOM 2937 O O . LYS B 1 161 ? 53.479 155.773 15.257 1.00 31.69 163 LYS B O 1
ATOM 2943 N N . ALA B 1 162 ? 54.343 153.707 15.237 1.00 31.76 164 ALA B N 1
ATOM 2944 C CA . ALA B 1 162 ? 53.068 153.092 14.956 1.00 33.75 164 ALA B CA 1
ATOM 2945 C C . ALA B 1 162 ? 52.263 153.239 16.238 1.00 36.14 164 ALA B C 1
ATOM 2946 O O . ALA B 1 162 ? 52.787 153.025 17.325 1.00 36.00 164 ALA B O 1
ATOM 2948 N N . THR B 1 163 ? 50.996 153.620 16.117 1.00 38.76 165 THR B N 1
ATOM 2949 C CA . THR B 1 163 ? 50.143 153.776 17.286 1.00 41.99 165 THR B CA 1
ATOM 2950 C C . THR B 1 163 ? 48.674 153.571 16.913 1.00 43.27 165 THR B C 1
ATOM 2951 O O . THR B 1 163 ? 48.354 153.333 15.748 1.00 44.78 165 THR B O 1
ATOM 2955 N N . ASN B 1 164 ? 47.785 153.651 17.897 1.00 44.29 166 ASN B N 1
ATOM 2956 C CA . ASN B 1 164 ? 46.357 153.449 17.664 1.00 46.13 166 ASN B CA 1
ATOM 2957 C C . ASN B 1 164 ? 45.640 154.662 17.051 1.00 47.03 166 ASN B C 1
ATOM 2958 O O . ASN B 1 164 ? 44.425 154.651 16.885 1.00 46.72 166 ASN B O 1
ATOM 2963 N N . VAL B 1 165 ? 46.396 155.705 16.727 1.00 47.62 167 VAL B N 1
ATOM 2964 C CA . VAL B 1 165 ? 45.837 156.901 16.092 1.00 48.32 167 VAL B CA 1
ATOM 2965 C C . VAL B 1 165 ? 46.496 156.988 14.714 1.00 47.49 167 VAL B C 1
ATOM 2966 O O . VAL B 1 165 ? 47.535 156.373 14.495 1.00 47.92 167 VAL B O 1
ATOM 2970 N N . ASP B 1 166 ? 45.909 157.733 13.784 1.00 46.54 168 ASP B N 1
ATOM 2971 C CA . ASP B 1 166 ? 46.500 157.827 12.449 1.00 46.34 168 ASP B CA 1
ATOM 2972 C C . ASP B 1 166 ? 47.402 159.048 12.293 1.00 43.79 168 ASP B C 1
ATOM 2973 O O . ASP B 1 166 ? 47.924 159.305 11.207 1.00 42.12 168 ASP B O 1
ATOM 2978 N N . GLY B 1 167 ? 47.591 159.787 13.383 1.00 41.19 169 GLY B N 1
ATOM 2979 C CA . GLY B 1 167 ? 48.449 160.956 13.338 1.00 40.06 169 GLY B CA 1
ATOM 2980 C C . GLY B 1 167 ? 48.377 161.834 14.574 1.00 39.61 169 GLY B C 1
ATOM 2981 O O . GLY B 1 167 ? 47.875 161.428 15.620 1.00 38.58 169 GLY B O 1
ATOM 2982 N N . VAL B 1 168 ? 48.901 163.047 14.452 1.00 40.29 170 VAL B N 1
ATOM 2983 C CA . VAL B 1 168 ? 48.886 164.013 15.543 1.00 41.23 170 VAL B CA 1
ATOM 2984 C C . VAL B 1 168 ? 47.786 165.021 15.244 1.00 42.81 170 VAL B C 1
ATOM 2985 O O . VAL B 1 168 ? 47.821 165.700 14.216 1.00 42.71 170 VAL B O 1
ATOM 2989 N N . TYR B 1 169 ? 46.815 165.124 16.144 1.00 44.98 171 TYR B N 1
ATOM 2990 C CA . TYR B 1 169 ? 45.696 166.034 15.939 1.00 45.99 171 TYR B CA 1
ATOM 2991 C C . TYR B 1 169 ? 45.755 167.400 16.608 1.00 46.88 171 TYR B C 1
ATOM 2992 O O . TYR B 1 169 ? 46.363 167.580 17.662 1.00 46.05 171 TYR B O 1
ATOM 3001 N N . THR B 1 170 ? 45.105 168.361 15.959 1.00 48.41 172 THR B N 1
ATOM 3002 C CA . THR B 1 170 ? 45.050 169.739 16.420 1.00 50.31 172 THR B CA 1
ATOM 3003 C C . THR B 1 170 ? 44.576 169.865 17.854 1.00 51.32 172 THR B C 1
ATOM 3004 O O . THR B 1 170 ? 44.894 170.840 18.529 1.00 51.22 172 THR B O 1
ATOM 3008 N N . ALA B 1 171 ? 43.816 168.878 18.314 1.00 52.61 173 ALA B N 1
ATOM 3009 C CA . ALA B 1 171 ? 43.303 168.880 19.678 1.00 54.82 173 ALA B CA 1
ATOM 3010 C C . ALA B 1 171 ? 42.744 167.509 20.042 1.00 56.64 173 ALA B C 1
ATOM 3011 O O . ALA B 1 171 ? 42.373 166.724 19.165 1.00 58.74 173 ALA B O 1
ATOM 3013 N N . ASP B 1 172 ? 42.677 167.229 21.340 1.00 56.77 174 ASP B N 1
ATOM 3014 C CA . ASP B 1 172 ? 42.166 165.952 21.818 1.00 57.15 174 ASP B CA 1
ATOM 3015 C C . ASP B 1 172 ? 40.788 165.653 21.223 1.00 56.17 174 ASP B C 1
ATOM 3016 O O . ASP B 1 172 ? 39.796 166.280 21.590 1.00 56.22 174 ASP B O 1
ATOM 3021 N N . PRO B 1 173 ? 40.715 164.685 20.292 1.00 55.80 175 PRO B N 1
ATOM 3022 C CA . PRO B 1 173 ? 39.482 164.270 19.620 1.00 55.49 175 PRO B CA 1
ATOM 3023 C C . PRO B 1 173 ? 38.311 163.977 20.549 1.00 56.94 175 PRO B C 1
ATOM 3024 O O . PRO B 1 173 ? 37.156 164.180 20.176 1.00 57.90 175 PRO B O 1
ATOM 3028 N N . LYS B 1 174 ? 38.597 163.495 21.754 1.00 57.87 176 LYS B N 1
ATOM 3029 C CA . LYS B 1 174 ? 37.528 163.177 22.695 1.00 59.84 176 LYS B CA 1
ATOM 3030 C C . LYS B 1 174 ? 36.881 164.452 23.237 1.00 59.55 176 LYS B C 1
ATOM 3031 O O . LYS B 1 174 ? 35.707 164.451 23.605 1.00 59.28 176 LYS B O 1
ATOM 3037 N N . LYS B 1 175 ? 37.648 165.538 23.278 1.00 59.04 177 LYS B N 1
ATOM 3038 C CA . LYS B 1 175 ? 37.144 166.819 23.768 1.00 58.50 177 LYS B CA 1
ATOM 3039 C C . LYS B 1 175 ? 36.689 167.765 22.650 1.00 57.34 177 LYS B C 1
ATOM 3040 O O . LYS B 1 175 ? 35.975 168.740 22.904 1.00 56.23 177 LYS B O 1
ATOM 3046 N N . ASP B 1 176 ? 37.103 167.471 21.420 1.00 54.96 178 ASP B N 1
ATOM 3047 C CA . ASP B 1 176 ? 36.752 168.292 20.267 1.00 53.51 178 ASP B CA 1
ATOM 3048 C C . ASP B 1 176 ? 36.885 167.451 18.998 1.00 52.64 178 ASP B C 1
ATOM 3049 O O . ASP B 1 176 ? 37.894 167.504 18.297 1.00 51.28 178 ASP B O 1
ATOM 3054 N N . PRO B 1 177 ? 35.849 166.665 18.686 1.00 51.65 179 PRO B N 1
ATOM 3055 C CA . PRO B 1 177 ? 35.798 165.789 17.513 1.00 51.46 179 PRO B CA 1
ATOM 3056 C C . PRO B 1 177 ? 36.037 166.432 16.151 1.00 50.98 179 PRO B C 1
ATOM 3057 O O . PRO B 1 177 ? 36.075 165.733 15.138 1.00 50.99 179 PRO B O 1
ATOM 3061 N N . SER B 1 178 ? 36.199 167.749 16.113 1.00 50.75 180 SER B N 1
ATOM 3062 C CA . SER B 1 178 ? 36.438 168.425 14.837 1.00 51.34 180 SER B CA 1
ATOM 3063 C C . SER B 1 178 ? 37.932 168.675 14.645 1.00 50.92 180 SER B C 1
ATOM 3064 O O . SER B 1 178 ? 38.338 169.497 13.819 1.00 49.75 180 SER B O 1
ATOM 3067 N N . ALA B 1 179 ? 38.742 167.961 15.421 1.00 51.59 181 ALA B N 1
ATOM 3068 C CA . ALA B 1 179 ? 40.193 168.091 15.352 1.00 50.67 181 ALA B CA 1
ATOM 3069 C C . ALA B 1 179 ? 40.687 167.500 14.043 1.00 49.98 181 ALA B C 1
ATOM 3070 O O . ALA B 1 179 ? 40.170 166.489 13.570 1.00 48.84 181 ALA B O 1
ATOM 3072 N N . THR B 1 180 ? 41.689 168.144 13.460 1.00 50.76 182 THR B N 1
ATOM 3073 C CA . THR B 1 180 ? 42.260 167.698 12.196 1.00 51.34 182 THR B CA 1
ATOM 3074 C C . THR B 1 180 ? 43.674 167.147 12.373 1.00 51.33 182 THR B C 1
ATOM 3075 O O . THR B 1 180 ? 44.356 167.457 13.353 1.00 51.13 182 THR B O 1
ATOM 3079 N N . ARG B 1 181 ? 44.098 166.319 11.421 1.00 50.60 183 ARG B N 1
ATOM 3080 C CA . ARG B 1 181 ? 45.425 165.710 11.444 1.00 49.34 183 ARG B CA 1
ATOM 3081 C C . ARG B 1 181 ? 46.494 166.620 10.854 1.00 49.06 183 ARG B C 1
ATOM 3082 O O . ARG B 1 181 ? 46.448 166.936 9.668 1.00 50.98 183 ARG B O 1
ATOM 3090 N N . TYR B 1 182 ? 47.451 167.040 11.676 1.00 47.87 184 TYR B N 1
ATOM 3091 C CA . TYR B 1 182 ? 48.537 167.887 11.197 1.00 45.82 184 TYR B CA 1
ATOM 3092 C C . TYR B 1 182 ? 49.310 167.063 10.199 1.00 45.46 184 TYR B C 1
ATOM 3093 O O . TYR B 1 182 ? 49.504 165.877 10.395 1.00 45.80 184 TYR B O 1
ATOM 3102 N N . GLU B 1 183 ? 49.749 167.679 9.118 1.00 47.65 185 GLU B N 1
ATOM 3103 C CA . GLU B 1 183 ? 50.522 166.943 8.139 1.00 49.00 185 GLU B CA 1
ATOM 3104 C C . GLU B 1 183 ? 51.986 167.101 8.511 1.00 48.27 185 GLU B C 1
ATOM 3105 O O . GLU B 1 183 ? 52.812 166.231 8.228 1.00 47.30 185 GLU B O 1
ATOM 3111 N N . THR B 1 184 ? 52.282 168.205 9.190 1.00 46.50 186 THR B N 1
ATOM 3112 C CA . THR B 1 184 ? 53.643 168.524 9.574 1.00 45.56 186 THR B CA 1
ATOM 3113 C C . THR B 1 184 ? 53.760 169.546 10.700 1.00 45.35 186 THR B C 1
ATOM 3114 O O . THR B 1 184 ? 53.080 170.569 10.698 1.00 47.35 186 THR B O 1
ATOM 3118 N N . ILE B 1 185 ? 54.634 169.263 11.658 1.00 45.08 187 ILE B N 1
ATOM 3119 C CA . ILE B 1 185 ? 54.891 170.172 12.769 1.00 46.14 187 ILE B CA 1
ATOM 3120 C C . ILE B 1 185 ? 56.359 170.018 13.156 1.00 46.57 187 ILE B C 1
ATOM 3121 O O . ILE B 1 185 ? 56.971 168.985 12.885 1.00 47.73 187 ILE B O 1
ATOM 3126 N N . THR B 1 186 ? 56.933 171.049 13.764 1.00 45.78 188 THR B N 1
ATOM 3127 C CA . THR B 1 186 ? 58.325 170.983 14.187 1.00 44.89 188 THR B CA 1
ATOM 3128 C C . THR B 1 186 ? 58.345 170.594 15.661 1.00 45.43 188 THR B C 1
ATOM 3129 O O . THR B 1 186 ? 57.321 170.676 16.346 1.00 45.78 188 THR B O 1
ATOM 3133 N N . PHE B 1 187 ? 59.502 170.165 16.152 1.00 44.24 189 PHE B N 1
ATOM 3134 C CA . PHE B 1 187 ? 59.613 169.790 17.552 1.00 45.36 189 PHE B CA 1
ATOM 3135 C C . PHE B 1 187 ? 59.166 170.945 18.443 1.00 46.42 189 PHE B C 1
ATOM 3136 O O . PHE B 1 187 ? 58.513 170.733 19.465 1.00 46.19 189 PHE B O 1
ATOM 3144 N N . ASP B 1 188 ? 59.500 172.169 18.045 1.00 49.25 190 ASP B N 1
ATOM 3145 C CA . ASP B 1 188 ? 59.125 173.351 18.825 1.00 50.72 190 ASP B CA 1
ATOM 3146 C C . ASP B 1 188 ? 57.624 173.629 18.801 1.00 49.63 190 ASP B C 1
ATOM 3147 O O . ASP B 1 188 ? 57.020 173.896 19.841 1.00 49.56 190 ASP B O 1
ATOM 3152 N N . GLU B 1 189 ? 57.020 173.567 17.620 1.00 49.20 191 GLU B N 1
ATOM 3153 C CA . GLU B 1 189 ? 55.589 173.811 17.511 1.00 51.49 191 GLU B CA 1
ATOM 3154 C C . GLU B 1 189 ? 54.858 172.790 18.372 1.00 51.80 191 GLU B C 1
ATOM 3155 O O . GLU B 1 189 ? 53.956 173.138 19.139 1.00 51.97 191 GLU B O 1
ATOM 3161 N N . ALA B 1 190 ? 55.264 171.531 18.257 1.00 52.79 192 ALA B N 1
ATOM 3162 C CA . ALA B 1 190 ? 54.649 170.467 19.039 1.00 54.44 192 ALA B CA 1
ATOM 3163 C C . ALA B 1 190 ? 54.651 170.859 20.514 1.00 55.70 192 ALA B C 1
ATOM 3164 O O . ALA B 1 190 ? 53.648 170.701 21.214 1.00 55.94 192 ALA B O 1
ATOM 3166 N N . LEU B 1 191 ? 55.781 171.384 20.976 1.00 56.16 193 LEU B N 1
ATOM 3167 C CA . LEU B 1 191 ? 55.922 171.799 22.365 1.00 57.97 193 LEU B CA 1
ATOM 3168 C C . LEU B 1 191 ? 55.029 172.984 22.738 1.00 59.76 193 LEU B C 1
ATOM 3169 O O . LEU B 1 191 ? 54.377 172.959 23.783 1.00 59.89 193 LEU B O 1
ATOM 3174 N N . LEU B 1 192 ? 55.001 174.015 21.894 1.00 60.75 194 LEU B N 1
ATOM 3175 C CA . LEU B 1 192 ? 54.168 175.192 22.147 1.00 60.61 194 LEU B CA 1
ATOM 3176 C C . LEU B 1 192 ? 52.734 174.760 22.407 1.00 60.71 194 LEU B C 1
ATOM 3177 O O . LEU B 1 192 ? 52.198 174.949 23.502 1.00 60.12 194 LEU B O 1
ATOM 3182 N N . LYS B 1 193 ? 52.119 174.178 21.382 1.00 60.92 195 LYS B N 1
ATOM 3183 C CA . LYS B 1 193 ? 50.743 173.728 21.483 1.00 61.59 195 LYS B CA 1
ATOM 3184 C C . LYS B 1 193 ? 50.644 172.466 22.314 1.00 61.43 195 LYS B C 1
ATOM 3185 O O . LYS B 1 193 ? 49.645 171.756 22.256 1.00 61.61 195 LYS B O 1
ATOM 3191 N N . ASN B 1 194 ? 51.689 172.202 23.092 1.00 61.44 196 ASN B N 1
ATOM 3192 C CA . ASN B 1 194 ? 51.760 171.027 23.956 1.00 61.05 196 ASN B CA 1
ATOM 3193 C C . ASN B 1 194 ? 51.015 169.811 23.411 1.00 60.61 196 ASN B C 1
ATOM 3194 O O . ASN B 1 194 ? 50.227 169.183 24.123 1.00 59.22 196 ASN B O 1
ATOM 3199 N N . LEU B 1 195 ? 51.268 169.484 22.148 1.00 59.56 197 LEU B N 1
ATOM 3200 C CA . LEU B 1 195 ? 50.631 168.338 21.507 1.00 59.38 197 LEU B CA 1
ATOM 3201 C C . LEU B 1 195 ? 51.361 167.062 21.936 1.00 58.94 197 LEU B C 1
ATOM 3202 O O . LEU B 1 195 ? 52.590 166.999 21.886 1.00 60.33 197 LEU B O 1
ATOM 3207 N N . LYS B 1 196 ? 50.613 166.048 22.356 1.00 56.71 198 LYS B N 1
ATOM 3208 C CA . LYS B 1 196 ? 51.232 164.800 22.785 1.00 55.94 198 LYS B CA 1
ATOM 3209 C C . LYS B 1 196 ? 51.637 163.922 21.605 1.00 54.08 198 LYS B C 1
ATOM 3210 O O . LYS B 1 196 ? 50.789 163.511 20.805 1.00 54.27 198 LYS B O 1
ATOM 3216 N N . VAL B 1 197 ? 52.937 163.644 21.503 1.00 49.51 199 VAL B N 1
ATOM 3217 C CA . VAL B 1 197 ? 53.475 162.812 20.429 1.00 44.84 199 VAL B CA 1
ATOM 3218 C C . VAL B 1 197 ? 54.054 161.534 21.040 1.00 43.37 199 VAL B C 1
ATOM 3219 O O . VAL B 1 197 ? 53.772 160.424 20.585 1.00 42.20 199 VAL B O 1
ATOM 3231 N N . ASP B 1 199 ? 56.448 160.438 25.062 1.00 35.08 201 ASP B N 1
ATOM 3232 C CA . ASP B 1 199 ? 56.893 161.000 26.339 1.00 32.13 201 ASP B CA 1
ATOM 3233 C C . ASP B 1 199 ? 58.037 162.004 26.159 1.00 30.54 201 ASP B C 1
ATOM 3234 O O . ASP B 1 199 ? 58.797 161.952 25.186 1.00 28.03 201 ASP B O 1
ATOM 3239 N N . ALA B 1 200 ? 58.143 162.922 27.112 1.00 30.87 202 ALA B N 1
ATOM 3240 C CA . ALA B 1 200 ? 59.147 163.975 27.080 1.00 30.24 202 ALA B CA 1
ATOM 3241 C C . ALA B 1 200 ? 60.572 163.495 26.837 1.00 30.73 202 ALA B C 1
ATOM 3242 O O . ALA B 1 200 ? 61.259 164.005 25.943 1.00 32.37 202 ALA B O 1
ATOM 3244 N N . THR B 1 201 ? 61.021 162.519 27.620 1.00 28.88 203 THR B N 1
ATOM 3245 C CA . THR B 1 201 ? 62.385 162.014 27.484 1.00 28.04 203 THR B CA 1
ATOM 3246 C C . THR B 1 201 ? 62.724 161.560 26.069 1.00 27.95 203 THR B C 1
ATOM 3247 O O . THR B 1 201 ? 63.778 161.915 25.533 1.00 26.96 203 THR B O 1
ATOM 3251 N N . ALA B 1 202 ? 61.823 160.779 25.475 1.00 27.91 204 ALA B N 1
ATOM 3252 C CA . ALA B 1 202 ? 62.007 160.262 24.126 1.00 28.22 204 ALA B CA 1
ATOM 3253 C C . ALA B 1 202 ? 61.946 161.385 23.101 1.00 30.01 204 ALA B C 1
ATOM 3254 O O . ALA B 1 202 ? 62.787 161.463 22.200 1.00 30.45 204 ALA B O 1
ATOM 3256 N N . PHE B 1 203 ? 60.950 162.257 23.239 1.00 31.34 205 PHE B N 1
ATOM 3257 C CA . PHE B 1 203 ? 60.797 163.368 22.312 1.00 31.53 205 PHE B CA 1
ATOM 3258 C C . PHE B 1 203 ? 62.080 164.187 22.321 1.00 31.16 205 PHE B C 1
ATOM 3259 O O . PHE B 1 203 ? 62.640 164.506 21.270 1.00 30.21 205 PHE B O 1
ATOM 3267 N N . ALA B 1 204 ? 62.547 164.506 23.522 1.00 29.78 206 ALA B N 1
ATOM 3268 C CA . ALA B 1 204 ? 63.765 165.280 23.698 1.00 29.31 206 ALA B CA 1
ATOM 3269 C C . ALA B 1 204 ? 64.959 164.622 23.021 1.00 29.90 206 ALA B C 1
ATOM 3270 O O . ALA B 1 204 ? 65.811 165.307 22.444 1.00 29.48 206 ALA B O 1
ATOM 3272 N N . LEU B 1 205 ? 65.026 163.296 23.097 1.00 29.97 207 LEU B N 1
ATOM 3273 C CA . LEU B 1 205 ? 66.128 162.569 22.481 1.00 29.03 207 LEU B CA 1
ATOM 3274 C C . LEU B 1 205 ? 66.037 162.655 20.956 1.00 27.70 207 LEU B C 1
ATOM 3275 O O . LEU B 1 205 ? 67.028 162.942 20.290 1.00 26.31 207 LEU B O 1
ATOM 3280 N N . CYS B 1 206 ? 64.854 162.407 20.401 1.00 28.47 208 CYS B N 1
ATOM 3281 C CA . CYS B 1 206 ? 64.683 162.495 18.950 1.00 33.45 208 CYS B CA 1
ATOM 3282 C C . CYS B 1 206 ? 65.146 163.869 18.459 1.00 36.17 208 CYS B C 1
ATOM 3283 O O . CYS B 1 206 ? 65.859 163.980 17.458 1.00 36.02 208 CYS B O 1
ATOM 3286 N N . ARG B 1 207 ? 64.729 164.905 19.185 1.00 39.55 209 ARG B N 1
ATOM 3287 C CA . ARG B 1 207 ? 65.071 166.299 18.890 1.00 42.52 209 ARG B CA 1
ATOM 3288 C C . ARG B 1 207 ? 66.588 166.494 18.900 1.00 42.16 209 ARG B C 1
ATOM 3289 O O . ARG B 1 207 ? 67.173 166.927 17.907 1.00 42.04 209 ARG B O 1
ATOM 3297 N N . GLU B 1 208 ? 67.210 166.165 20.031 1.00 41.41 210 GLU B N 1
ATOM 3298 C CA . GLU B 1 208 ? 68.652 166.284 20.205 1.00 41.37 210 GLU B CA 1
ATOM 3299 C C . GLU B 1 208 ? 69.427 165.516 19.126 1.00 39.54 210 GLU B C 1
ATOM 3300 O O . GLU B 1 208 ? 70.401 166.029 18.580 1.00 40.72 210 GLU B O 1
ATOM 3306 N N . ARG B 1 209 ? 69.006 164.295 18.805 1.00 37.53 211 ARG B N 1
ATOM 3307 C CA . ARG B 1 209 ? 69.707 163.531 17.776 1.00 35.24 211 ARG B CA 1
ATOM 3308 C C . ARG B 1 209 ? 69.228 163.910 16.376 1.00 34.91 211 ARG B C 1
ATOM 3309 O O . ARG B 1 209 ? 69.757 163.429 15.373 1.00 32.94 211 ARG B O 1
ATOM 3317 N N . LYS B 1 210 ? 68.225 164.781 16.317 1.00 35.38 212 LYS B N 1
ATOM 3318 C CA . LYS B 1 210 ? 67.663 165.235 15.047 1.00 36.56 212 LYS B CA 1
ATOM 3319 C C . LYS B 1 210 ? 67.026 164.088 14.250 1.00 35.76 212 LYS B C 1
ATOM 3320 O O . LYS B 1 210 ? 67.163 164.012 13.028 1.00 33.17 212 LYS B O 1
ATOM 3326 N N . LEU B 1 211 ? 66.332 163.200 14.954 1.00 34.10 213 LEU B N 1
ATOM 3327 C CA . LEU B 1 211 ? 65.670 162.073 14.318 1.00 34.81 213 LEU B CA 1
ATOM 3328 C C . LEU B 1 211 ? 64.209 162.415 14.017 1.00 34.85 213 LEU B C 1
ATOM 3329 O O . LEU B 1 211 ? 63.387 162.463 14.927 1.00 34.04 213 LEU B O 1
ATOM 3334 N N . ASN B 1 212 ? 63.890 162.663 12.747 1.00 35.45 214 ASN B N 1
ATOM 3335 C CA . ASN B 1 212 ? 62.514 162.980 12.369 1.00 36.38 214 ASN B CA 1
ATOM 3336 C C . ASN B 1 212 ? 61.567 161.856 12.773 1.00 36.37 214 ASN B C 1
ATOM 3337 O O . ASN B 1 212 ? 61.918 160.675 12.711 1.00 37.14 214 ASN B O 1
ATOM 3342 N N . ILE B 1 213 ? 60.358 162.232 13.173 1.00 35.22 215 ILE B N 1
ATOM 3343 C CA . ILE B 1 213 ? 59.349 161.272 13.605 1.00 34.35 215 ILE B CA 1
ATOM 3344 C C . ILE B 1 213 ? 58.126 161.274 12.688 1.00 34.47 215 ILE B C 1
ATOM 3345 O O . ILE B 1 213 ? 57.807 162.280 12.055 1.00 34.18 215 ILE B O 1
ATOM 3350 N N . VAL B 1 214 ? 57.454 160.134 12.608 1.00 35.35 216 VAL B N 1
ATOM 3351 C CA . VAL B 1 214 ? 56.239 160.027 11.814 1.00 35.93 216 VAL B CA 1
ATOM 3352 C C . VAL B 1 214 ? 55.245 159.162 12.569 1.00 37.36 216 VAL B C 1
ATOM 3353 O O . VAL B 1 214 ? 55.372 157.940 12.608 1.00 39.58 216 VAL B O 1
ATOM 3357 N N . VAL B 1 215 ? 54.276 159.815 13.202 1.00 37.71 217 VAL B N 1
ATOM 3358 C CA . VAL B 1 215 ? 53.230 159.131 13.950 1.00 37.00 217 VAL B CA 1
ATOM 3359 C C . VAL B 1 215 ? 52.195 158.662 12.932 1.00 38.64 217 VAL B C 1
ATOM 3360 O O . VAL B 1 215 ? 51.809 159.422 12.049 1.00 39.22 217 VAL B O 1
ATOM 3364 N N . PHE B 1 216 ? 51.749 157.417 13.038 1.00 39.04 218 PHE B N 1
ATOM 3365 C CA . PHE B 1 216 ? 50.762 156.910 12.098 1.00 37.72 218 PHE B CA 1
ATOM 3366 C C . PHE B 1 216 ? 50.092 155.683 12.681 1.00 38.40 218 PHE B C 1
ATOM 3367 O O . PHE B 1 216 ? 50.658 155.024 13.553 1.00 38.44 218 PHE B O 1
ATOM 3375 N N . GLY B 1 217 ? 48.879 155.390 12.216 1.00 37.43 219 GLY B N 1
ATOM 3376 C CA . GLY B 1 217 ? 48.161 154.229 12.709 1.00 38.12 219 GLY B CA 1
ATOM 3377 C C . GLY B 1 217 ? 48.504 153.051 11.827 1.00 38.59 219 GLY B C 1
ATOM 3378 O O . GLY B 1 217 ? 48.095 153.012 10.669 1.00 38.83 219 GLY B O 1
ATOM 3379 N N . ILE B 1 218 ? 49.252 152.091 12.362 1.00 37.90 220 ILE B N 1
ATOM 3380 C CA . ILE B 1 218 ? 49.652 150.940 11.567 1.00 37.27 220 ILE B CA 1
ATOM 3381 C C . ILE B 1 218 ? 48.506 149.957 11.328 1.00 37.70 220 ILE B C 1
ATOM 3382 O O . ILE B 1 218 ? 48.501 149.242 10.316 1.00 37.71 220 ILE B O 1
ATOM 3387 N N . ALA B 1 219 ? 47.533 149.921 12.236 1.00 36.70 221 ALA B N 1
ATOM 3388 C CA . ALA B 1 219 ? 46.407 149.006 12.066 1.00 39.00 221 ALA B CA 1
ATOM 3389 C C . ALA B 1 219 ? 45.688 149.253 10.727 1.00 41.67 221 ALA B C 1
ATOM 3390 O O . ALA B 1 219 ? 45.287 148.304 10.048 1.00 41.84 221 ALA B O 1
ATOM 3392 N N . LYS B 1 220 ? 45.527 150.517 10.340 1.00 42.94 222 LYS B N 1
ATOM 3393 C CA . LYS B 1 220 ? 44.878 150.813 9.070 1.00 45.56 222 LYS B CA 1
ATOM 3394 C C . LYS B 1 220 ? 45.750 150.168 8.008 1.00 46.97 222 LYS B C 1
ATOM 3395 O O . LYS B 1 220 ? 46.832 150.667 7.692 1.00 46.58 222 LYS B O 1
ATOM 3401 N N . GLU B 1 221 ? 45.275 149.056 7.462 1.00 47.12 223 GLU B N 1
ATOM 3402 C CA . GLU B 1 221 ? 46.023 148.332 6.453 1.00 48.69 223 GLU B CA 1
ATOM 3403 C C . GLU B 1 221 ? 46.540 149.227 5.328 1.00 47.61 223 GLU B C 1
ATOM 3404 O O . GLU B 1 221 ? 45.812 150.072 4.800 1.00 48.46 223 GLU B O 1
ATOM 3410 N N . GLY B 1 222 ? 47.811 149.038 4.986 1.00 45.81 224 GLY B N 1
ATOM 3411 C CA . GLY B 1 222 ? 48.436 149.796 3.921 1.00 42.93 224 GLY B CA 1
ATOM 3412 C C . GLY B 1 222 ? 49.039 151.134 4.303 1.00 42.85 224 GLY B C 1
ATOM 3413 O O . GLY B 1 222 ? 49.717 151.755 3.479 1.00 42.28 224 GLY B O 1
ATOM 3414 N N . SER B 1 223 ? 48.816 151.588 5.534 1.00 41.49 225 SER B N 1
ATOM 3415 C CA . SER B 1 223 ? 49.352 152.885 5.942 1.00 41.82 225 SER B CA 1
ATOM 3416 C C . SER B 1 223 ? 50.874 152.942 6.064 1.00 42.52 225 SER B C 1
ATOM 3417 O O . SER B 1 223 ? 51.481 153.988 5.809 1.00 43.04 225 SER B O 1
ATOM 3420 N N . LEU B 1 224 ? 51.500 151.833 6.444 1.00 41.42 226 LEU B N 1
ATOM 3421 C CA . LEU B 1 224 ? 52.952 151.820 6.562 1.00 41.12 226 LEU B CA 1
ATOM 3422 C C . LEU B 1 224 ? 53.547 152.087 5.186 1.00 41.89 226 LEU B C 1
ATOM 3423 O O . LEU B 1 224 ? 54.359 153.001 5.013 1.00 42.15 226 LEU B O 1
ATOM 3428 N N . LYS B 1 225 ? 53.126 151.289 4.207 1.00 43.10 227 LYS B N 1
ATOM 3429 C CA . LYS B 1 225 ? 53.610 151.424 2.838 1.00 44.66 227 LYS B CA 1
ATOM 3430 C C . LYS B 1 225 ? 53.456 152.849 2.321 1.00 45.86 227 LYS B C 1
ATOM 3431 O O . LYS B 1 225 ? 54.292 153.336 1.560 1.00 45.02 227 LYS B O 1
ATOM 3437 N N . ARG B 1 226 ? 52.380 153.513 2.732 1.00 45.92 228 ARG B N 1
ATOM 3438 C CA . ARG B 1 226 ? 52.141 154.880 2.305 1.00 46.60 228 ARG B CA 1
ATOM 3439 C C . ARG B 1 226 ? 53.169 155.831 2.915 1.00 45.34 228 ARG B C 1
ATOM 3440 O O . ARG B 1 226 ? 53.677 156.726 2.237 1.00 44.60 228 ARG B O 1
ATOM 3448 N N . VAL B 1 227 ? 53.485 155.642 4.192 1.00 44.25 229 VAL B N 1
ATOM 3449 C CA . VAL B 1 227 ? 54.458 156.515 4.829 1.00 43.29 229 VAL B CA 1
ATOM 3450 C C . VAL B 1 227 ? 55.808 156.342 4.157 1.00 44.90 229 VAL B C 1
ATOM 3451 O O . VAL B 1 227 ? 56.504 157.321 3.886 1.00 44.83 229 VAL B O 1
ATOM 3455 N N . ILE B 1 228 ? 56.168 155.095 3.871 1.00 45.38 230 ILE B N 1
ATOM 3456 C CA . ILE B 1 228 ? 57.449 154.803 3.243 1.00 46.97 230 ILE B CA 1
ATOM 3457 C C . ILE B 1 228 ? 57.576 155.347 1.830 1.00 47.97 230 ILE B C 1
ATOM 3458 O O . ILE B 1 228 ? 58.680 155.659 1.375 1.00 48.82 230 ILE B O 1
ATOM 3463 N N . THR B 1 229 ? 56.449 155.468 1.138 1.00 49.20 231 THR B N 1
ATOM 3464 C CA . THR B 1 229 ? 56.455 155.964 -0.231 1.00 49.76 231 THR B CA 1
ATOM 3465 C C . THR B 1 229 ? 56.199 157.462 -0.329 1.00 49.83 231 THR B C 1
ATOM 3466 O O . THR B 1 229 ? 56.305 158.036 -1.409 1.00 51.04 231 THR B O 1
ATOM 3470 N N . GLY B 1 230 ? 55.848 158.092 0.788 1.00 49.44 232 GLY B N 1
ATOM 3471 C CA . GLY B 1 230 ? 55.617 159.525 0.771 1.00 49.33 232 GLY B CA 1
ATOM 3472 C C . GLY B 1 230 ? 54.177 160.001 0.695 1.00 50.40 232 GLY B C 1
ATOM 3473 O O . GLY B 1 230 ? 53.927 161.203 0.773 1.00 50.05 232 GLY B O 1
ATOM 3474 N N . GLU B 1 231 ? 53.225 159.084 0.544 1.00 51.70 233 GLU B N 1
ATOM 3475 C CA . GLU B 1 231 ? 51.809 159.460 0.469 1.00 53.51 233 GLU B CA 1
ATOM 3476 C C . GLU B 1 231 ? 51.435 160.300 1.684 1.00 53.58 233 GLU B C 1
ATOM 3477 O O . GLU B 1 231 ? 52.205 160.380 2.638 1.00 55.81 233 GLU B O 1
ATOM 3483 N N . ASP B 1 232 ? 50.271 160.939 1.659 1.00 52.44 234 ASP B N 1
ATOM 3484 C CA . ASP B 1 232 ? 49.867 161.714 2.821 1.00 52.99 234 ASP B CA 1
ATOM 3485 C C . ASP B 1 232 ? 49.323 160.715 3.823 1.00 52.51 234 ASP B C 1
ATOM 3486 O O . ASP B 1 232 ? 48.197 160.237 3.692 1.00 53.76 234 ASP B O 1
ATOM 3491 N N . GLU B 1 233 ? 50.140 160.391 4.817 1.00 50.92 235 GLU B N 1
ATOM 3492 C CA . GLU B 1 233 ? 49.758 159.438 5.839 1.00 48.00 235 GLU B CA 1
ATOM 3493 C C . GLU B 1 233 ? 50.469 159.842 7.115 1.00 45.83 235 GLU B C 1
ATOM 3494 O O . GLU B 1 233 ? 51.637 160.229 7.078 1.00 44.69 235 GLU B O 1
ATOM 3500 N N . GLY B 1 234 ? 49.756 159.764 8.236 1.00 43.47 236 GLY B N 1
ATOM 3501 C CA . GLY B 1 234 ? 50.331 160.136 9.514 1.00 41.64 236 GLY B CA 1
ATOM 3502 C C . GLY B 1 234 ? 50.905 161.542 9.536 1.00 40.24 236 GLY B C 1
ATOM 3503 O O . GLY B 1 234 ? 50.866 162.259 8.541 1.00 41.43 236 GLY B O 1
ATOM 3504 N N . THR B 1 235 ? 51.452 161.929 10.680 1.00 39.28 237 THR B N 1
ATOM 3505 C CA . THR B 1 235 ? 52.046 163.247 10.872 1.00 38.83 237 THR B CA 1
ATOM 3506 C C . THR B 1 235 ? 53.563 163.164 10.901 1.00 38.38 237 THR B C 1
ATOM 3507 O O . THR B 1 235 ? 54.123 162.277 11.524 1.00 39.93 237 THR B O 1
ATOM 3511 N N . LEU B 1 236 ? 54.229 164.101 10.244 1.00 39.87 238 LEU B N 1
ATOM 3512 C CA . LEU B 1 236 ? 55.685 164.133 10.238 1.00 39.87 238 LEU B CA 1
ATOM 3513 C C . LEU B 1 236 ? 56.169 165.174 11.238 1.00 41.96 238 LEU B C 1
ATOM 3514 O O . LEU B 1 236 ? 55.810 166.344 11.128 1.00 43.47 238 LEU B O 1
ATOM 3519 N N . VAL B 1 237 ? 56.971 164.750 12.212 1.00 43.19 239 VAL B N 1
ATOM 3520 C CA . VAL B 1 237 ? 57.518 165.658 13.220 1.00 44.09 239 VAL B CA 1
ATOM 3521 C C . VAL B 1 237 ? 58.999 165.840 12.887 1.00 47.04 239 VAL B C 1
ATOM 3522 O O . VAL B 1 237 ? 59.794 164.925 13.081 1.00 48.11 239 VAL B O 1
ATOM 3526 N N . HIS B 1 238 ? 59.375 167.018 12.399 1.00 49.85 240 HIS B N 1
ATOM 3527 C CA . HIS B 1 238 ? 60.761 167.254 11.993 1.00 53.44 240 HIS B CA 1
ATOM 3528 C C . HIS B 1 238 ? 61.449 168.487 12.576 1.00 55.30 240 HIS B C 1
ATOM 3529 O O . HIS B 1 238 ? 60.889 169.215 13.397 1.00 55.20 240 HIS B O 1
ATOM 3536 N N . CYS B 1 239 ? 62.674 168.707 12.109 1.00 57.79 241 CYS B N 1
ATOM 3537 C CA . CYS B 1 239 ? 63.509 169.833 12.518 1.00 61.41 241 CYS B CA 1
ATOM 3538 C C . CYS B 1 239 ? 63.286 171.047 11.604 1.00 62.65 241 CYS B C 1
ATOM 3539 O O . CYS B 1 239 ? 64.070 171.220 10.641 1.00 63.66 241 CYS B O 1
ATOM 3543 N N . GLN C 1 4 ? 1.452 155.804 -33.871 1.00 66.78 6 GLN C N 1
ATOM 3544 C CA . GLN C 1 4 ? 2.746 156.417 -33.451 1.00 67.81 6 GLN C CA 1
ATOM 3545 C C . GLN C 1 4 ? 2.900 156.358 -31.926 1.00 67.24 6 GLN C C 1
ATOM 3546 O O . GLN C 1 4 ? 3.551 155.453 -31.393 1.00 66.89 6 GLN C O 1
ATOM 3552 N N . ILE C 1 5 ? 2.288 157.320 -31.235 1.00 65.36 7 ILE C N 1
ATOM 3553 C CA . ILE C 1 5 ? 2.343 157.405 -29.775 1.00 63.23 7 ILE C CA 1
ATOM 3554 C C . ILE C 1 5 ? 1.268 156.557 -29.086 1.00 61.56 7 ILE C C 1
ATOM 3555 O O . ILE C 1 5 ? 0.093 156.6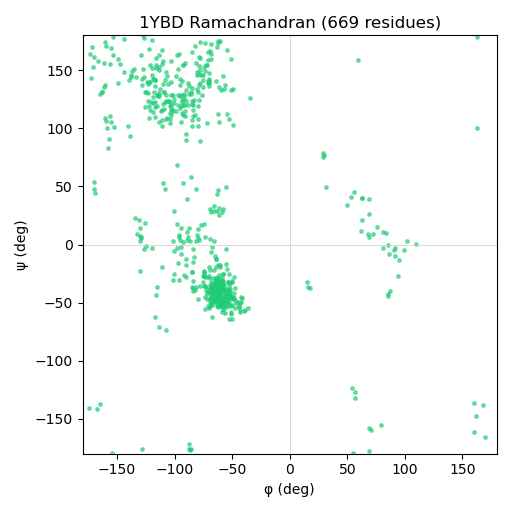35 -29.426 1.00 61.75 7 ILE C O 1
ATOM 3560 N N . LYS C 1 6 ? 1.678 155.764 -28.105 1.00 59.22 8 LYS C N 1
ATOM 3561 C CA . LYS C 1 6 ? 0.754 154.910 -27.366 1.00 58.47 8 LYS C CA 1
ATOM 3562 C C . LYS C 1 6 ? 0.063 155.667 -26.227 1.00 57.93 8 LYS C C 1
ATOM 3563 O O . LYS C 1 6 ? -1.132 155.483 -25.983 1.00 58.30 8 LYS C O 1
ATOM 3569 N N . TYR C 1 7 ? 0.823 156.515 -25.536 1.00 56.04 9 TYR C N 1
ATOM 3570 C CA . TYR C 1 7 ? 0.312 157.304 -24.422 1.00 53.40 9 TYR C CA 1
ATOM 3571 C C . TYR C 1 7 ? 0.590 158.789 -24.651 1.00 52.72 9 TYR C C 1
ATOM 3572 O O . TYR C 1 7 ? 1.745 159.202 -24.738 1.00 52.71 9 TYR C O 1
ATOM 3581 N N . LYS C 1 8 ? -0.470 159.588 -24.735 1.00 52.53 10 LYS C N 1
ATOM 3582 C CA . LYS C 1 8 ? -0.345 161.026 -24.974 1.00 51.82 10 LYS C CA 1
ATOM 3583 C C . LYS C 1 8 ? 0.150 161.768 -23.737 1.00 49.67 10 LYS C C 1
ATOM 3584 O O . LYS C 1 8 ? 1.153 162.480 -23.788 1.00 49.28 10 LYS C O 1
ATOM 3590 N N . ARG C 1 9 ? -0.562 161.595 -22.628 1.00 48.16 11 ARG C N 1
ATOM 3591 C CA . ARG C 1 9 ? -0.208 162.234 -21.361 1.00 44.94 11 ARG C CA 1
ATOM 3592 C C . ARG C 1 9 ? 0.191 161.167 -20.363 1.00 42.40 11 ARG C C 1
ATOM 3593 O O . ARG C 1 9 ? -0.551 160.211 -20.132 1.00 42.21 11 ARG C O 1
ATOM 3601 N N . VAL C 1 10 ? 1.359 161.332 -19.757 1.00 38.51 12 VAL C N 1
ATOM 3602 C CA . VAL C 1 10 ? 1.826 160.338 -18.810 1.00 35.94 12 VAL C CA 1
ATOM 3603 C C . VAL C 1 10 ? 2.350 160.939 -17.528 1.00 35.25 12 VAL C C 1
ATOM 3604 O O . VAL C 1 10 ? 2.954 162.012 -17.530 1.00 36.02 12 VAL C O 1
ATOM 3608 N N . LEU C 1 11 ? 2.108 160.256 -16.420 1.00 33.82 13 LEU C N 1
ATOM 3609 C CA . LEU C 1 11 ? 2.659 160.734 -15.169 1.00 32.73 13 LEU C CA 1
ATOM 3610 C C . LEU C 1 11 ? 3.781 159.758 -14.825 1.00 30.66 13 LEU C C 1
ATOM 3611 O O . LEU C 1 11 ? 3.530 158.601 -14.478 1.00 28.32 13 LEU C O 1
ATOM 3616 N N . LEU C 1 12 ? 5.016 160.236 -14.964 1.00 29.98 14 LEU C N 1
ATOM 3617 C CA . LEU C 1 12 ? 6.211 159.440 -14.699 1.00 31.07 14 LEU C CA 1
ATOM 3618 C C . LEU C 1 12 ? 6.702 159.584 -13.282 1.00 30.65 14 LEU C C 1
ATOM 3619 O O . LEU C 1 12 ? 7.047 160.679 -12.847 1.00 32.44 14 LEU C O 1
ATOM 3624 N N . LYS C 1 13 ? 6.754 158.468 -12.570 1.00 30.78 15 LYS C N 1
ATOM 3625 C CA . LYS C 1 13 ? 7.213 158.469 -11.188 1.00 30.87 15 LYS C CA 1
ATOM 3626 C C . LYS C 1 13 ? 8.708 158.155 -11.123 1.00 29.60 15 LYS C C 1
ATOM 3627 O O . LYS C 1 13 ? 9.154 157.126 -11.612 1.00 30.62 15 LYS C O 1
ATOM 3633 N N . LEU C 1 14 ? 9.483 159.055 -10.532 1.00 29.14 16 LEU C N 1
ATOM 3634 C CA . LEU C 1 14 ? 10.920 158.852 -10.396 1.00 28.95 16 LEU C CA 1
ATOM 3635 C C . LEU C 1 14 ? 11.310 158.824 -8.936 1.00 29.01 16 LEU C C 1
ATOM 3636 O O . LEU C 1 14 ? 10.983 159.733 -8.180 1.00 30.99 16 LEU C O 1
ATOM 3641 N N . SER C 1 15 ? 12.010 157.779 -8.528 1.00 30.60 17 SER C N 1
ATOM 3642 C CA . SER C 1 15 ? 12.447 157.699 -7.148 1.00 31.79 17 SER C CA 1
ATOM 3643 C C . SER C 1 15 ? 13.654 158.616 -7.100 1.00 31.38 17 SER C C 1
ATOM 3644 O O . SER C 1 15 ? 14.304 158.834 -8.118 1.00 32.16 17 SER C O 1
ATOM 3647 N N . GLY C 1 16 ? 13.948 159.171 -5.936 1.00 31.77 18 GLY C N 1
ATOM 3648 C CA . GLY C 1 16 ? 15.107 160.036 -5.835 1.00 31.02 18 GLY C CA 1
ATOM 3649 C C . GLY C 1 16 ? 16.358 159.220 -6.105 1.00 32.33 18 GLY C C 1
ATOM 3650 O O . GLY C 1 16 ? 17.355 159.736 -6.604 1.00 32.41 18 GLY C O 1
ATOM 3651 N N . GLU C 1 17 ? 16.299 157.933 -5.781 1.00 31.55 19 GLU C N 1
ATOM 3652 C CA . GLU C 1 17 ? 17.433 157.046 -5.991 1.00 31.18 19 GLU C CA 1
ATOM 3653 C C . GLU C 1 17 ? 17.802 156.901 -7.460 1.00 30.17 19 GLU C C 1
ATOM 3654 O O . GLU C 1 17 ? 18.972 156.700 -7.784 1.00 31.73 19 GLU C O 1
ATOM 3660 N N . SER C 1 18 ? 16.822 157.008 -8.350 1.00 28.34 20 SER C N 1
ATOM 3661 C CA . SER C 1 18 ? 17.103 156.874 -9.771 1.00 28.47 20 SER C CA 1
ATOM 3662 C C . SER C 1 18 ? 17.945 158.014 -10.346 1.00 29.22 20 SER C C 1
ATOM 3663 O O . SER C 1 18 ? 18.274 157.993 -11.527 1.00 30.57 20 SER C O 1
ATOM 3666 N N . LEU C 1 19 ? 18.281 159.006 -9.523 1.00 30.58 21 LEU C N 1
ATOM 3667 C CA . LEU C 1 19 ? 19.094 160.146 -9.959 1.00 31.14 21 LEU C CA 1
ATOM 3668 C C . LEU C 1 19 ? 20.469 160.052 -9.313 1.00 32.58 21 LEU C C 1
ATOM 3669 O O . LEU C 1 19 ? 21.368 160.857 -9.577 1.00 32.27 21 LEU C O 1
ATOM 3682 N N . GLY C 1 21 ? 22.466 157.273 -9.486 1.00 40.78 23 GLY C N 1
ATOM 3683 C CA . GLY C 1 21 ? 23.410 156.480 -10.244 1.00 43.31 23 GLY C CA 1
ATOM 3684 C C . GLY C 1 21 ? 24.017 155.453 -9.306 1.00 46.50 23 GLY C C 1
ATOM 3685 O O . GLY C 1 21 ? 23.311 154.861 -8.484 1.00 46.22 23 GLY C O 1
ATOM 3686 N N . SER C 1 22 ? 25.327 155.248 -9.412 1.00 48.36 24 SER C N 1
ATOM 3687 C CA . SER C 1 22 ? 26.023 154.289 -8.559 1.00 49.30 24 SER C CA 1
ATOM 3688 C C . SER C 1 22 ? 26.579 154.961 -7.304 1.00 49.33 24 SER C C 1
ATOM 3689 O O . SER C 1 22 ? 27.244 154.316 -6.495 1.00 50.27 24 SER C O 1
ATOM 3692 N N . ASP C 1 23 ? 26.315 156.255 -7.148 1.00 49.00 25 ASP C N 1
ATOM 3693 C CA . ASP C 1 23 ? 26.796 156.995 -5.987 1.00 48.17 25 ASP C CA 1
ATOM 3694 C C . ASP C 1 23 ? 26.089 156.539 -4.715 1.00 48.30 25 ASP C C 1
ATOM 3695 O O . ASP C 1 23 ? 25.052 155.876 -4.767 1.00 47.89 25 ASP C O 1
ATOM 3700 N N . PRO C 1 24 ? 26.654 156.880 -3.547 1.00 48.31 26 PRO C N 1
ATOM 3701 C CA . PRO C 1 24 ? 26.083 156.510 -2.250 1.00 48.97 26 PRO C CA 1
ATOM 3702 C C . PRO C 1 24 ? 25.006 157.496 -1.787 1.00 49.14 26 PRO C C 1
ATOM 3703 O O . PRO C 1 24 ? 24.239 157.210 -0.868 1.00 48.25 26 PRO C O 1
ATOM 3707 N N . PHE C 1 25 ? 24.956 158.660 -2.426 1.00 49.58 27 PHE C N 1
ATOM 3708 C CA . PHE C 1 25 ? 23.971 159.667 -2.068 1.00 49.76 27 PHE C CA 1
ATOM 3709 C C . PHE C 1 25 ? 23.951 160.830 -3.041 1.00 47.90 27 PHE C C 1
ATOM 3710 O O . PHE C 1 25 ? 24.828 160.960 -3.890 1.00 48.18 27 PHE C O 1
ATOM 3718 N N . GLY C 1 26 ? 22.936 161.676 -2.894 1.00 45.33 28 GLY C N 1
ATOM 3719 C CA . GLY C 1 26 ? 22.807 162.855 -3.725 1.00 41.40 28 GLY C CA 1
ATOM 3720 C C . GLY C 1 26 ? 22.449 162.620 -5.167 1.00 39.01 28 GLY C C 1
ATOM 3721 O O . GLY C 1 26 ? 21.919 161.571 -5.518 1.00 40.20 28 GLY C O 1
ATOM 3722 N N . ILE C 1 27 ? 22.740 163.610 -6.002 1.00 37.79 29 ILE C N 1
ATOM 3723 C CA . ILE C 1 27 ? 22.451 163.526 -7.426 1.00 37.93 29 ILE C CA 1
ATOM 3724 C C . ILE C 1 27 ? 23.740 163.334 -8.223 1.00 39.16 29 ILE C C 1
ATOM 3725 O O . ILE C 1 27 ? 24.694 164.085 -8.049 1.00 39.31 29 ILE C O 1
ATOM 3730 N N . ASN C 1 28 ? 23.768 162.328 -9.093 1.00 40.68 30 ASN C N 1
ATOM 3731 C CA . ASN C 1 28 ? 24.944 162.066 -9.922 1.00 41.80 30 ASN C CA 1
ATOM 3732 C C . ASN C 1 28 ? 24.773 162.739 -11.279 1.00 41.18 30 ASN C C 1
ATOM 3733 O O . ASN C 1 28 ? 23.874 162.399 -12.043 1.00 41.54 30 ASN C O 1
ATOM 3738 N N . HIS C 1 29 ? 25.655 163.680 -11.582 1.00 41.55 31 HIS C N 1
ATOM 3739 C CA . HIS C 1 29 ? 25.566 164.431 -12.825 1.00 42.60 31 HIS C CA 1
ATOM 3740 C C . HIS C 1 29 ? 25.241 163.645 -14.078 1.00 42.55 31 HIS C C 1
ATOM 3741 O O . HIS C 1 29 ? 24.262 163.939 -14.766 1.00 40.73 31 HIS C O 1
ATOM 3748 N N . ASP C 1 30 ? 26.067 162.658 -14.393 1.00 42.63 32 ASP C N 1
ATOM 3749 C CA . ASP C 1 30 ? 25.826 161.888 -15.594 1.00 43.27 32 ASP C CA 1
ATOM 3750 C C . ASP C 1 30 ? 24.496 161.164 -15.578 1.00 42.00 32 ASP C C 1
ATOM 3751 O O . ASP C 1 30 ? 23.857 161.014 -16.617 1.00 42.83 32 ASP C O 1
ATOM 3756 N N . THR C 1 31 ? 24.054 160.737 -14.404 1.00 39.73 33 THR C N 1
ATOM 3757 C CA . THR C 1 31 ? 22.784 160.032 -14.326 1.00 38.24 33 THR C CA 1
ATOM 3758 C C . THR C 1 31 ? 21.593 160.939 -14.596 1.00 37.64 33 THR C C 1
ATOM 3759 O O . THR C 1 31 ? 20.722 160.610 -15.400 1.00 36.56 33 THR C O 1
ATOM 3763 N N . ILE C 1 32 ? 21.546 162.083 -13.925 1.00 36.56 34 ILE C N 1
ATOM 3764 C CA . ILE C 1 32 ? 20.425 162.987 -14.116 1.00 36.33 34 ILE C CA 1
ATOM 3765 C C . ILE C 1 32 ? 20.389 163.509 -15.554 1.00 37.91 34 ILE C C 1
ATOM 3766 O O . ILE C 1 32 ? 19.311 163.693 -16.127 1.00 37.54 34 ILE C O 1
ATOM 3771 N N . VAL C 1 33 ? 21.560 163.729 -16.148 1.00 38.66 35 VAL C N 1
ATOM 3772 C CA . VAL C 1 33 ? 21.611 164.219 -17.522 1.00 39.31 35 VAL C CA 1
ATOM 3773 C C . VAL C 1 33 ? 21.094 163.147 -18.476 1.00 39.65 35 VAL C C 1
ATOM 3774 O O . VAL C 1 33 ? 20.431 163.457 -19.465 1.00 40.19 35 VAL C O 1
ATOM 3778 N N . GLN C 1 34 ? 21.385 161.887 -18.166 1.00 39.00 36 GLN C N 1
ATOM 3779 C CA . GLN C 1 34 ? 20.921 160.775 -18.983 1.00 40.05 36 GLN C CA 1
ATOM 3780 C C . GLN C 1 34 ? 19.399 160.625 -18.886 1.00 40.15 36 GLN C C 1
ATOM 3781 O O . GLN C 1 34 ? 18.705 160.562 -19.903 1.00 39.06 36 GLN C O 1
ATOM 3787 N N . THR C 1 35 ? 18.887 160.572 -17.658 1.00 40.15 37 THR C N 1
ATOM 3788 C CA . THR C 1 35 ? 17.449 160.429 -17.430 1.00 38.89 37 THR C CA 1
ATOM 3789 C C . THR C 1 35 ? 16.657 161.578 -18.049 1.00 38.09 37 THR C C 1
ATOM 3790 O O . THR C 1 35 ? 15.653 161.351 -18.731 1.00 35.85 37 THR C O 1
ATOM 3794 N N . VAL C 1 36 ? 17.096 162.809 -17.807 1.00 36.99 38 VAL C N 1
ATOM 3795 C CA . VAL C 1 36 ? 16.393 163.951 -18.362 1.00 38.14 38 VAL C CA 1
ATOM 3796 C C . VAL C 1 36 ? 16.365 163.818 -19.865 1.00 38.73 38 VAL C C 1
ATOM 3797 O O . VAL C 1 36 ? 15.301 163.890 -20.478 1.00 39.58 38 VAL C O 1
ATOM 3801 N N . GLY C 1 37 ? 17.539 163.603 -20.452 1.00 40.86 39 GLY C N 1
ATOM 3802 C CA . GLY C 1 37 ? 17.641 163.450 -21.894 1.00 40.28 39 GLY C CA 1
ATOM 3803 C C . GLY C 1 37 ? 16.633 162.472 -22.469 1.00 41.03 39 GLY C C 1
ATOM 3804 O O . GLY C 1 37 ? 15.988 162.752 -23.480 1.00 42.91 39 GLY C O 1
ATOM 3805 N N . GLU C 1 38 ? 16.493 161.321 -21.826 1.00 41.45 40 GLU C N 1
ATOM 3806 C CA . GLU C 1 38 ? 15.550 160.312 -22.280 1.00 42.78 40 GLU C CA 1
ATOM 3807 C C . GLU C 1 38 ? 14.107 160.795 -22.280 1.00 43.61 40 GLU C C 1
ATOM 3808 O O . GLU C 1 38 ? 13.328 160.425 -23.154 1.00 45.24 40 GLU C O 1
ATOM 3814 N N . ILE C 1 39 ? 13.744 161.611 -21.296 1.00 43.00 41 ILE C N 1
ATOM 3815 C CA . ILE C 1 39 ? 12.383 162.129 -21.216 1.00 42.14 41 ILE C CA 1
ATOM 3816 C C . ILE C 1 39 ? 12.233 163.263 -22.230 1.00 42.76 41 ILE C C 1
ATOM 3817 O O . ILE C 1 39 ? 11.177 163.434 -22.841 1.00 41.53 41 ILE C O 1
ATOM 3822 N N . ALA C 1 40 ? 13.303 164.034 -22.403 1.00 43.37 42 ALA C N 1
ATOM 3823 C CA . ALA C 1 40 ? 13.312 165.139 -23.350 1.00 44.80 42 ALA C CA 1
ATOM 3824 C C . ALA C 1 40 ? 12.993 164.583 -24.726 1.00 46.44 42 ALA C C 1
ATOM 3825 O O . ALA C 1 40 ? 12.486 165.286 -25.596 1.00 48.05 42 ALA C O 1
ATOM 3827 N N . GLU C 1 41 ? 13.290 163.302 -24.904 1.00 47.08 43 GLU C N 1
ATOM 3828 C CA . GLU C 1 41 ? 13.058 162.612 -26.161 1.00 48.76 43 GLU C CA 1
ATOM 3829 C C . GLU C 1 41 ? 11.569 162.384 -26.429 1.00 48.12 43 GLU C C 1
ATOM 3830 O O . GLU C 1 41 ? 11.071 162.736 -27.496 1.00 48.39 43 GLU C O 1
ATOM 3836 N N . VAL C 1 42 ? 10.861 161.786 -25.472 1.00 47.59 44 VAL C N 1
ATOM 3837 C CA . VAL C 1 42 ? 9.433 161.535 -25.639 1.00 45.87 44 VAL C CA 1
ATOM 3838 C C . VAL C 1 42 ? 8.650 162.842 -25.624 1.00 46.55 44 VAL C C 1
ATOM 3839 O O . VAL C 1 42 ? 7.585 162.940 -26.231 1.00 46.86 44 VAL C O 1
ATOM 3843 N N . VAL C 1 43 ? 9.168 163.846 -24.925 1.00 45.55 45 VAL C N 1
ATOM 3844 C CA . VAL C 1 43 ? 8.492 165.132 -24.876 1.00 46.37 45 VAL C CA 1
ATOM 3845 C C . VAL C 1 43 ? 8.458 165.699 -26.290 1.00 47.80 45 VAL C C 1
ATOM 3846 O O . VAL C 1 43 ? 7.395 166.051 -26.799 1.00 49.38 45 VAL C O 1
ATOM 3850 N N . LYS C 1 44 ? 9.620 165.773 -26.929 1.00 48.54 46 LYS C N 1
ATOM 3851 C CA . LYS C 1 44 ? 9.706 166.278 -28.296 1.00 50.21 46 LYS C CA 1
ATOM 3852 C C . LYS C 1 44 ? 8.773 165.502 -29.231 1.00 50.37 46 LYS C C 1
ATOM 3853 O O . LYS C 1 44 ? 8.391 165.997 -30.287 1.00 50.92 46 LYS C O 1
ATOM 3867 N N . GLY C 1 46 ? 5.823 164.924 -28.708 1.00 51.87 48 GLY C N 1
ATOM 3868 C CA . GLY C 1 46 ? 4.463 165.354 -28.428 1.00 50.28 48 GLY C CA 1
ATOM 3869 C C . GLY C 1 46 ? 3.794 164.735 -27.213 1.00 48.47 48 GLY C C 1
ATOM 3870 O O . GLY C 1 46 ? 2.567 164.770 -27.097 1.00 49.24 48 GLY C O 1
ATOM 3871 N N . VAL C 1 47 ? 4.578 164.164 -26.306 1.00 46.81 49 VAL C N 1
ATOM 3872 C CA . VAL C 1 47 ? 4.004 163.566 -25.106 1.00 44.08 49 VAL C CA 1
ATOM 3873 C C . VAL C 1 47 ? 4.018 164.574 -23.971 1.00 42.34 49 VAL C C 1
ATOM 3874 O O . VAL C 1 47 ? 5.047 165.185 -23.681 1.00 41.30 49 VAL C O 1
ATOM 3878 N N . GLN C 1 48 ? 2.866 164.751 -23.340 1.00 41.36 50 GLN C N 1
ATOM 3879 C CA . GLN C 1 48 ? 2.742 165.668 -22.218 1.00 40.29 50 GLN C CA 1
ATOM 3880 C C . GLN C 1 48 ? 3.182 164.853 -21.011 1.00 38.18 50 GLN C C 1
ATOM 3881 O O . GLN C 1 48 ? 2.597 163.812 -20.702 1.00 37.48 50 GLN C O 1
ATOM 3887 N N . VAL C 1 49 ? 4.221 165.326 -20.334 1.00 37.26 51 VAL C N 1
ATOM 3888 C CA . VAL C 1 49 ? 4.772 164.594 -19.204 1.00 34.44 51 VAL C CA 1
ATOM 3889 C C . VAL C 1 49 ? 4.790 165.286 -17.860 1.00 33.12 51 VAL C C 1
ATOM 3890 O O . VAL C 1 49 ? 5.378 166.353 -17.699 1.00 32.37 51 VAL C O 1
ATOM 3894 N N . GLY C 1 50 ? 4.151 164.650 -16.888 1.00 32.02 52 GLY C N 1
ATOM 3895 C CA . GLY C 1 50 ? 4.140 165.185 -15.546 1.00 30.49 52 GLY C CA 1
ATOM 3896 C C . GLY C 1 50 ? 5.037 164.276 -14.731 1.00 29.79 52 GLY C C 1
ATOM 3897 O O . GLY C 1 50 ? 5.025 163.063 -14.925 1.00 29.83 52 GLY C O 1
ATOM 3898 N N . ILE C 1 51 ? 5.815 164.842 -13.818 1.00 28.92 53 ILE C N 1
ATOM 3899 C CA . ILE C 1 51 ? 6.705 164.038 -12.997 1.00 27.77 53 ILE C CA 1
ATOM 3900 C C . ILE C 1 51 ? 6.494 164.228 -11.500 1.00 28.06 53 ILE C C 1
ATOM 3901 O O . ILE C 1 51 ? 6.267 165.335 -11.024 1.00 29.83 53 ILE C O 1
ATOM 3906 N N . VAL C 1 52 ? 6.567 163.121 -10.772 1.00 27.37 54 VAL C N 1
ATOM 3907 C CA . VAL C 1 52 ? 6.453 163.112 -9.323 1.00 24.53 54 VAL C CA 1
ATOM 3908 C C . VAL C 1 52 ? 7.776 162.469 -8.939 1.00 24.96 54 VAL C C 1
ATOM 3909 O O . VAL C 1 52 ? 8.038 161.340 -9.351 1.00 26.77 54 VAL C O 1
ATOM 3913 N N . VAL C 1 53 ? 8.618 163.172 -8.186 1.00 22.53 55 VAL C N 1
ATOM 3914 C CA . VAL C 1 53 ? 9.915 162.617 -7.808 1.00 23.10 55 VAL C CA 1
ATOM 3915 C C . VAL C 1 53 ? 10.086 162.434 -6.295 1.00 23.85 55 VAL C C 1
ATOM 3916 O O . VAL C 1 53 ? 9.639 163.269 -5.506 1.00 25.30 55 VAL C O 1
ATOM 3920 N N . GLY C 1 54 ? 10.726 161.335 -5.896 1.00 22.94 56 GLY C N 1
ATOM 3921 C CA . GLY C 1 54 ? 10.950 161.073 -4.481 1.00 22.15 56 GLY C CA 1
ATOM 3922 C C . GLY C 1 54 ? 12.217 161.770 -4.009 1.00 22.82 56 GLY C C 1
ATOM 3923 O O . GLY C 1 54 ? 12.849 162.496 -4.788 1.00 23.95 56 GLY C O 1
ATOM 3924 N N . GLY C 1 55 ? 12.594 161.558 -2.750 1.00 21.02 57 GLY C N 1
ATOM 3925 C CA . GLY C 1 55 ? 13.785 162.193 -2.224 1.00 20.79 57 GLY C CA 1
ATOM 3926 C C . GLY C 1 55 ? 14.714 161.234 -1.508 1.00 23.09 57 GLY C C 1
ATOM 3927 O O . GLY C 1 55 ? 15.552 161.656 -0.702 1.00 23.08 57 GLY C O 1
ATOM 3928 N N . GLY C 1 56 ? 14.582 159.943 -1.811 1.00 22.86 58 GLY C N 1
ATOM 3929 C CA . GLY C 1 56 ? 15.411 158.937 -1.168 1.00 23.49 58 GLY C CA 1
ATOM 3930 C C . GLY C 1 56 ? 16.909 159.175 -1.251 1.00 26.55 58 GLY C C 1
ATOM 3931 O O . GLY C 1 56 ? 17.638 158.919 -0.289 1.00 27.78 58 GLY C O 1
ATOM 3932 N N . ASN C 1 57 ? 17.374 159.660 -2.399 1.00 27.67 59 ASN C N 1
ATOM 3933 C CA . ASN C 1 57 ? 18.794 159.921 -2.605 1.00 27.20 59 ASN C CA 1
ATOM 3934 C C . ASN C 1 57 ? 19.319 160.956 -1.619 1.00 29.72 59 ASN C C 1
ATOM 3935 O O . ASN C 1 57 ? 20.405 160.800 -1.062 1.00 32.57 59 ASN C O 1
ATOM 3940 N N . ILE C 1 58 ? 18.550 162.014 -1.393 1.00 30.16 60 ILE C N 1
ATOM 3941 C CA . ILE C 1 58 ? 18.982 163.051 -0.473 1.00 31.03 60 ILE C CA 1
ATOM 3942 C C . ILE C 1 58 ? 18.643 162.662 0.959 1.00 32.90 60 ILE C C 1
ATOM 3943 O O . ILE C 1 58 ? 19.352 163.023 1.898 1.00 33.15 60 ILE C O 1
ATOM 3948 N N . PHE C 1 59 ? 17.555 161.921 1.127 1.00 34.56 61 PHE C N 1
ATOM 3949 C CA . PHE C 1 59 ? 17.134 161.516 2.457 1.00 36.59 61 PHE C CA 1
ATOM 3950 C C . PHE C 1 59 ? 18.140 160.607 3.153 1.00 40.32 61 PHE C C 1
ATOM 3951 O O . PHE C 1 59 ? 18.114 160.462 4.378 1.00 40.86 61 PHE C O 1
ATOM 3959 N N . ARG C 1 60 ? 19.026 159.993 2.377 1.00 43.32 62 ARG C N 1
ATOM 3960 C CA . ARG C 1 60 ? 20.027 159.098 2.946 1.00 45.42 62 ARG C CA 1
ATOM 3961 C C . ARG C 1 60 ? 20.866 159.744 4.035 1.00 45.89 62 ARG C C 1
ATOM 3962 O O . ARG C 1 60 ? 21.113 159.140 5.082 1.00 47.69 62 ARG C O 1
ATOM 3970 N N . GLY C 1 61 ? 21.299 160.973 3.780 1.00 45.28 63 GLY C N 1
ATOM 3971 C CA . GLY C 1 61 ? 22.132 161.687 4.728 1.00 46.39 63 GLY C CA 1
ATOM 3972 C C . GLY C 1 61 ? 21.457 162.093 6.017 1.00 46.04 63 GLY C C 1
ATOM 3973 O O . GLY C 1 61 ? 22.110 162.592 6.924 1.00 47.15 63 GLY C O 1
ATOM 3974 N N . VAL C 1 62 ? 20.153 161.890 6.107 1.00 46.77 64 VAL C N 1
ATOM 3975 C CA . VAL C 1 62 ? 19.427 162.246 7.316 1.00 48.26 64 VAL C CA 1
ATOM 3976 C C . VAL C 1 62 ? 18.569 161.072 7.753 1.00 49.43 64 VAL C C 1
ATOM 3977 O O . VAL C 1 62 ? 17.829 161.153 8.728 1.00 49.84 64 VAL C O 1
ATOM 3981 N N . SER C 1 63 ? 18.679 159.973 7.021 1.00 50.98 65 SER C N 1
ATOM 3982 C CA . SER C 1 63 ? 17.908 158.782 7.323 1.00 51.48 65 SER C CA 1
ATOM 3983 C C . SER C 1 63 ? 18.193 158.289 8.744 1.00 51.85 65 SER C C 1
ATOM 3984 O O . SER C 1 63 ? 17.269 158.091 9.539 1.00 50.41 65 SER C O 1
ATOM 3987 N N . ALA C 1 64 ? 19.475 158.101 9.055 1.00 51.77 66 ALA C N 1
ATOM 3988 C CA . ALA C 1 64 ? 19.899 157.621 10.368 1.00 50.93 66 ALA C CA 1
ATOM 3989 C C . ALA C 1 64 ? 19.295 158.456 11.496 1.00 50.53 66 ALA C C 1
ATOM 3990 O O . ALA C 1 64 ? 18.791 157.912 12.486 1.00 51.04 66 ALA C O 1
ATOM 3992 N N . GLN C 1 65 ? 19.349 159.776 11.340 1.00 49.70 67 GLN C N 1
ATOM 3993 C CA . GLN C 1 65 ? 18.808 160.693 12.338 1.00 48.03 67 GLN C CA 1
ATOM 3994 C C . GLN C 1 65 ? 17.283 160.598 12.392 1.00 47.73 67 GLN C C 1
ATOM 3995 O O . GLN C 1 65 ? 16.676 160.693 13.462 1.00 45.71 67 GLN C O 1
ATOM 4001 N N . ALA C 1 66 ? 16.676 160.409 11.223 1.00 48.08 68 ALA C N 1
ATOM 4002 C CA . ALA C 1 66 ? 15.227 160.297 11.100 1.00 47.63 68 ALA C CA 1
ATOM 4003 C C . ALA C 1 66 ? 14.678 159.279 12.082 1.00 47.29 68 ALA C C 1
ATOM 4004 O O . ALA C 1 66 ? 13.693 159.538 12.768 1.00 47.75 68 ALA C O 1
ATOM 4006 N N . GLY C 1 67 ? 15.332 158.125 12.145 1.00 46.45 69 GLY C N 1
ATOM 4007 C CA . GLY C 1 67 ? 14.899 157.072 13.038 1.00 45.95 69 GLY C CA 1
ATOM 4008 C C . GLY C 1 67 ? 14.686 157.556 14.454 1.00 45.72 69 GLY C C 1
ATOM 4009 O O . GLY C 1 67 ? 13.814 157.057 15.165 1.00 45.47 69 GLY C O 1
ATOM 4010 N N . SER C 1 68 ? 15.475 158.540 14.862 1.00 45.38 70 SER C N 1
ATOM 4011 C CA . SER C 1 68 ? 15.381 159.088 16.206 1.00 45.66 70 SER C CA 1
ATOM 4012 C C . SER C 1 68 ? 14.377 160.240 16.271 1.00 45.67 70 SER C C 1
ATOM 4013 O O . SER C 1 68 ? 14.114 160.789 17.346 1.00 46.23 70 SER C O 1
ATOM 4024 N N . ASP C 1 70 ? 10.489 162.152 15.104 1.00 40.03 72 ASP C N 1
ATOM 4025 C CA . ASP C 1 70 ? 9.084 161.852 14.913 1.00 39.38 72 ASP C CA 1
ATOM 4026 C C . ASP C 1 70 ? 8.933 161.571 13.416 1.00 37.60 72 ASP C C 1
ATOM 4027 O O . ASP C 1 70 ? 9.577 162.222 12.589 1.00 37.15 72 ASP C O 1
ATOM 4032 N N . ARG C 1 71 ? 8.089 160.605 13.067 1.00 35.50 73 ARG C N 1
ATOM 4033 C CA . ARG C 1 71 ? 7.906 160.228 11.671 1.00 34.99 73 ARG C CA 1
ATOM 4034 C C . ARG C 1 71 ? 7.310 161.330 10.801 1.00 31.69 73 ARG C C 1
ATOM 4035 O O . ARG C 1 71 ? 7.700 161.491 9.644 1.00 30.83 73 ARG C O 1
ATOM 4043 N N . ALA C 1 72 ? 6.359 162.080 11.344 1.00 28.82 74 ALA C N 1
ATOM 4044 C CA . ALA C 1 72 ? 5.754 163.163 10.587 1.00 25.71 74 ALA C CA 1
ATOM 4045 C C . ALA C 1 72 ? 6.868 164.125 10.152 1.00 26.00 74 ALA C C 1
ATOM 4046 O O . ALA C 1 72 ? 6.955 164.540 8.983 1.00 23.92 74 ALA C O 1
ATOM 4048 N N . THR C 1 73 ? 7.729 164.461 11.105 1.00 24.88 75 THR C N 1
ATOM 4049 C CA . THR C 1 73 ? 8.832 165.366 10.843 1.00 26.52 75 THR C CA 1
ATOM 4050 C C . THR C 1 73 ? 9.819 164.732 9.866 1.00 26.18 75 THR C C 1
ATOM 4051 O O . THR C 1 73 ? 10.442 165.418 9.051 1.00 26.83 75 THR C O 1
ATOM 4055 N N . ALA C 1 74 ? 9.962 163.418 9.934 1.00 24.57 76 ALA C N 1
ATOM 4056 C CA . ALA C 1 74 ? 10.886 162.756 9.031 1.00 23.78 76 ALA C CA 1
ATOM 4057 C C . ALA C 1 74 ? 10.344 162.873 7.607 1.00 23.82 76 ALA C C 1
ATOM 4058 O O . ALA C 1 74 ? 11.079 163.204 6.668 1.00 21.34 76 ALA C O 1
ATOM 4060 N N . ASP C 1 75 ? 9.046 162.624 7.452 1.00 24.08 77 ASP C N 1
ATOM 4061 C CA . ASP C 1 75 ? 8.437 162.706 6.137 1.00 24.94 77 ASP C CA 1
ATOM 4062 C C . ASP C 1 75 ? 8.508 164.118 5.552 1.00 24.00 77 ASP C C 1
ATOM 4063 O O . ASP C 1 75 ? 8.584 164.294 4.331 1.00 22.65 77 ASP C O 1
ATOM 4068 N N . TYR C 1 76 ? 8.497 165.127 6.416 1.00 24.52 78 TYR C N 1
ATOM 4069 C CA . TYR C 1 76 ? 8.581 166.496 5.933 1.00 24.46 78 TYR C CA 1
ATOM 4070 C C . TYR C 1 76 ? 9.980 166.719 5.376 1.00 24.57 78 TYR C C 1
ATOM 4071 O O . TYR C 1 76 ? 10.160 167.399 4.364 1.00 22.99 78 TYR C O 1
ATOM 4088 N N . GLY C 1 78 ? 11.686 164.449 4.071 1.00 21.45 80 GLY C N 1
ATOM 4089 C CA . GLY C 1 78 ? 11.667 163.711 2.829 1.00 20.45 80 GLY C CA 1
ATOM 4090 C C . GLY C 1 78 ? 11.068 164.592 1.744 1.00 22.18 80 GLY C C 1
ATOM 4091 O O . GLY C 1 78 ? 11.569 164.617 0.618 1.00 22.13 80 GLY C O 1
ATOM 4108 N N . ALA C 1 81 ? 13.446 167.144 0.612 1.00 22.00 83 ALA C N 1
ATOM 4109 C CA . ALA C 1 81 ? 14.382 166.521 -0.294 1.00 21.72 83 ALA C CA 1
ATOM 4110 C C . ALA C 1 81 ? 13.829 166.489 -1.720 1.00 21.01 83 ALA C C 1
ATOM 4111 O O . ALA C 1 81 ? 14.544 166.801 -2.664 1.00 24.00 83 ALA C O 1
ATOM 4113 N N . THR C 1 82 ? 12.562 166.125 -1.891 1.00 21.55 84 THR C N 1
ATOM 4114 C CA . THR C 1 82 ? 11.991 166.074 -3.241 1.00 22.75 84 THR C CA 1
ATOM 4115 C C . THR C 1 82 ? 11.982 167.438 -3.947 1.00 21.49 84 THR C C 1
ATOM 4116 O O . THR C 1 82 ? 12.003 167.504 -5.170 1.00 21.61 84 THR C O 1
ATOM 4120 N N . VAL C 1 83 ? 11.949 168.526 -3.186 1.00 20.98 85 VAL C N 1
ATOM 4121 C CA . VAL C 1 83 ? 11.950 169.845 -3.810 1.00 21.75 85 VAL C CA 1
ATOM 4122 C C . VAL C 1 83 ? 13.314 170.036 -4.459 1.00 22.11 85 VAL C C 1
ATOM 4123 O O . VAL C 1 83 ? 13.420 170.491 -5.605 1.00 20.04 85 VAL C O 1
ATOM 4135 N N . ASN C 1 85 ? 15.324 167.778 -5.609 1.00 25.41 87 ASN C N 1
ATOM 4136 C CA . ASN C 1 85 ? 15.436 167.006 -6.848 1.00 24.96 87 ASN C CA 1
ATOM 4137 C C . ASN C 1 85 ? 14.623 167.666 -7.947 1.00 26.17 87 ASN C C 1
ATOM 4138 O O . ASN C 1 85 ? 15.024 167.676 -9.109 1.00 26.74 87 ASN C O 1
ATOM 4143 N N . ALA C 1 86 ? 13.476 168.216 -7.576 1.00 26.99 88 ALA C N 1
ATOM 4144 C CA . ALA C 1 86 ? 12.609 168.874 -8.543 1.00 27.03 88 ALA C CA 1
ATOM 4145 C C . ALA C 1 86 ? 13.320 170.050 -9.214 1.00 26.71 88 ALA C C 1
ATOM 4146 O O . ALA C 1 86 ? 13.205 170.239 -10.426 1.00 25.99 88 ALA C O 1
ATOM 4148 N N . LEU C 1 87 ? 14.046 170.837 -8.422 1.00 26.33 89 LEU C N 1
ATOM 4149 C CA . LEU C 1 87 ? 14.766 171.989 -8.952 1.00 27.19 89 LEU C CA 1
ATOM 4150 C C . LEU C 1 87 ? 15.874 171.535 -9.880 1.00 27.26 89 LEU C C 1
ATOM 4151 O O . LEU C 1 87 ? 16.013 172.053 -10.984 1.00 27.56 89 LEU C O 1
ATOM 4156 N N . ALA C 1 88 ? 16.659 170.568 -9.417 1.00 27.35 90 ALA C N 1
ATOM 4157 C CA . ALA C 1 88 ? 17.757 170.023 -10.199 1.00 28.48 90 ALA C CA 1
ATOM 4158 C C . ALA C 1 88 ? 17.217 169.510 -11.533 1.00 29.91 90 ALA C C 1
ATOM 4159 O O . ALA C 1 88 ? 17.783 169.789 -12.593 1.00 31.60 90 ALA C O 1
ATOM 4161 N N . LEU C 1 89 ? 16.117 168.769 -11.469 1.00 28.50 91 LEU C N 1
ATOM 4162 C CA . LEU C 1 89 ? 15.485 168.199 -12.652 1.00 30.07 91 LEU C CA 1
ATOM 4163 C C . LEU C 1 89 ? 15.034 169.319 -13.580 1.00 32.28 91 LEU C C 1
ATOM 4164 O O . LEU C 1 89 ? 15.307 169.307 -14.780 1.00 31.73 91 LEU C O 1
ATOM 4169 N N . LYS C 1 90 ? 14.334 170.291 -13.010 1.00 33.35 92 LYS C N 1
ATOM 4170 C CA . LYS C 1 90 ? 13.834 171.419 -13.778 1.00 33.80 92 LYS C CA 1
ATOM 4171 C C . LYS C 1 90 ? 14.956 172.126 -14.523 1.00 35.22 92 LYS C C 1
ATOM 4172 O O . LYS C 1 90 ? 14.817 172.466 -15.697 1.00 34.69 92 LYS C O 1
ATOM 4178 N N . ASP C 1 91 ? 16.061 172.357 -13.826 1.00 36.59 93 ASP C N 1
ATOM 4179 C CA . ASP C 1 91 ? 17.193 173.040 -14.415 1.00 38.96 93 ASP C CA 1
ATOM 4180 C C . ASP C 1 91 ? 17.749 172.215 -15.555 1.00 39.81 93 ASP C C 1
ATOM 4181 O O . ASP C 1 91 ? 18.125 172.753 -16.596 1.00 40.89 93 ASP C O 1
ATOM 4186 N N . ALA C 1 92 ? 17.798 170.903 -15.357 1.00 39.76 94 ALA C N 1
ATOM 4187 C CA . ALA C 1 92 ? 18.302 170.007 -16.385 1.00 39.30 94 ALA C CA 1
ATOM 4188 C C . ALA C 1 92 ? 17.524 170.214 -17.681 1.00 39.68 94 ALA C C 1
ATOM 4189 O O . ALA C 1 92 ? 18.111 170.393 -18.744 1.00 40.36 94 ALA C O 1
ATOM 4191 N N . PHE C 1 93 ? 16.201 170.206 -17.587 1.00 39.68 95 PHE C N 1
ATOM 4192 C CA . PHE C 1 93 ? 15.366 170.389 -18.762 1.00 40.71 95 PHE C CA 1
ATOM 4193 C C . PHE C 1 93 ? 15.625 171.690 -19.507 1.00 42.47 95 PHE C C 1
ATOM 4194 O O . PHE C 1 93 ? 15.581 171.718 -20.735 1.00 42.26 95 PHE C O 1
ATOM 4202 N N . GLU C 1 94 ? 15.879 172.766 -18.769 1.00 44.50 96 GLU C N 1
ATOM 4203 C CA . GLU C 1 94 ? 16.129 174.067 -19.383 1.00 47.21 96 GLU C CA 1
ATOM 4204 C C . GLU C 1 94 ? 17.360 173.993 -20.281 1.00 47.49 96 GLU C C 1
ATOM 4205 O O . GLU C 1 94 ? 17.370 174.506 -21.403 1.00 49.03 96 GLU C O 1
ATOM 4211 N N . THR C 1 95 ? 18.397 173.342 -19.771 1.00 46.47 97 THR C N 1
ATOM 4212 C CA . THR C 1 95 ? 19.646 173.163 -20.490 1.00 44.17 97 THR C CA 1
ATOM 4213 C C . THR C 1 95 ? 19.438 172.542 -21.873 1.00 42.86 97 THR C C 1
ATOM 4214 O O . THR C 1 95 ? 20.185 172.819 -22.807 1.00 42.45 97 THR C O 1
ATOM 4218 N N . LEU C 1 96 ? 18.424 171.696 -21.996 1.00 41.90 98 LEU C N 1
ATOM 4219 C CA . LEU C 1 96 ? 18.136 171.034 -23.257 1.00 42.04 98 LEU C CA 1
ATOM 4220 C C . LEU C 1 96 ? 17.091 171.811 -24.032 1.00 42.89 98 LEU C C 1
ATOM 4221 O O . LEU C 1 96 ? 16.494 171.298 -24.981 1.00 43.63 98 LEU C O 1
ATOM 4226 N N . GLY C 1 97 ? 16.859 173.048 -23.612 1.00 43.31 99 GLY C N 1
ATOM 4227 C CA . GLY C 1 97 ? 15.895 173.884 -24.297 1.00 43.84 99 GLY C CA 1
ATOM 4228 C C . GLY C 1 97 ? 14.443 173.649 -23.945 1.00 44.45 99 GLY C C 1
ATOM 4229 O O . GLY C 1 97 ? 13.576 174.364 -24.442 1.00 44.21 99 GLY C O 1
ATOM 4230 N N . ILE C 1 98 ? 14.164 172.663 -23.096 1.00 45.21 100 ILE C N 1
ATOM 4231 C CA . ILE C 1 98 ? 12.785 172.377 -22.707 1.00 46.48 100 ILE C CA 1
ATOM 4232 C C . ILE C 1 98 ? 12.348 173.199 -21.501 1.00 46.28 100 ILE C C 1
ATOM 4233 O O . ILE C 1 98 ? 13.106 173.382 -20.548 1.00 46.66 100 ILE C O 1
ATOM 4238 N N . LYS C 1 99 ? 11.115 173.691 -21.561 1.00 45.22 101 LYS C N 1
ATOM 4239 C CA . LYS C 1 99 ? 10.548 174.504 -20.498 1.00 43.95 101 LYS C CA 1
ATOM 4240 C C . LYS C 1 99 ? 9.900 173.604 -19.455 1.00 42.31 101 LYS C C 1
ATOM 4241 O O . LYS C 1 99 ? 9.190 172.656 -19.798 1.00 42.30 101 LYS C O 1
ATOM 4247 N N . ALA C 1 100 ? 10.130 173.902 -18.183 1.00 39.13 102 ALA C N 1
ATOM 4248 C CA . ALA C 1 100 ? 9.551 173.099 -17.122 1.00 37.34 102 ALA C CA 1
ATOM 4249 C C . ALA C 1 100 ? 9.169 173.949 -15.932 1.00 36.58 102 ALA C C 1
ATOM 4250 O O . ALA C 1 100 ? 9.804 174.961 -15.642 1.00 36.54 102 ALA C O 1
ATOM 4252 N N . ARG C 1 101 ? 8.121 173.522 -15.241 1.00 36.53 103 ARG C N 1
ATOM 4253 C CA . ARG C 1 101 ? 7.647 174.232 -14.068 1.00 35.13 103 ARG C CA 1
ATOM 4254 C C . ARG C 1 101 ? 7.518 173.271 -12.900 1.00 33.28 103 ARG C C 1
ATOM 4255 O O . ARG C 1 101 ? 7.137 172.112 -13.079 1.00 30.51 103 ARG C O 1
ATOM 4263 N N . VAL C 1 102 ? 7.861 173.760 -11.708 1.00 32.01 104 VAL C N 1
ATOM 4264 C CA . VAL C 1 102 ? 7.807 172.968 -10.485 1.00 29.79 104 VAL C CA 1
ATOM 4265 C C . VAL C 1 102 ? 6.607 173.306 -9.596 1.00 29.28 104 VAL C C 1
ATOM 4266 O O . VAL C 1 102 ? 6.537 174.402 -9.046 1.00 31.75 104 VAL C O 1
ATOM 4270 N N . GLN C 1 103 ? 5.675 172.367 -9.445 1.00 27.82 105 GLN C N 1
ATOM 4271 C CA . GLN C 1 103 ? 4.494 172.578 -8.594 1.00 26.03 105 GLN C CA 1
ATOM 4272 C C . GLN C 1 103 ? 4.684 171.844 -7.279 1.00 24.31 105 GLN C C 1
ATOM 4273 O O . GLN C 1 103 ? 5.001 170.661 -7.281 1.00 27.35 105 GLN C O 1
ATOM 4279 N N . SER C 1 104 ? 4.497 172.527 -6.155 1.00 23.22 106 SER C N 1
ATOM 4280 C CA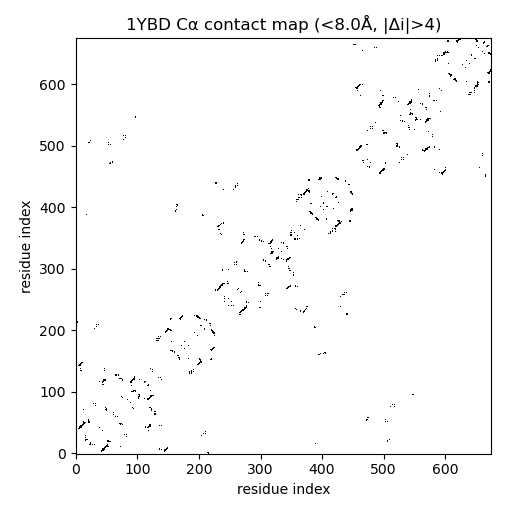 . SER C 1 104 ? 4.665 171.876 -4.857 1.00 21.38 106 SER C CA 1
ATOM 4281 C C . SER C 1 104 ? 3.322 171.630 -4.187 1.00 21.39 106 SER C C 1
ATOM 4282 O O . SER C 1 104 ? 2.398 172.426 -4.333 1.00 22.29 106 SER C O 1
ATOM 4285 N N . ALA C 1 105 ? 3.209 170.518 -3.467 1.00 20.67 107 ALA C N 1
ATOM 4286 C CA . ALA C 1 105 ? 1.969 170.188 -2.774 1.00 20.13 107 ALA C CA 1
ATOM 4287 C C . ALA C 1 105 ? 1.784 171.186 -1.634 1.00 23.61 107 ALA C C 1
ATOM 4288 O O . ALA C 1 105 ? 0.659 171.574 -1.302 1.00 25.34 107 ALA C O 1
ATOM 4290 N N . LEU C 1 106 ? 2.908 171.581 -1.038 1.00 25.55 108 LEU C N 1
ATOM 4291 C CA . LEU C 1 106 ? 2.947 172.550 0.047 1.00 27.26 108 LEU C CA 1
ATOM 4292 C C . LEU C 1 106 ? 3.416 173.866 -0.570 1.00 31.70 108 LEU C C 1
ATOM 4293 O O . LEU C 1 106 ? 4.314 173.858 -1.414 1.00 31.98 108 LEU C O 1
ATOM 4298 N N . SER C 1 107 ? 2.817 174.986 -0.157 1.00 34.46 109 SER C N 1
ATOM 4299 C CA . SER C 1 107 ? 3.185 176.305 -0.682 1.00 39.02 109 SER C CA 1
ATOM 4300 C C . SER C 1 107 ? 4.644 176.654 -0.407 1.00 41.94 109 SER C C 1
ATOM 4301 O O . SER C 1 107 ? 5.119 176.519 0.716 1.00 40.90 109 SER C O 1
ATOM 4312 N N . GLN C 1 109 ? 7.647 179.774 -1.276 1.00 51.78 111 GLN C N 1
ATOM 4313 C CA . GLN C 1 109 ? 7.643 181.168 -1.689 1.00 51.49 111 GLN C CA 1
ATOM 4314 C C . GLN C 1 109 ? 8.212 181.386 -3.074 1.00 49.86 111 GLN C C 1
ATOM 4315 O O . GLN C 1 109 ? 7.470 181.675 -4.002 1.00 51.70 111 GLN C O 1
ATOM 4321 N N . GLN C 1 110 ? 9.515 181.241 -3.245 1.00 47.81 112 GLN C N 1
ATOM 4322 C CA . GLN C 1 110 ? 10.061 181.485 -4.569 1.00 45.98 112 GLN C CA 1
ATOM 4323 C C . GLN C 1 110 ? 10.751 180.286 -5.173 1.00 44.16 112 GLN C C 1
ATOM 4324 O O . GLN C 1 110 ? 11.207 180.343 -6.304 1.00 44.95 112 GLN C O 1
ATOM 4330 N N . ILE C 1 111 ? 10.832 179.198 -4.419 1.00 43.49 113 ILE C N 1
ATOM 4331 C CA . ILE C 1 111 ? 11.467 177.987 -4.924 1.00 42.74 113 ILE C CA 1
ATOM 4332 C C . ILE C 1 111 ? 10.555 177.344 -5.960 1.00 41.35 113 ILE C C 1
ATOM 4333 O O . ILE C 1 111 ? 11.016 176.787 -6.954 1.00 42.07 113 ILE C O 1
ATOM 4338 N N . ALA C 1 112 ? 9.253 177.423 -5.719 1.00 40.25 114 ALA C N 1
ATOM 4339 C CA . ALA C 1 112 ? 8.293 176.822 -6.628 1.00 39.41 114 ALA C CA 1
ATOM 4340 C C . ALA C 1 112 ? 6.886 177.388 -6.496 1.00 38.56 114 ALA C C 1
ATOM 4341 O O . ALA C 1 112 ? 6.566 178.137 -5.578 1.00 40.56 114 ALA C O 1
ATOM 4343 N N . GLU C 1 113 ? 6.051 176.988 -7.435 1.00 37.59 115 GLU C N 1
ATOM 4344 C CA . GLU C 1 113 ? 4.672 177.413 -7.534 1.00 36.24 115 GLU C CA 1
ATOM 4345 C C . GLU C 1 113 ? 3.799 176.390 -6.812 1.00 34.35 115 GLU C C 1
ATOM 4346 O O . GLU C 1 113 ? 4.058 175.194 -6.903 1.00 34.70 115 GLU C O 1
ATOM 4352 N N . THR C 1 114 ? 2.775 176.844 -6.096 1.00 31.75 116 THR C N 1
ATOM 4353 C CA . THR C 1 114 ? 1.889 175.918 -5.396 1.00 30.34 116 THR C CA 1
ATOM 4354 C C . THR C 1 114 ? 1.030 175.126 -6.387 1.00 28.97 116 THR C C 1
ATOM 4355 O O . THR C 1 114 ? 0.571 175.653 -7.397 1.00 28.21 116 THR C O 1
ATOM 4359 N N . TYR C 1 115 ? 0.828 173.849 -6.104 1.00 27.87 117 TYR C N 1
ATOM 4360 C CA . TYR C 1 115 ? 0.027 173.019 -6.982 1.00 29.23 117 TYR C CA 1
ATOM 4361 C C . TYR C 1 115 ? -1.372 173.592 -7.181 1.00 29.75 117 TYR C C 1
ATOM 4362 O O . TYR C 1 115 ? -2.029 174.006 -6.224 1.00 28.04 117 TYR C O 1
ATOM 4371 N N . ALA C 1 116 ? -1.806 173.615 -8.439 1.00 31.75 118 ALA C N 1
ATOM 4372 C CA . ALA C 1 116 ? -3.128 174.102 -8.826 1.00 36.16 118 ALA C CA 1
ATOM 4373 C C . ALA C 1 116 ? -3.456 173.413 -10.141 1.00 38.78 118 ALA C C 1
ATOM 4374 O O . ALA C 1 116 ? -2.902 173.758 -11.189 1.00 39.75 118 ALA C O 1
ATOM 4376 N N . ARG C 1 117 ? -4.355 172.438 -10.070 1.00 40.26 119 ARG C N 1
ATOM 4377 C CA . ARG C 1 117 ? -4.758 171.647 -11.225 1.00 42.66 119 ARG C CA 1
ATOM 4378 C C . ARG C 1 117 ? -4.928 172.394 -12.549 1.00 43.51 119 ARG C C 1
ATOM 4379 O O . ARG C 1 117 ? -4.284 172.054 -13.545 1.00 44.49 119 ARG C O 1
ATOM 4387 N N . PRO C 1 118 ? -5.799 173.417 -12.586 1.00 44.46 120 PRO C N 1
ATOM 4388 C CA . PRO C 1 118 ? -6.019 174.177 -13.823 1.00 44.97 120 PRO C CA 1
ATOM 4389 C C . PRO C 1 118 ? -4.740 174.692 -14.482 1.00 45.50 120 PRO C C 1
ATOM 4390 O O . PRO C 1 118 ? -4.657 174.779 -15.705 1.00 46.79 120 PRO C O 1
ATOM 4394 N N . LYS C 1 119 ? -3.744 175.037 -13.675 1.00 46.32 121 LYS C N 1
ATOM 4395 C CA . LYS C 1 119 ? -2.488 175.535 -14.216 1.00 47.07 121 LYS C CA 1
ATOM 4396 C C . LYS C 1 119 ? -1.586 174.381 -14.643 1.00 46.65 121 LYS C C 1
ATOM 4397 O O . LYS C 1 119 ? -0.910 174.458 -15.671 1.00 44.76 121 LYS C O 1
ATOM 4403 N N . ALA C 1 120 ? -1.576 173.311 -13.855 1.00 45.28 122 ALA C N 1
ATOM 4404 C CA . ALA C 1 120 ? -0.756 172.161 -14.190 1.00 45.55 122 ALA C CA 1
ATOM 4405 C C . ALA C 1 120 ? -1.228 171.646 -15.540 1.00 46.30 122 ALA C C 1
ATOM 4406 O O . ALA C 1 120 ? -0.430 171.497 -16.463 1.00 46.42 122 ALA C O 1
ATOM 4408 N N . ILE C 1 121 ? -2.526 171.387 -15.668 1.00 47.38 123 ILE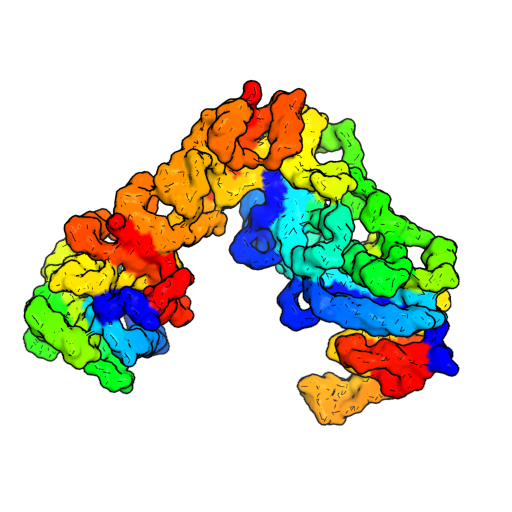 C N 1
ATOM 4409 C CA . ILE C 1 121 ? -3.048 170.905 -16.942 1.00 48.81 123 ILE C CA 1
ATOM 4410 C C . ILE C 1 121 ? -2.705 171.951 -18.005 1.00 49.62 123 ILE C C 1
ATOM 4411 O O . ILE C 1 121 ? -2.334 171.616 -19.129 1.00 49.13 123 ILE C O 1
ATOM 4416 N N . GLN C 1 122 ? -2.811 173.224 -17.635 1.00 51.34 124 GLN C N 1
ATOM 4417 C CA . GLN C 1 122 ? -2.484 174.310 -18.550 1.00 52.23 124 GLN C CA 1
ATOM 4418 C C . GLN C 1 122 ? -1.111 174.008 -19.148 1.00 52.44 124 GLN C C 1
ATOM 4419 O O . GLN C 1 122 ? -0.985 173.776 -20.351 1.00 53.59 124 GLN C O 1
ATOM 4425 N N . TYR C 1 123 ? -0.091 173.982 -18.295 1.00 51.35 125 TYR C N 1
ATOM 4426 C CA . TYR C 1 123 ? 1.272 173.710 -18.737 1.00 50.85 125 TYR C CA 1
ATOM 4427 C C . TYR C 1 123 ? 1.381 172.470 -19.623 1.00 51.49 125 TYR C C 1
ATOM 4428 O O . TYR C 1 123 ? 2.049 172.503 -20.662 1.00 52.23 125 TYR C O 1
ATOM 4437 N N . LEU C 1 124 ? 0.746 171.375 -19.208 1.00 50.41 126 LEU C N 1
ATOM 4438 C CA . LEU C 1 124 ? 0.808 170.136 -19.979 1.00 50.98 126 LEU C CA 1
ATOM 4439 C C . LEU C 1 124 ? 0.397 170.362 -21.426 1.00 53.25 126 LEU C C 1
ATOM 4440 O O . LEU C 1 124 ? 0.984 169.788 -22.342 1.00 54.89 126 LEU C O 1
ATOM 4445 N N . GLU C 1 125 ? -0.611 171.201 -21.630 1.00 54.74 127 GLU C N 1
ATOM 4446 C CA . GLU C 1 125 ? -1.075 171.503 -22.974 1.00 54.84 127 GLU C CA 1
ATOM 4447 C C . GLU C 1 125 ? -0.052 172.380 -23.681 1.00 54.72 127 GLU C C 1
ATOM 4448 O O . GLU C 1 125 ? 0.231 172.179 -24.862 1.00 55.09 127 GLU C O 1
ATOM 4454 N N . GLU C 1 126 ? 0.515 173.340 -22.954 1.00 53.83 128 GLU C N 1
ATOM 4455 C CA . GLU C 1 126 ? 1.520 174.228 -23.531 1.00 54.89 128 GLU C CA 1
ATOM 4456 C C . GLU C 1 126 ? 2.771 173.426 -23.891 1.00 53.81 128 GLU C C 1
ATOM 4457 O O . GLU C 1 126 ? 3.778 173.987 -24.323 1.00 52.70 128 GLU C O 1
ATOM 4463 N N . GLY C 1 127 ? 2.704 172.112 -23.695 1.00 52.52 129 GLY C N 1
ATOM 4464 C CA . GLY C 1 127 ? 3.833 171.258 -24.012 1.00 51.10 129 GLY C CA 1
ATOM 4465 C C . GLY C 1 127 ? 5.041 171.434 -23.110 1.00 50.22 129 GLY C C 1
ATOM 4466 O O . GLY C 1 127 ? 6.175 171.392 -23.584 1.00 51.01 129 GLY C O 1
ATOM 4467 N N . LYS C 1 128 ? 4.809 171.630 -21.813 1.00 48.04 130 LYS C N 1
ATOM 4468 C CA . LYS C 1 128 ? 5.903 171.801 -20.856 1.00 44.98 130 LYS C CA 1
ATOM 4469 C C . LYS C 1 128 ? 5.967 170.593 -19.932 1.00 41.59 130 LYS C C 1
ATOM 4470 O O . LYS C 1 128 ? 5.045 169.788 -19.895 1.00 43.07 130 LYS C O 1
ATOM 4476 N N . VAL C 1 129 ? 7.060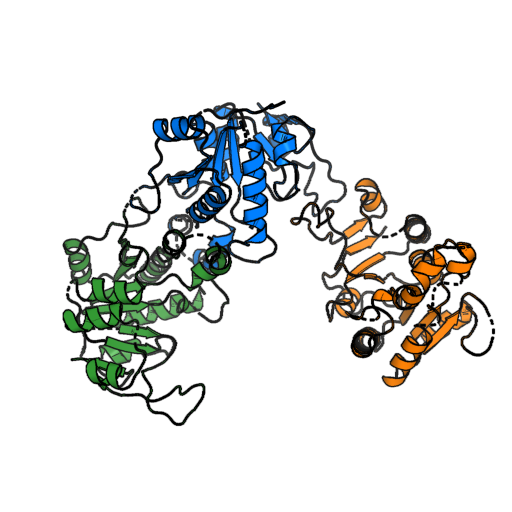 170.473 -19.189 1.00 37.34 131 VAL C N 1
ATOM 4477 C CA . VAL C 1 129 ? 7.224 169.383 -18.239 1.00 33.02 131 VAL C CA 1
ATOM 4478 C C . VAL C 1 129 ? 6.832 169.924 -16.865 1.00 31.67 131 VAL C C 1
ATOM 4479 O O . VAL C 1 129 ? 7.316 170.979 -16.437 1.00 30.19 131 VAL C O 1
ATOM 4483 N N . VAL C 1 130 ? 5.943 169.216 -16.181 1.00 28.45 132 VAL C N 1
ATOM 4484 C CA . VAL C 1 130 ? 5.510 169.641 -14.860 1.00 27.51 132 VAL C CA 1
ATOM 4485 C C . VAL C 1 130 ? 6.010 168.661 -13.816 1.00 26.06 132 VAL C C 1
ATOM 4486 O O . VAL C 1 130 ? 5.599 167.506 -13.796 1.00 25.65 132 VAL C O 1
ATOM 4490 N N . ILE C 1 131 ? 6.892 169.142 -12.945 1.00 24.98 133 ILE C N 1
ATOM 4491 C CA . ILE C 1 131 ? 7.477 168.328 -11.886 1.00 22.35 133 ILE C CA 1
ATOM 4492 C C . ILE C 1 131 ? 6.819 168.651 -10.547 1.00 22.60 133 ILE C C 1
ATOM 4493 O O . ILE C 1 131 ? 6.998 169.743 -10.006 1.00 22.21 133 ILE C O 1
ATOM 4498 N N . PHE C 1 132 ? 6.064 167.691 -10.020 1.00 20.55 134 PHE C N 1
ATOM 4499 C CA . PHE C 1 132 ? 5.358 167.843 -8.762 1.00 19.30 134 PHE C CA 1
ATOM 4500 C C . PHE C 1 132 ? 6.261 167.483 -7.602 1.00 20.62 134 PHE C C 1
ATOM 4501 O O . PHE C 1 132 ? 6.868 166.418 -7.591 1.00 20.94 134 PHE C O 1
ATOM 4509 N N . ALA C 1 133 ? 6.339 168.366 -6.613 1.00 20.01 135 ALA C N 1
ATOM 4510 C CA . ALA C 1 133 ? 7.185 168.110 -5.462 1.00 20.67 135 ALA C CA 1
ATOM 4511 C C . ALA C 1 133 ? 6.384 168.141 -4.164 1.00 21.19 135 ALA C C 1
ATOM 4512 O O . ALA C 1 133 ? 5.225 168.564 -4.146 1.00 20.83 135 ALA C O 1
ATOM 4514 N N . ALA C 1 134 ? 7.014 167.687 -3.085 1.00 21.90 136 ALA C N 1
ATOM 4515 C CA . ALA C 1 134 ? 6.379 167.646 -1.769 1.00 23.85 136 ALA C CA 1
ATOM 4516 C C . ALA C 1 134 ? 5.301 166.546 -1.653 1.00 22.89 136 ALA C C 1
ATOM 4517 O O . ALA C 1 134 ? 4.561 166.489 -0.667 1.00 22.58 136 ALA C O 1
ATOM 4519 N N . GLY C 1 135 ? 5.217 165.684 -2.663 1.00 20.22 137 GLY C N 1
ATOM 4520 C CA . GLY C 1 135 ? 4.262 164.591 -2.633 1.00 20.37 137 GLY C CA 1
ATOM 4521 C C . GLY C 1 135 ? 2.812 164.992 -2.459 1.00 19.66 137 GLY C C 1
ATOM 4522 O O . GLY C 1 135 ? 2.331 165.880 -3.155 1.00 20.87 137 GLY C O 1
ATOM 4523 N N . THR C 1 136 ? 2.098 164.339 -1.548 1.00 17.17 138 THR C N 1
ATOM 4524 C CA . THR C 1 136 ? 0.699 164.692 -1.355 1.00 18.41 138 THR C CA 1
ATOM 4525 C C . THR C 1 136 ? 0.605 165.888 -0.436 1.00 18.08 138 THR C C 1
ATOM 4526 O O . THR C 1 136 ? -0.461 166.486 -0.293 1.00 18.85 138 THR C O 1
ATOM 4530 N N . GLY C 1 137 ? 1.734 166.233 0.174 1.00 17.05 139 GLY C N 1
ATOM 4531 C CA . GLY C 1 137 ? 1.775 167.364 1.075 1.00 18.18 139 GLY C CA 1
ATOM 4532 C C . GLY C 1 137 ? 1.494 166.929 2.493 1.00 21.03 139 GLY C C 1
ATOM 4533 O O . GLY C 1 137 ? 1.547 167.732 3.432 1.00 19.71 139 GLY C O 1
ATOM 4534 N N . ASN C 1 138 ? 1.204 165.640 2.644 1.00 22.80 140 ASN C N 1
ATOM 4535 C CA . ASN C 1 138 ? 0.897 165.076 3.945 1.00 23.29 140 ASN C CA 1
ATOM 4536 C C . ASN C 1 138 ? 1.871 163.988 4.340 1.00 24.23 140 ASN C C 1
ATOM 4537 O O . ASN C 1 138 ? 2.356 163.242 3.487 1.00 25.16 140 ASN C O 1
ATOM 4542 N N . PRO C 1 139 ? 2.166 163.879 5.650 1.00 25.04 141 PRO C N 1
ATOM 4543 C CA . PRO C 1 139 ? 3.082 162.863 6.184 1.00 24.71 141 PRO C CA 1
ATOM 4544 C C . PRO C 1 139 ? 2.382 161.522 6.041 1.00 24.26 141 PRO C C 1
ATOM 4545 O O . PRO C 1 139 ? 1.177 161.479 5.792 1.00 22.41 141 PRO C O 1
ATOM 4549 N N . PHE C 1 140 ? 3.133 160.440 6.212 1.00 24.52 142 PHE C N 1
ATOM 4550 C CA . PHE C 1 140 ? 2.577 159.092 6.168 1.00 26.22 142 PHE C CA 1
ATOM 4551 C C . PHE C 1 140 ? 2.082 158.579 4.833 1.00 27.96 142 PHE C C 1
ATOM 4552 O O . PHE C 1 140 ? 1.479 157.518 4.782 1.00 32.87 142 PHE C O 1
ATOM 4560 N N . PHE C 1 141 ? 2.304 159.318 3.757 1.00 29.60 143 PHE C N 1
ATOM 4561 C CA . PHE C 1 141 ? 1.874 158.862 2.441 1.00 29.63 143 PHE C CA 1
ATOM 4562 C C . PHE C 1 141 ? 3.118 158.670 1.586 1.00 29.81 143 PHE C C 1
ATOM 4563 O O . PHE C 1 141 ? 4.018 159.512 1.593 1.00 30.24 143 PHE C O 1
ATOM 4571 N N . THR C 1 142 ? 3.173 157.571 0.846 1.00 28.78 144 THR C N 1
ATOM 4572 C CA . THR C 1 142 ? 4.335 157.277 0.014 1.00 28.87 144 THR C CA 1
ATOM 4573 C C . THR C 1 142 ? 4.368 158.058 -1.293 1.00 29.67 144 THR C C 1
ATOM 4574 O O . THR C 1 142 ? 3.350 158.565 -1.768 1.00 29.87 144 THR C O 1
ATOM 4578 N N . THR C 1 143 ? 5.555 158.129 -1.882 1.00 28.76 145 THR C N 1
ATOM 4579 C CA . THR C 1 143 ? 5.729 158.824 -3.139 1.00 27.40 145 THR C CA 1
ATOM 4580 C C . THR C 1 143 ? 4.828 158.222 -4.212 1.00 28.12 145 THR C C 1
ATOM 4581 O O . THR C 1 143 ? 4.257 158.959 -5.016 1.00 30.44 145 THR C O 1
ATOM 4585 N N . ASP C 1 144 ? 4.689 156.895 -4.227 1.00 27.84 146 ASP C N 1
ATOM 4586 C CA . ASP C 1 144 ? 3.836 156.252 -5.225 1.00 29.05 146 ASP C CA 1
ATOM 4587 C C . ASP C 1 144 ? 2.385 156.719 -5.099 1.00 28.48 146 ASP C C 1
ATOM 4588 O O . ASP C 1 144 ? 1.666 156.813 -6.097 1.00 27.10 146 ASP C O 1
ATOM 4593 N N . THR C 1 145 ? 1.955 157.022 -3.877 1.00 28.42 147 THR C N 1
ATOM 4594 C CA . THR C 1 145 ? 0.594 157.506 -3.671 1.00 28.04 147 THR C CA 1
ATOM 4595 C C . THR C 1 145 ? 0.477 158.910 -4.268 1.00 26.52 147 THR C C 1
ATOM 4596 O O . THR C 1 145 ? -0.552 159.271 -4.852 1.00 26.84 147 THR C O 1
ATOM 4600 N N . ALA C 1 146 ? 1.528 159.706 -4.117 1.00 23.70 148 ALA C N 1
ATOM 4601 C CA . ALA C 1 146 ? 1.510 161.047 -4.675 1.00 24.89 148 ALA C CA 1
ATOM 4602 C C . ALA C 1 146 ? 1.384 160.935 -6.199 1.00 25.81 148 ALA C C 1
ATOM 4603 O O . ALA C 1 146 ? 0.585 161.635 -6.821 1.00 25.45 148 ALA C O 1
ATOM 4605 N N . ALA C 1 147 ? 2.167 160.037 -6.792 1.00 26.68 149 ALA C N 1
ATOM 4606 C CA . ALA C 1 147 ? 2.135 159.819 -8.240 1.00 27.04 149 ALA C CA 1
ATOM 4607 C C . ALA C 1 147 ? 0.719 159.483 -8.712 1.00 25.96 149 ALA C C 1
ATOM 4608 O O . ALA C 1 147 ? 0.226 160.067 -9.680 1.00 26.53 149 ALA C O 1
ATOM 4610 N N . ALA C 1 148 ? 0.073 158.545 -8.021 1.00 24.92 150 ALA C N 1
ATOM 4611 C CA . ALA C 1 148 ? -1.289 158.133 -8.358 1.00 23.93 150 ALA C CA 1
ATOM 4612 C C . ALA C 1 148 ? -2.215 159.324 -8.257 1.00 24.04 150 ALA C C 1
ATOM 4613 O O . ALA C 1 148 ? -2.987 159.603 -9.171 1.00 24.18 150 ALA C O 1
ATOM 4615 N N . LEU C 1 149 ? -2.139 160.018 -7.128 1.00 22.76 151 LEU C N 1
ATOM 4616 C CA . LEU C 1 149 ? -2.965 161.187 -6.904 1.00 22.78 151 LEU C CA 1
ATOM 4617 C C . LEU C 1 149 ? -2.854 162.142 -8.089 1.00 22.44 151 LEU C C 1
ATOM 4618 O O . LEU C 1 149 ? -3.845 162.444 -8.766 1.00 22.79 151 LEU C O 1
ATOM 4623 N N . ARG C 1 150 ? -1.633 162.597 -8.342 1.00 21.29 152 ARG C N 1
ATOM 4624 C CA . ARG C 1 150 ? -1.361 163.534 -9.425 1.00 22.21 152 ARG C CA 1
ATOM 4625 C C . ARG C 1 150 ? -1.700 162.953 -10.801 1.00 23.03 152 ARG C C 1
ATOM 4626 O O . ARG C 1 150 ? -2.214 163.661 -11.671 1.00 23.57 152 ARG C O 1
ATOM 4634 N N . GLY C 1 151 ? -1.416 161.665 -10.989 1.00 23.70 153 GLY C N 1
ATOM 4635 C CA . GLY C 1 151 ? -1.706 161.017 -12.253 1.00 22.73 153 GLY C CA 1
ATOM 4636 C C . GLY C 1 151 ? -3.178 161.104 -12.587 1.00 24.29 153 GLY C C 1
ATOM 4637 O O . GLY C 1 151 ? -3.552 161.492 -13.701 1.00 23.16 153 GLY C O 1
ATOM 4638 N N . ALA C 1 152 ? -4.010 160.748 -11.609 1.00 25.82 154 ALA C N 1
ATOM 4639 C CA . ALA C 1 152 ? -5.463 160.784 -11.749 1.00 27.14 154 ALA C CA 1
ATOM 4640 C C . ALA C 1 152 ? -5.963 162.216 -11.854 1.00 29.74 154 ALA C C 1
ATOM 4641 O O . ALA C 1 152 ? -6.860 162.512 -12.648 1.00 30.93 154 ALA C O 1
ATOM 4643 N N . GLU C 1 153 ? -5.392 163.106 -11.048 1.00 31.55 155 GLU C N 1
ATOM 4644 C CA . GLU C 1 153 ? -5.802 164.504 -11.086 1.00 33.95 155 GLU C CA 1
ATOM 4645 C C . GLU C 1 153 ? -5.502 165.102 -12.444 1.00 35.53 155 GLU C C 1
ATOM 4646 O O . GLU C 1 153 ? -6.296 165.873 -12.973 1.00 35.99 155 GLU C O 1
ATOM 4660 N N . ASN C 1 155 ? -5.431 163.540 -15.187 1.00 41.56 157 ASN C N 1
ATOM 4661 C CA . ASN C 1 155 ? -6.122 162.798 -16.228 1.00 44.41 157 ASN C CA 1
ATOM 4662 C C . ASN C 1 155 ? -5.094 162.195 -17.162 1.00 44.73 157 ASN C C 1
ATOM 4663 O O . ASN C 1 155 ? -5.200 162.309 -18.385 1.00 46.36 157 ASN C O 1
ATOM 4668 N N . CYS C 1 156 ? -4.086 161.563 -16.573 1.00 44.40 158 CYS C N 1
ATOM 4669 C CA . CYS C 1 156 ? -3.038 160.926 -17.347 1.00 44.08 158 CYS C CA 1
ATOM 4670 C C . CYS C 1 156 ? -3.531 159.602 -17.909 1.00 43.13 158 CYS C C 1
ATOM 4671 O O . CYS C 1 156 ? -4.330 158.906 -17.281 1.00 43.62 158 CYS C O 1
ATOM 4674 N N . ASP C 1 157 ? -3.055 159.261 -19.098 1.00 42.85 159 ASP C N 1
ATOM 4675 C CA . ASP C 1 157 ? -3.453 158.018 -19.744 1.00 42.24 159 ASP C CA 1
ATOM 4676 C C . ASP C 1 157 ? -2.863 156.825 -19.000 1.00 41.98 159 ASP C C 1
ATOM 4677 O O . ASP C 1 157 ? -3.428 155.729 -19.023 1.00 42.05 159 ASP C O 1
ATOM 4682 N N . VAL C 1 158 ? -1.734 157.045 -18.330 1.00 39.57 160 VAL C N 1
ATOM 4683 C CA . VAL C 1 158 ? -1.065 155.979 -17.597 1.00 37.29 160 VAL C CA 1
ATOM 4684 C C . VAL C 1 158 ? 0.017 156.521 -16.668 1.00 36.53 160 VAL C C 1
ATOM 4685 O O . VAL C 1 158 ? 0.571 157.591 -16.908 1.00 36.28 160 VAL C O 1
ATOM 4697 N N . LEU C 1 160 ? 3.705 155.840 -15.220 1.00 31.91 162 LEU C N 1
ATOM 4698 C CA . LEU C 1 160 ? 4.891 155.053 -15.510 1.00 30.77 162 LEU C CA 1
ATOM 4699 C C . LEU C 1 160 ? 5.739 154.941 -14.248 1.00 30.78 162 LEU C C 1
ATOM 4700 O O . LEU C 1 160 ? 6.342 155.923 -13.815 1.00 32.64 162 LEU C O 1
ATOM 4705 N N . LYS C 1 161 ? 5.785 153.762 -13.641 1.00 29.09 163 LYS C N 1
ATOM 4706 C CA . LYS C 1 161 ? 6.589 153.616 -12.440 1.00 29.80 163 LYS C CA 1
ATOM 4707 C C . LYS C 1 161 ? 8.004 153.191 -12.775 1.00 30.85 163 LYS C C 1
ATOM 4708 O O . LYS C 1 161 ? 8.279 152.011 -12.934 1.00 32.84 163 LYS C O 1
ATOM 4714 N N . ALA C 1 162 ? 8.905 154.156 -12.890 1.00 32.97 164 ALA C N 1
ATOM 4715 C CA . ALA C 1 162 ? 10.291 153.843 -13.197 1.00 34.97 164 ALA C CA 1
ATOM 4716 C C . ALA C 1 162 ? 10.888 153.181 -11.964 1.00 36.83 164 ALA C C 1
ATOM 4717 O O . ALA C 1 162 ? 10.582 153.576 -10.845 1.00 36.94 164 ALA C O 1
ATOM 4719 N N . THR C 1 163 ? 11.721 152.163 -12.161 1.00 39.24 165 THR C N 1
ATOM 4720 C CA . THR C 1 163 ? 12.340 151.485 -11.025 1.00 43.03 165 THR C CA 1
ATOM 4721 C C . THR C 1 163 ? 13.667 150.808 -11.390 1.00 45.14 165 THR C C 1
ATOM 4722 O O . THR C 1 163 ? 14.122 150.884 -12.531 1.00 45.97 165 THR C O 1
ATOM 4726 N N . ASN C 1 164 ? 14.283 150.155 -10.410 1.00 47.73 166 ASN C N 1
ATOM 4727 C CA . ASN C 1 164 ? 15.556 149.471 -10.606 1.00 50.93 166 ASN C CA 1
ATOM 4728 C C . ASN C 1 164 ? 15.370 148.103 -11.273 1.00 53.50 166 ASN C C 1
ATOM 4729 O O . ASN C 1 164 ? 16.290 147.280 -11.291 1.00 53.79 166 ASN C O 1
ATOM 4734 N N . VAL C 1 165 ? 14.175 147.868 -11.815 1.00 54.43 167 VAL C N 1
ATOM 4735 C CA . VAL C 1 165 ? 13.853 146.610 -12.490 1.00 55.53 167 VAL C CA 1
ATOM 4736 C C . VAL C 1 165 ? 13.061 146.893 -13.767 1.00 56.53 167 VAL C C 1
ATOM 4737 O O . VAL C 1 165 ? 12.233 147.808 -13.806 1.00 56.56 167 VAL C O 1
ATOM 4741 N N . ASP C 1 166 ? 13.306 146.100 -14.805 1.00 56.65 168 ASP C N 1
ATOM 4742 C CA . ASP C 1 166 ? 12.644 146.301 -16.091 1.00 57.65 168 ASP C CA 1
ATOM 4743 C C . ASP C 1 166 ? 11.226 145.747 -16.198 1.00 56.30 168 ASP C C 1
ATOM 4744 O O . ASP C 1 166 ? 10.641 145.744 -17.284 1.00 56.05 168 ASP C O 1
ATOM 4749 N N . GLY C 1 167 ? 10.675 145.285 -15.079 1.00 54.67 169 GLY C N 1
ATOM 4750 C CA . GLY C 1 167 ? 9.323 144.756 -15.095 1.00 54.34 169 GLY C CA 1
ATOM 4751 C C . GLY C 1 167 ? 8.974 143.909 -13.887 1.00 55.15 169 GLY C C 1
ATOM 4752 O O . GLY C 1 167 ? 9.800 143.689 -13.003 1.00 55.14 169 GLY C O 1
ATOM 4753 N N . VAL C 1 168 ? 7.737 143.429 -13.846 1.00 55.63 170 VAL C N 1
ATOM 4754 C CA . VAL C 1 168 ? 7.286 142.590 -12.749 1.00 57.26 170 VAL C CA 1
ATOM 4755 C C . VAL C 1 168 ? 7.515 141.125 -13.107 1.00 59.36 170 VAL C C 1
ATOM 4756 O O . VAL C 1 168 ? 7.082 140.656 -14.163 1.00 57.94 170 VAL C O 1
ATOM 4760 N N . TYR C 1 169 ? 8.189 140.402 -12.219 1.00 61.52 171 TYR C N 1
ATOM 4761 C CA . TYR C 1 169 ? 8.480 138.999 -12.462 1.00 64.03 171 TYR C CA 1
ATOM 4762 C C . TYR C 1 169 ? 7.727 138.042 -11.547 1.00 65.53 171 TYR C C 1
ATOM 4763 O O . TYR C 1 169 ? 7.321 138.405 -10.438 1.00 66.22 171 TYR C O 1
ATOM 4772 N N . THR C 1 170 ? 7.549 136.815 -12.033 1.00 67.13 172 THR C N 1
ATOM 4773 C CA . THR C 1 170 ? 6.867 135.758 -11.291 1.00 67.62 172 THR C CA 1
ATOM 4774 C C . THR C 1 170 ? 7.678 135.418 -10.044 1.00 69.22 172 THR C C 1
ATOM 4775 O O . THR C 1 170 ? 7.201 134.727 -9.141 1.00 69.08 172 THR C O 1
ATOM 4779 N N . ALA C 1 171 ? 8.912 135.913 -10.014 1.00 70.77 173 ALA C N 1
ATOM 4780 C CA . ALA C 1 171 ? 9.826 135.700 -8.899 1.00 72.55 173 ALA C CA 1
ATOM 4781 C C . ALA C 1 171 ? 11.031 136.613 -9.105 1.00 74.16 173 ALA C C 1
ATOM 4782 O O . ALA C 1 171 ? 11.262 137.094 -10.214 1.00 74.53 173 ALA C O 1
ATOM 4784 N N . ASP C 1 172 ? 11.793 136.855 -8.043 1.00 75.42 174 ASP C N 1
ATOM 4785 C CA . ASP C 1 172 ? 12.966 137.717 -8.132 1.00 76.65 174 ASP C CA 1
ATOM 4786 C C . ASP C 1 172 ? 13.986 137.120 -9.101 1.00 77.55 174 ASP C C 1
ATOM 4787 O O . ASP C 1 172 ? 14.578 136.071 -8.830 1.00 77.51 174 ASP C O 1
ATOM 4792 N N . PRO C 1 173 ? 14.200 137.776 -10.253 1.00 78.44 175 PRO C N 1
ATOM 4793 C CA . PRO C 1 173 ? 15.163 137.275 -11.239 1.00 79.03 175 PRO C CA 1
ATOM 4794 C C . PRO C 1 173 ? 16.606 137.386 -10.743 1.00 79.51 175 PRO C C 1
ATOM 4795 O O . PRO C 1 173 ? 17.409 136.473 -10.949 1.00 79.72 175 PRO C O 1
ATOM 4799 N N . LYS C 1 174 ? 16.925 138.501 -10.084 1.00 79.64 176 LYS C N 1
ATOM 4800 C CA . LYS C 1 174 ? 18.270 138.733 -9.546 1.00 79.98 176 LYS C CA 1
ATOM 4801 C C . LYS C 1 174 ? 18.714 137.619 -8.591 1.00 80.16 176 LYS C C 1
ATOM 4802 O O . LYS C 1 174 ? 19.859 137.162 -8.649 1.00 80.34 176 LYS C O 1
ATOM 4808 N N . LYS C 1 175 ? 17.807 137.192 -7.714 1.00 79.78 177 LYS C N 1
ATOM 4809 C CA . LYS C 1 175 ? 18.098 136.129 -6.754 1.00 78.92 177 LYS C CA 1
ATOM 4810 C C . LYS C 1 175 ? 17.522 134.786 -7.218 1.00 79.54 177 LYS C C 1
ATOM 4811 O O . LYS C 1 175 ? 17.181 133.925 -6.399 1.00 79.45 177 LYS C O 1
ATOM 4817 N N . ASP C 1 176 ? 17.422 134.628 -8.540 1.00 79.50 178 ASP C N 1
ATOM 4818 C CA . ASP C 1 176 ? 16.912 133.414 -9.180 1.00 79.15 178 ASP C CA 1
ATOM 4819 C C . ASP C 1 176 ? 16.529 133.692 -10.630 1.00 79.07 178 ASP C C 1
ATOM 4820 O O . ASP C 1 176 ? 15.453 134.233 -10.898 1.00 79.39 178 ASP C O 1
ATOM 4825 N N . PRO C 1 177 ? 17.411 133.330 -11.584 1.00 79.24 179 PRO C N 1
ATOM 4826 C CA . PRO C 1 177 ? 17.186 133.529 -13.024 1.00 78.98 179 PRO C CA 1
ATOM 4827 C C . PRO C 1 177 ? 16.307 132.450 -13.674 1.00 78.21 179 PRO C C 1
ATOM 4828 O O . PRO C 1 177 ? 16.643 131.915 -14.732 1.00 78.59 179 PRO C O 1
ATOM 4832 N N . SER C 1 178 ? 15.180 132.138 -13.046 1.00 76.77 180 SER C N 1
ATOM 4833 C CA . SER C 1 178 ? 14.288 131.122 -13.582 1.00 75.17 180 SER C CA 1
ATOM 4834 C C . SER C 1 178 ? 12.865 131.640 -13.744 1.00 74.37 180 SER C C 1
ATOM 4835 O O . SER C 1 178 ? 11.997 130.930 -14.254 1.00 73.71 180 SER C O 1
ATOM 4838 N N . ALA C 1 179 ? 12.629 132.876 -13.311 1.00 73.50 181 ALA C N 1
ATOM 4839 C CA . ALA C 1 179 ? 11.299 133.482 -13.403 1.00 71.98 181 ALA C CA 1
ATOM 4840 C C . ALA C 1 179 ? 11.049 134.162 -14.747 1.00 70.17 181 ALA C C 1
ATOM 4841 O O . ALA C 1 179 ? 11.892 134.124 -15.644 1.00 70.67 181 ALA C O 1
ATOM 4843 N N . THR C 1 180 ? 9.885 134.790 -14.877 1.00 68.00 182 THR C N 1
ATOM 4844 C CA . THR C 1 180 ? 9.518 135.461 -16.115 1.00 66.09 182 THR C CA 1
ATOM 4845 C C . THR C 1 180 ? 8.883 136.824 -15.863 1.00 64.65 182 THR C C 1
ATOM 4846 O O . THR C 1 180 ? 8.215 137.035 -14.849 1.00 64.30 182 THR C O 1
ATOM 4850 N N . ARG C 1 181 ? 9.097 137.740 -16.802 1.00 62.70 183 ARG C N 1
ATOM 4851 C CA . ARG C 1 181 ? 8.552 139.088 -16.719 1.00 60.97 183 ARG C CA 1
ATOM 4852 C C . ARG C 1 181 ? 7.129 139.155 -17.261 1.00 60.41 183 ARG C C 1
ATOM 4853 O O . ARG C 1 181 ? 6.921 139.076 -18.476 1.00 60.47 183 ARG C O 1
ATOM 4861 N N . TYR C 1 182 ? 6.152 139.301 -16.370 1.00 58.60 184 TYR C N 1
ATOM 4862 C CA . TYR C 1 182 ? 4.763 139.410 -16.798 1.00 57.18 184 TYR C CA 1
ATOM 4863 C C . TYR C 1 182 ? 4.684 140.493 -17.865 1.00 57.26 184 TYR C C 1
ATOM 4864 O O . TYR C 1 182 ? 5.246 141.574 -17.706 1.00 57.56 184 TYR C O 1
ATOM 4873 N N . GLU C 1 183 ? 4.001 140.204 -18.960 1.00 58.17 185 GLU C N 1
ATOM 4874 C CA . GLU C 1 183 ? 3.879 141.185 -20.022 1.00 58.76 185 GLU C CA 1
ATOM 4875 C C . GLU C 1 183 ? 2.765 142.146 -19.623 1.00 57.16 185 GLU C C 1
ATOM 4876 O O . GLU C 1 183 ? 2.847 143.352 -19.858 1.00 56.62 185 GLU C O 1
ATOM 4882 N N . THR C 1 184 ? 1.733 141.600 -18.994 1.00 54.99 186 THR C N 1
ATOM 4883 C CA . THR C 1 184 ? 0.592 142.395 -18.573 1.00 53.49 186 THR C CA 1
ATOM 4884 C C . THR C 1 184 ? -0.272 141.659 -17.562 1.00 52.40 186 THR C C 1
ATOM 4885 O O . THR C 1 184 ? -0.655 140.519 -17.786 1.00 54.23 186 THR C O 1
ATOM 4889 N N . ILE C 1 185 ? -0.586 142.319 -16.453 1.00 51.61 187 ILE C N 1
ATOM 4890 C CA . ILE C 1 185 ? -1.416 141.715 -15.417 1.00 50.98 187 ILE C CA 1
ATOM 4891 C C . ILE C 1 185 ? -2.586 142.639 -15.120 1.00 50.27 187 ILE C C 1
ATOM 4892 O O . ILE C 1 185 ? -2.701 143.717 -15.697 1.00 51.62 187 ILE C O 1
ATOM 4897 N N . THR C 1 186 ? -3.463 142.202 -14.226 1.00 47.86 188 THR C N 1
ATOM 4898 C CA . THR C 1 186 ? -4.598 143.014 -13.816 1.00 46.40 188 THR C CA 1
ATOM 4899 C C . THR C 1 186 ? -4.423 143.219 -12.318 1.00 46.87 188 THR C C 1
ATOM 4900 O O . THR C 1 186 ? -3.812 142.387 -11.638 1.00 47.57 188 THR C O 1
ATOM 4904 N N . PHE C 1 187 ? -4.939 144.332 -11.810 1.00 46.12 189 PHE C N 1
ATOM 4905 C CA . PHE C 1 187 ? -4.824 144.652 -10.396 1.00 45.62 189 PHE C CA 1
ATOM 4906 C C . PHE C 1 187 ? -5.102 143.458 -9.490 1.00 46.09 189 PHE C C 1
ATOM 4907 O O . PHE C 1 187 ? -4.278 143.116 -8.639 1.00 45.31 189 PHE C O 1
ATOM 4915 N N . ASP C 1 188 ? -6.252 142.817 -9.689 1.00 47.29 190 ASP C N 1
ATOM 4916 C CA . ASP C 1 188 ? -6.649 141.666 -8.877 1.00 48.83 190 ASP C CA 1
ATOM 4917 C C . ASP C 1 188 ? -5.671 140.502 -8.952 1.00 48.43 190 ASP C C 1
ATOM 4918 O O . ASP C 1 188 ? -5.390 139.848 -7.951 1.00 47.31 190 ASP C O 1
ATOM 4923 N N . GLU C 1 189 ? -5.158 140.238 -10.144 1.00 49.45 191 GLU C N 1
ATOM 4924 C CA . GLU C 1 189 ? -4.205 139.159 -10.303 1.00 52.02 191 GLU C CA 1
ATOM 4925 C C . GLU C 1 189 ? -2.963 139.495 -9.482 1.00 52.36 191 GLU C C 1
ATOM 4926 O O . GLU C 1 189 ? -2.473 138.669 -8.708 1.00 51.18 191 GLU C O 1
ATOM 4932 N N . ALA C 1 190 ? -2.478 140.724 -9.633 1.00 53.47 192 ALA C N 1
ATOM 4933 C CA . ALA C 1 190 ? -1.301 141.187 -8.900 1.00 53.79 192 ALA C CA 1
ATOM 4934 C C . ALA C 1 190 ? -1.453 140.928 -7.407 1.00 53.72 192 ALA C C 1
ATOM 4935 O O . ALA C 1 190 ? -0.580 140.321 -6.779 1.00 53.46 192 ALA C O 1
ATOM 4937 N N . LEU C 1 191 ? -2.566 141.400 -6.849 1.00 53.36 193 LEU C N 1
ATOM 4938 C CA . LEU C 1 191 ? -2.857 141.228 -5.431 1.00 53.57 193 LEU C CA 1
ATOM 4939 C C . LEU C 1 191 ? -2.911 139.754 -5.074 1.00 53.82 193 LEU C C 1
ATOM 4940 O O . LEU C 1 191 ? -2.336 139.330 -4.074 1.00 54.01 193 LEU C O 1
ATOM 4945 N N . LEU C 1 192 ? -3.604 138.980 -5.905 1.00 53.92 194 LEU C N 1
ATOM 4946 C CA . LEU C 1 192 ? -3.756 137.550 -5.678 1.00 54.12 194 LEU C CA 1
ATOM 4947 C C . LEU C 1 192 ? -2.414 136.838 -5.656 1.00 54.29 194 LEU C C 1
ATOM 4948 O O . LEU C 1 192 ? -2.156 136.014 -4.779 1.00 53.71 194 LEU C O 1
ATOM 4953 N N . LYS C 1 193 ? -1.560 137.169 -6.621 1.00 54.40 195 LYS C N 1
ATOM 4954 C CA . LYS C 1 193 ? -0.248 136.548 -6.734 1.00 54.90 195 LYS C CA 1
ATOM 4955 C C . LYS C 1 193 ? 0.848 137.231 -5.916 1.00 55.86 195 LYS C C 1
ATOM 4956 O O . LYS C 1 193 ? 2.034 136.983 -6.134 1.00 55.19 195 LYS C O 1
ATOM 4962 N N . ASN C 1 194 ? 0.452 138.095 -4.987 1.00 57.37 196 ASN C N 1
ATOM 4963 C CA . ASN C 1 194 ? 1.408 138.793 -4.130 1.00 58.89 196 ASN C CA 1
ATOM 4964 C C . ASN C 1 194 ? 2.565 139.473 -4.846 1.00 58.32 196 ASN C C 1
ATOM 4965 O O . ASN C 1 194 ? 3.675 139.528 -4.318 1.00 57.70 196 ASN C O 1
ATOM 4970 N N . LEU C 1 195 ? 2.307 139.987 -6.042 1.00 58.23 197 LEU C N 1
ATOM 4971 C CA . LEU C 1 195 ? 3.340 140.673 -6.807 1.00 58.22 197 LEU C CA 1
ATOM 4972 C C . LEU C 1 195 ? 3.413 142.094 -6.287 1.00 57.77 197 LEU C C 1
ATOM 4973 O O . LEU C 1 195 ? 2.474 142.864 -6.470 1.00 59.48 197 LEU C O 1
ATOM 4978 N N . LYS C 1 196 ? 4.515 142.441 -5.630 1.00 56.58 198 LYS C N 1
ATOM 4979 C CA . LYS C 1 196 ? 4.681 143.788 -5.087 1.00 55.58 198 LYS C CA 1
ATOM 4980 C C . LYS C 1 196 ? 4.921 144.790 -6.215 1.00 53.25 198 LYS C C 1
ATOM 4981 O O . LYS C 1 196 ? 6.011 144.840 -6.782 1.00 53.58 198 LYS C O 1
ATOM 4987 N N . VAL C 1 197 ? 3.905 145.582 -6.544 1.00 49.09 199 VAL C N 1
ATOM 4988 C CA . VAL C 1 197 ? 4.044 146.577 -7.599 1.00 43.91 199 VAL C CA 1
ATOM 4989 C C . VAL C 1 197 ? 4.257 147.927 -6.926 1.00 42.31 199 VAL C C 1
ATOM 4990 O O . VAL C 1 197 ? 5.095 148.718 -7.360 1.00 41.10 199 VAL C O 1
ATOM 5002 N N . ASP C 1 199 ? 2.931 150.056 -2.784 1.00 36.02 201 ASP C N 1
ATOM 5003 C CA . ASP C 1 199 ? 2.205 149.887 -1.526 1.00 33.35 201 ASP C CA 1
ATOM 5004 C C . ASP C 1 199 ? 0.705 149.843 -1.810 1.00 32.75 201 ASP C C 1
ATOM 5005 O O . ASP C 1 199 ? 0.248 150.322 -2.855 1.00 31.00 201 ASP C O 1
ATOM 5010 N N . ALA C 1 200 ? -0.052 149.266 -0.879 1.00 31.84 202 ALA C N 1
ATOM 5011 C CA . ALA C 1 200 ? -1.501 149.104 -1.022 1.00 29.53 202 ALA C CA 1
ATOM 5012 C C . ALA C 1 200 ? -2.311 150.374 -1.293 1.00 29.33 202 ALA C C 1
ATOM 5013 O O . ALA C 1 200 ? -3.196 150.387 -2.163 1.00 28.23 202 ALA C O 1
ATOM 5015 N N . THR C 1 201 ? -2.027 151.432 -0.539 1.00 27.92 203 THR C N 1
ATOM 5016 C CA . THR C 1 201 ? -2.743 152.687 -0.706 1.00 27.26 203 THR C CA 1
ATOM 5017 C C . THR C 1 201 ? -2.549 153.226 -2.118 1.00 27.23 203 THR C C 1
ATOM 5018 O O . THR C 1 201 ? -3.514 153.541 -2.814 1.00 26.38 203 THR C O 1
ATOM 5022 N N . ALA C 1 202 ? -1.295 153.323 -2.543 1.00 26.77 204 ALA C N 1
ATOM 5023 C CA . ALA C 1 202 ? -0.984 153.822 -3.874 1.00 27.36 204 ALA C CA 1
ATOM 5024 C C . ALA C 1 202 ? -1.704 152.979 -4.917 1.00 29.89 204 ALA C C 1
ATOM 5025 O O . ALA C 1 202 ? -2.401 153.503 -5.791 1.00 29.52 204 ALA C O 1
ATOM 5027 N N . PHE C 1 203 ? -1.524 151.663 -4.801 1.00 31.85 205 PHE C N 1
ATOM 5028 C CA . PHE C 1 203 ? -2.112 150.676 -5.703 1.00 31.84 205 PHE C CA 1
ATOM 5029 C C . PHE C 1 203 ? -3.630 150.801 -5.755 1.00 30.87 205 PHE C C 1
ATOM 5030 O O . PHE C 1 203 ? -4.241 150.757 -6.831 1.00 29.67 205 PHE C O 1
ATOM 5038 N N . ALA C 1 204 ? -4.225 150.966 -4.578 1.00 28.86 206 ALA C N 1
ATOM 5039 C CA . ALA C 1 204 ? -5.665 151.090 -4.440 1.00 28.47 206 ALA C CA 1
ATOM 5040 C C . ALA C 1 204 ? -6.204 152.315 -5.144 1.00 30.60 206 ALA C C 1
ATOM 5041 O O . ALA C 1 204 ? -7.286 152.284 -5.738 1.00 33.07 206 ALA C O 1
ATOM 5043 N N . LEU C 1 205 ? -5.449 153.404 -5.082 1.00 30.55 207 LEU C N 1
ATOM 5044 C CA . LEU C 1 205 ? -5.902 154.629 -5.702 1.00 30.62 207 LEU C CA 1
ATOM 5045 C C . LEU C 1 205 ? -5.954 154.458 -7.212 1.00 32.05 207 LEU C C 1
ATOM 5046 O O . LEU C 1 205 ? -6.956 154.781 -7.839 1.00 32.93 207 LEU C O 1
ATOM 5051 N N . CYS C 1 206 ? -4.879 153.941 -7.798 1.00 35.79 208 CYS C N 1
ATOM 5052 C CA . CYS C 1 206 ? -4.836 153.741 -9.244 1.00 38.37 208 CYS C CA 1
ATOM 5053 C C . CYS C 1 206 ? -6.051 152.964 -9.730 1.00 41.38 208 CYS C C 1
ATOM 5054 O O . CYS C 1 206 ? -6.663 153.326 -10.737 1.00 40.37 208 CYS C O 1
ATOM 5057 N N . ARG C 1 207 ? -6.404 151.899 -9.012 1.00 44.44 209 ARG C N 1
ATOM 5058 C CA . ARG C 1 207 ? -7.555 151.096 -9.406 1.00 47.40 209 ARG C CA 1
ATOM 5059 C C . ARG C 1 207 ? -8.853 151.900 -9.339 1.00 47.43 209 ARG C C 1
ATOM 5060 O O . ARG C 1 207 ? -9.616 151.922 -10.307 1.00 48.25 209 ARG C O 1
ATOM 5068 N N . GLU C 1 208 ? -9.103 152.559 -8.209 1.00 45.87 210 GLU C N 1
ATOM 5069 C CA . GLU C 1 208 ? -10.322 153.344 -8.058 1.00 45.47 210 GLU C CA 1
ATOM 5070 C C . GLU C 1 208 ? -10.398 154.495 -9.063 1.00 43.88 210 GLU C C 1
ATOM 5071 O O . GLU C 1 208 ? -11.483 154.890 -9.476 1.00 45.02 210 GLU C O 1
ATOM 5077 N N . ARG C 1 209 ? -9.259 155.042 -9.464 1.00 41.53 211 ARG C N 1
ATOM 5078 C CA . ARG C 1 209 ? -9.300 156.128 -10.428 1.00 40.11 211 ARG C CA 1
ATOM 5079 C C . ARG C 1 209 ? -9.128 155.562 -11.818 1.00 40.04 211 ARG C C 1
ATOM 5080 O O . ARG C 1 209 ? -9.171 156.293 -12.806 1.00 39.50 211 ARG C O 1
ATOM 5088 N N . LYS C 1 210 ? -8.943 154.245 -11.876 1.00 41.16 212 LYS C N 1
ATOM 5089 C CA . LYS C 1 210 ? -8.755 153.516 -13.127 1.00 42.03 212 LYS C CA 1
ATOM 5090 C C . LYS C 1 210 ? -7.501 153.959 -13.864 1.00 41.98 212 LYS C C 1
ATOM 5091 O O . LYS C 1 210 ? -7.497 154.092 -15.086 1.00 41.54 212 LYS C O 1
ATOM 5097 N N . LEU C 1 211 ? -6.432 154.189 -13.114 1.00 41.84 213 LEU C N 1
ATOM 5098 C CA . LEU C 1 211 ? -5.174 154.601 -13.715 1.00 42.16 213 LEU C CA 1
ATOM 5099 C C . LEU C 1 211 ? -4.243 153.394 -13.863 1.00 42.22 213 LEU C C 1
ATOM 5100 O O . LEU C 1 211 ? -3.816 152.798 -12.868 1.00 40.98 213 LEU C O 1
ATOM 5105 N N . ASN C 1 212 ? -3.936 153.039 -15.110 1.00 42.29 214 ASN C N 1
ATOM 5106 C CA . ASN C 1 212 ? -3.052 151.914 -15.393 1.00 43.19 214 ASN C CA 1
ATOM 5107 C C . ASN C 1 212 ? -1.593 152.239 -15.098 1.00 42.43 214 ASN C C 1
ATOM 5108 O O . ASN C 1 212 ? -1.155 153.383 -15.224 1.00 42.53 214 ASN C O 1
ATOM 5113 N N . ILE C 1 213 ? -0.848 151.212 -14.717 1.00 41.79 215 ILE C N 1
ATOM 5114 C CA . ILE C 1 213 ? 0.560 151.353 -14.385 1.00 41.22 215 ILE C CA 1
ATOM 5115 C C . ILE C 1 213 ? 1.407 150.566 -15.371 1.00 42.24 215 ILE C C 1
ATOM 5116 O O . ILE C 1 213 ? 0.952 149.597 -15.968 1.00 42.77 215 ILE C O 1
ATOM 5121 N N . VAL C 1 214 ? 2.648 150.994 -15.535 1.00 44.63 216 VAL C N 1
ATOM 5122 C CA . VAL C 1 214 ? 3.583 150.309 -16.408 1.00 44.05 216 VAL C CA 1
ATOM 5123 C C . VAL C 1 214 ? 4.905 150.309 -15.668 1.00 44.18 216 VAL C C 1
ATOM 5124 O O . VAL C 1 214 ? 5.650 151.276 -15.743 1.00 45.23 216 VAL C O 1
ATOM 5128 N N . VAL C 1 215 ? 5.173 149.247 -14.918 1.00 43.61 217 VAL C N 1
ATOM 5129 C CA . VAL C 1 215 ? 6.428 149.145 -14.189 1.00 44.48 217 VAL C CA 1
ATOM 5130 C C . VAL C 1 215 ? 7.534 148.943 -15.214 1.00 46.52 217 VAL C C 1
ATOM 5131 O O . VAL C 1 215 ? 7.355 148.200 -16.173 1.00 48.03 217 VAL C 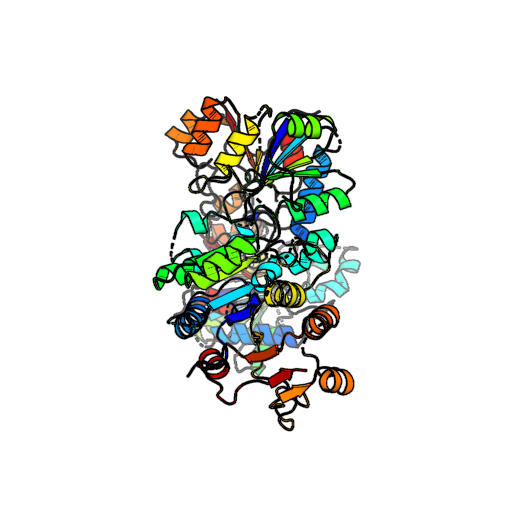O 1
ATOM 5135 N N . PHE C 1 216 ? 8.672 149.603 -15.029 1.00 47.77 218 PHE C N 1
ATOM 5136 C CA . PHE C 1 216 ? 9.768 149.469 -15.985 1.00 47.88 218 PHE C CA 1
ATOM 5137 C C . PHE C 1 216 ? 11.042 150.148 -15.505 1.00 49.31 218 PHE C C 1
ATOM 5138 O O . PHE C 1 216 ? 10.989 151.210 -14.881 1.00 49.89 218 PHE C O 1
ATOM 5146 N N . GLY C 1 217 ? 12.184 149.533 -15.807 1.00 50.40 219 GLY C N 1
ATOM 5147 C CA . GLY C 1 217 ? 13.468 150.098 -15.419 1.00 50.95 219 GLY C CA 1
ATOM 5148 C C . GLY C 1 217 ? 13.837 151.211 -16.382 1.00 51.15 219 GLY C C 1
ATOM 5149 O O . GLY C 1 217 ? 13.889 150.994 -17.594 1.00 51.58 219 GLY C O 1
ATOM 5150 N N . ILE C 1 218 ? 14.096 152.403 -15.859 1.00 50.79 220 ILE C N 1
ATOM 5151 C CA . ILE C 1 218 ? 14.419 153.528 -16.726 1.00 49.83 220 ILE C CA 1
ATOM 5152 C C . ILE C 1 218 ? 15.917 153.677 -17.004 1.00 49.81 220 ILE C C 1
ATOM 5153 O O . ILE C 1 218 ? 16.317 154.355 -17.955 1.00 49.04 220 ILE C O 1
ATOM 5158 N N . ALA C 1 219 ? 16.749 153.044 -16.185 1.00 49.36 221 ALA C N 1
ATOM 5159 C CA . ALA C 1 219 ? 18.188 153.122 -16.398 1.00 50.18 221 ALA C CA 1
ATOM 5160 C C . ALA C 1 219 ? 18.511 152.586 -17.799 1.00 51.53 221 ALA C C 1
ATOM 5161 O O . ALA C 1 219 ? 19.257 153.213 -18.554 1.00 51.59 221 ALA C O 1
ATOM 5163 N N . LYS C 1 220 ? 17.942 151.428 -18.139 1.00 51.50 222 LYS C N 1
ATOM 5164 C CA . LYS C 1 220 ? 18.143 150.816 -19.450 1.00 52.19 222 LYS C CA 1
ATOM 5165 C C . LYS C 1 220 ? 17.779 151.820 -20.535 1.00 52.26 222 LYS C C 1
ATOM 5166 O O . LYS C 1 220 ? 16.614 152.173 -20.687 1.00 52.18 222 LYS C O 1
ATOM 5172 N N . GLU C 1 221 ? 18.767 152.274 -21.297 1.00 53.19 223 GLU C N 1
ATOM 5173 C CA . GLU C 1 221 ? 18.497 153.250 -22.345 1.00 54.89 223 GLU C CA 1
ATOM 5174 C C . GLU C 1 221 ? 17.442 152.760 -23.327 1.00 53.95 223 GLU C C 1
ATOM 5175 O O . GLU C 1 221 ? 17.443 151.597 -23.731 1.00 55.09 223 GLU C O 1
ATOM 5181 N N . GLY C 1 222 ? 16.538 153.658 -23.698 1.00 52.18 224 GLY C N 1
ATOM 5182 C CA . GLY C 1 222 ? 15.486 153.316 -24.633 1.00 50.81 224 GLY C CA 1
ATOM 5183 C C . GLY C 1 222 ? 14.183 152.879 -23.984 1.00 50.56 224 GLY C C 1
ATOM 5184 O O . GLY C 1 222 ? 13.118 153.044 -24.582 1.00 50.28 224 GLY C O 1
ATOM 5185 N N . SER C 1 223 ? 14.261 152.329 -22.772 1.00 48.81 225 SER C N 1
ATOM 5186 C CA . SER C 1 223 ? 13.085 151.844 -22.046 1.00 48.20 225 SER C CA 1
ATOM 5187 C C . SER C 1 223 ? 11.872 152.765 -22.099 1.00 48.01 225 SER C C 1
ATOM 5188 O O . SER C 1 223 ? 10.786 152.349 -22.498 1.00 48.50 225 SER C O 1
ATOM 5191 N N . LEU C 1 224 ? 12.052 154.013 -21.681 1.00 47.73 226 LEU C N 1
ATOM 5192 C CA . LEU C 1 224 ? 10.956 154.969 -21.691 1.00 47.95 226 LEU C CA 1
ATOM 5193 C C . LEU C 1 224 ? 10.437 155.080 -23.112 1.00 48.30 226 LEU C C 1
ATOM 5194 O O . LEU C 1 224 ? 9.250 154.870 -23.373 1.00 48.39 226 LEU C O 1
ATOM 5199 N N . LYS C 1 225 ? 11.346 155.407 -24.024 1.00 49.85 227 LYS C N 1
ATOM 5200 C CA . LYS C 1 225 ? 11.029 155.545 -25.442 1.00 51.75 227 LYS C CA 1
ATOM 5201 C C . LYS C 1 225 ? 10.201 154.356 -25.935 1.00 51.82 227 LYS C C 1
ATOM 5202 O O . LYS C 1 225 ? 9.293 154.512 -26.748 1.00 50.95 227 LYS C O 1
ATOM 5208 N N . ARG C 1 226 ? 10.519 153.171 -25.425 1.00 53.01 228 ARG C N 1
ATOM 5209 C CA . ARG C 1 226 ? 9.813 151.958 -25.808 1.00 54.59 228 ARG C CA 1
ATOM 5210 C C . ARG C 1 226 ? 8.378 151.939 -25.292 1.00 54.85 228 ARG C C 1
ATOM 5211 O O . ARG C 1 226 ? 7.431 151.740 -26.058 1.00 55.30 228 ARG C O 1
ATOM 5219 N N . VAL C 1 227 ? 8.218 152.149 -23.992 1.00 54.35 229 VAL C N 1
ATOM 5220 C CA . VAL C 1 227 ? 6.895 152.125 -23.396 1.00 53.57 229 VAL C CA 1
ATOM 5221 C C . VAL C 1 227 ? 5.894 153.082 -24.037 1.00 54.13 229 VAL C C 1
ATOM 5222 O O . VAL C 1 227 ? 4.800 152.662 -24.420 1.00 53.76 229 VAL C O 1
ATOM 5226 N N . ILE C 1 228 ? 6.256 154.355 -24.174 1.00 55.21 230 ILE C N 1
ATOM 5227 C CA . ILE C 1 228 ? 5.320 155.318 -24.752 1.00 57.04 230 ILE C CA 1
ATOM 5228 C C . ILE C 1 228 ? 4.999 155.036 -26.219 1.00 58.19 230 ILE C C 1
ATOM 5229 O O . ILE C 1 228 ? 3.960 155.469 -26.725 1.00 59.03 230 ILE C O 1
ATOM 5234 N N . THR C 1 229 ? 5.881 154.312 -26.906 1.00 59.12 231 THR C N 1
ATOM 5235 C CA . THR C 1 229 ? 5.641 153.994 -28.314 1.00 58.51 231 THR C CA 1
ATOM 5236 C C . THR C 1 229 ? 4.759 152.753 -28.464 1.00 58.90 231 THR C C 1
ATOM 5237 O O . THR C 1 229 ? 4.092 152.580 -29.483 1.00 58.48 231 THR C O 1
ATOM 5241 N N . GLY C 1 230 ? 4.756 151.896 -27.444 1.00 59.21 232 GLY C N 1
ATOM 5242 C CA . GLY C 1 230 ? 3.935 150.699 -27.489 1.00 59.03 232 GLY C CA 1
ATOM 5243 C C . GLY C 1 230 ? 4.702 149.400 -27.641 1.00 59.66 232 GLY C C 1
ATOM 5244 O O . GLY C 1 230 ? 4.109 148.323 -27.711 1.00 59.50 232 GLY C O 1
ATOM 5245 N N . GLU C 1 231 ? 6.022 149.489 -27.699 1.00 59.85 233 GLU C N 1
ATOM 5246 C CA . GLU C 1 231 ? 6.841 148.294 -27.839 1.00 60.21 233 GLU C CA 1
ATOM 5247 C C . GLU C 1 231 ? 6.651 147.390 -26.619 1.00 59.91 233 GLU C C 1
ATOM 5248 O O . GLU C 1 231 ? 5.956 147.751 -25.670 1.00 59.47 233 GLU C O 1
ATOM 5254 N N . ASP C 1 232 ? 7.256 146.209 -26.651 1.00 60.34 234 ASP C N 1
ATOM 5255 C CA . ASP C 1 232 ? 7.163 145.292 -25.526 1.00 61.15 234 ASP C CA 1
ATOM 5256 C C . ASP C 1 232 ? 8.224 145.700 -24.522 1.00 61.12 234 ASP C C 1
ATOM 5257 O O . ASP C 1 232 ? 9.419 145.536 -24.778 1.00 62.14 234 ASP C O 1
ATOM 5262 N N . GLU C 1 233 ? 7.793 146.231 -23.383 1.00 59.92 235 GLU C N 1
ATOM 5263 C CA . GLU C 1 233 ? 8.728 146.676 -22.352 1.00 57.35 235 GLU C CA 1
ATOM 5264 C C . GLU C 1 233 ? 8.006 146.844 -21.016 1.00 54.92 235 GLU C C 1
ATOM 5265 O O . GLU C 1 233 ? 6.946 147.465 -20.947 1.00 54.32 235 GLU C O 1
ATOM 5271 N N . GLY C 1 234 ? 8.579 146.277 -19.962 1.00 52.68 236 GLY C N 1
ATOM 5272 C CA . GLY C 1 234 ? 7.972 146.379 -18.649 1.00 51.34 236 GLY C CA 1
ATOM 5273 C C . GLY C 1 234 ? 6.569 145.813 -18.547 1.00 50.59 236 GLY C C 1
ATOM 5274 O O . GLY C 1 234 ? 5.856 145.675 -19.540 1.00 51.31 236 GLY C O 1
ATOM 5275 N N . THR C 1 235 ? 6.175 145.486 -17.322 1.00 49.83 237 THR C N 1
ATOM 5276 C CA . THR C 1 235 ? 4.855 144.935 -17.036 1.00 48.18 237 THR C CA 1
ATOM 5277 C C . THR C 1 235 ? 3.777 146.012 -17.088 1.00 47.07 237 THR C C 1
ATOM 5278 O O . THR C 1 235 ? 4.022 147.160 -16.735 1.00 48.44 237 THR C O 1
ATOM 5282 N N . LEU C 1 236 ? 2.582 145.647 -17.528 1.00 44.92 238 LEU C N 1
ATOM 5283 C CA . LEU C 1 236 ? 1.489 146.601 -17.573 1.00 44.38 238 LEU C CA 1
ATOM 5284 C C . LEU C 1 236 ? 0.389 146.135 -16.639 1.00 45.86 238 LEU C C 1
ATOM 5285 O O . LEU C 1 236 ? -0.276 145.139 -16.911 1.00 47.59 238 LEU C O 1
ATOM 5290 N N . VAL C 1 237 ? 0.204 146.837 -15.529 1.00 45.07 239 VAL C N 1
ATOM 5291 C CA . VAL C 1 237 ? -0.851 146.471 -14.604 1.00 45.60 239 VAL C CA 1
ATOM 5292 C C . VAL C 1 237 ? -2.057 147.318 -14.998 1.00 46.35 239 VAL C C 1
ATOM 5293 O O . VAL C 1 237 ? -2.031 148.539 -14.871 1.00 46.98 239 VAL C O 1
ATOM 5297 N N . HIS C 1 238 ? -3.106 146.670 -15.492 1.00 47.25 240 HIS C N 1
ATOM 5298 C CA . HIS C 1 238 ? -4.311 147.377 -15.926 1.00 50.10 240 HIS C CA 1
ATOM 5299 C C . HIS C 1 238 ? -5.564 146.808 -15.270 1.00 51.27 240 HIS C C 1
ATOM 5300 O O . HIS C 1 238 ? -5.500 145.860 -14.487 1.00 48.97 240 HIS C O 1
ATOM 5307 N N . CYS C 1 239 ? -6.707 147.391 -15.604 1.00 53.93 241 CYS C N 1
ATOM 5308 C CA . CYS C 1 239 ? -7.976 146.931 -15.058 1.00 58.43 241 CYS C CA 1
ATOM 5309 C C . CYS C 1 239 ? -8.930 146.535 -16.179 1.00 59.23 241 CYS C C 1
ATOM 5310 O O . CYS C 1 239 ? -8.444 146.282 -17.305 1.00 60.09 241 CYS C O 1
#

Secondary structure (DSSP, 8-state):
--S-SEEEEEE-GGG---SSSS--HHHHHHHHHHHHHHH---EEEEEE--HHHHHHHHHHHT--HHHHH------HHHHHHHHHHTT--EEEEES----S-EEP-HHHHHHHHHTT-EEEEESTTSSTT--HHHHHHHHHH------EE-SSSS-BSS-GGG-TT--B-SEEEHHHHHHTT----HHHHHHHHHTT--EEEE-TTSTTHHHHHHHT-S-SEEEE-/--S-SEEEEEE-GGG---SSSS--HHHHHHHHHHHHHHH---EEEEEE--HHHHHHHHHHHT--HHHHH------HHHHHHHHHHTT--EEEEES----SSEEP-HHHHHHHHHTT-EEEEESTTSSTT--HHHHHHHHHH------EEESSSS-BSS-TTT-TT--B-SEEEHHHHHHTT----HHHHHHHHHHT--EEEEESSSTTHHHHHHHT-S-SEEEE-/--S-SEEEEEE-GGG---SSSS--HHHHHHHHHHHHHHH---EEEEEE--HHHHHHHHHHHT--HHHHH------HHHHHHHHHHTT--EEEEES----S-EEP-HHHHHHHHHTT-EEEEESTTSSTT--HHHHHHHHHH------EEESSSS-BSS-STT-TT--B-SEEEHHHHHHTT----HHHHHHHHHHT--EEEEESSSTTHHHHHHHT-S-SEEEE-

Solvent-accessible surface area: 29683 Å² total